Protein AF-A0A077KKY5-F1 (afdb_monomer_lite)

Radius of gyration: 36.56 Å; chains: 1; bounding box: 89×47×95 Å

Structure (mmCIF, N/CA/C/O backbone):
data_AF-A0A077KKY5-F1
#
_entry.id   AF-A0A077KKY5-F1
#
loop_
_atom_site.group_PDB
_atom_site.id
_atom_site.type_symbol
_atom_site.label_atom_id
_atom_site.label_alt_id
_atom_site.label_comp_id
_atom_site.label_asym_id
_atom_site.label_entity_id
_atom_site.label_seq_id
_atom_site.pdbx_PDB_ins_code
_atom_site.Cartn_x
_atom_site.Cartn_y
_atom_site.Cartn_z
_atom_site.occupancy
_atom_site.B_iso_or_equiv
_atom_site.auth_seq_id
_atom_site.auth_comp_id
_atom_site.auth_asym_id
_atom_site.auth_atom_id
_atom_site.pdbx_PDB_model_num
ATOM 1 N N . MET A 1 1 ? -52.067 3.864 19.742 1.00 44.62 1 MET A N 1
ATOM 2 C CA . MET A 1 1 ? -52.057 2.609 20.525 1.00 44.62 1 MET A CA 1
ATOM 3 C C . MET A 1 1 ? -50.643 2.427 21.039 1.00 44.62 1 MET A C 1
ATOM 5 O O . MET A 1 1 ? -49.738 2.652 20.249 1.00 44.62 1 MET A O 1
ATOM 9 N N . SER A 1 2 ? -50.438 2.138 22.327 1.00 54.25 2 SER A N 1
ATOM 10 C CA . SER A 1 2 ? -49.085 1.858 22.825 1.00 54.25 2 SER A CA 1
ATOM 11 C C . SER A 1 2 ? -48.549 0.605 22.134 1.00 54.25 2 SER A C 1
ATOM 13 O O . SER A 1 2 ? -49.293 -0.366 21.979 1.00 54.25 2 SER A O 1
ATOM 15 N N . GLU A 1 3 ? -47.291 0.630 21.704 1.00 70.12 3 GLU A N 1
ATOM 16 C CA . GLU A 1 3 ? -46.604 -0.567 21.219 1.00 70.12 3 GLU A CA 1
ATOM 17 C C . GLU A 1 3 ? -46.612 -1.620 22.336 1.00 70.12 3 GLU A C 1
ATOM 19 O O . GLU A 1 3 ? -46.323 -1.292 23.486 1.00 70.12 3 GLU A O 1
ATOM 24 N N . LYS A 1 4 ? -47.026 -2.853 22.016 1.00 84.69 4 LYS A N 1
ATOM 25 C CA . LYS A 1 4 ? -47.058 -3.978 22.959 1.00 84.69 4 LYS A CA 1
ATOM 26 C C . LYS A 1 4 ? -46.114 -5.075 22.500 1.00 84.69 4 LYS A C 1
ATOM 28 O O . LYS A 1 4 ? -46.149 -5.470 21.334 1.00 84.69 4 LYS A O 1
ATOM 33 N N . HIS A 1 5 ? -45.317 -5.602 23.421 1.00 91.81 5 HIS A N 1
ATOM 34 C CA . HIS A 1 5 ? -44.326 -6.632 23.114 1.00 91.81 5 HIS A CA 1
ATOM 35 C C . HIS A 1 5 ? -44.888 -8.051 23.238 1.00 91.81 5 HIS A C 1
ATOM 37 O O . HIS A 1 5 ? -45.633 -8.376 24.164 1.00 91.81 5 HIS A O 1
ATOM 43 N N . LEU A 1 6 ? -44.464 -8.917 22.313 1.00 94.81 6 LEU A N 1
ATOM 44 C CA . LEU A 1 6 ? -44.666 -10.364 22.394 1.00 94.81 6 LEU A CA 1
ATOM 45 C C . LEU A 1 6 ? -43.815 -10.967 23.517 1.00 94.81 6 LEU A C 1
ATOM 47 O O . LEU A 1 6 ? -42.737 -10.468 23.841 1.00 94.81 6 LEU A O 1
ATOM 51 N N . VAL A 1 7 ? -44.274 -12.073 24.084 1.00 96.81 7 VAL A N 1
ATOM 52 C CA . VAL A 1 7 ? -43.607 -12.732 25.212 1.00 96.81 7 VAL A CA 1
ATOM 53 C C . VAL A 1 7 ? -42.854 -13.967 24.725 1.00 96.81 7 VAL A C 1
ATOM 55 O O . VAL A 1 7 ? -43.362 -14.720 23.892 1.00 96.81 7 VAL A O 1
ATOM 58 N N . CYS A 1 8 ? -41.653 -14.209 25.251 1.00 96.00 8 CYS A N 1
ATOM 59 C CA . CYS A 1 8 ? -40.897 -15.434 24.984 1.00 96.00 8 CYS A CA 1
ATOM 60 C C . CYS A 1 8 ? -40.454 -16.170 26.246 1.00 96.00 8 CYS A C 1
ATOM 62 O O . CYS A 1 8 ? -40.550 -15.671 27.365 1.00 96.00 8 CYS A O 1
ATOM 64 N N . GLN A 1 9 ? -39.925 -17.373 26.036 1.00 96.44 9 GLN A N 1
ATOM 65 C CA . GLN A 1 9 ? -39.198 -18.153 27.023 1.00 96.44 9 GLN A CA 1
ATOM 66 C C . GLN A 1 9 ? -38.196 -17.281 27.783 1.00 96.44 9 GLN A C 1
ATOM 68 O O . GLN A 1 9 ? -37.444 -16.506 27.190 1.00 96.44 9 GLN A O 1
ATOM 73 N N . GLY A 1 10 ? -38.200 -17.428 29.106 1.00 95.81 10 GLY A N 1
ATOM 74 C CA . GLY A 1 10 ? -37.401 -16.620 30.016 1.00 95.81 10 GLY A CA 1
ATOM 75 C C . GLY A 1 10 ? -38.087 -15.330 30.468 1.00 95.81 10 GLY A C 1
ATOM 76 O O . GLY A 1 10 ? -37.484 -14.589 31.243 1.00 95.81 10 GLY A O 1
ATOM 77 N N . ALA A 1 11 ? -39.323 -15.053 30.031 1.00 97.38 11 ALA A N 1
ATOM 78 C CA . ALA A 1 11 ? -40.103 -13.922 30.526 1.00 97.38 11 ALA A CA 1
ATOM 79 C C . ALA A 1 11 ? -40.247 -13.975 32.049 1.00 97.38 11 ALA A C 1
ATOM 81 O O . ALA A 1 11 ? -40.611 -15.006 32.617 1.00 97.38 11 ALA A O 1
ATOM 82 N N . VAL A 1 12 ? -39.975 -12.855 32.716 1.00 98.00 12 VAL A N 1
ATOM 83 C CA . VAL A 1 12 ? -40.026 -12.777 34.176 1.00 98.00 12 VAL A CA 1
ATOM 84 C C . VAL A 1 12 ? -41.455 -12.480 34.594 1.00 98.00 12 VAL A C 1
ATOM 86 O O . VAL A 1 12 ? -42.049 -11.478 34.186 1.00 98.00 12 VAL A O 1
ATOM 89 N N . CYS A 1 13 ? -41.995 -13.358 35.428 1.00 97.88 13 CYS A N 1
ATOM 90 C CA . CYS A 1 13 ? -43.342 -13.277 35.957 1.00 97.88 13 CYS A CA 1
ATOM 91 C C . CYS A 1 13 ? -43.319 -13.000 37.462 1.00 97.88 13 CYS A C 1
ATOM 93 O O . CYS A 1 13 ? -42.398 -13.392 38.184 1.00 97.88 13 CYS A O 1
ATOM 95 N N . ARG A 1 14 ? -44.372 -12.346 37.950 1.00 97.38 14 ARG A N 1
ATOM 96 C CA . ARG A 1 14 ? -44.605 -12.072 39.368 1.00 97.38 14 ARG A CA 1
ATOM 97 C C . ARG A 1 14 ? -46.036 -12.427 39.739 1.00 97.38 14 ARG A C 1
ATOM 99 O O . ARG A 1 14 ? -46.971 -11.990 39.076 1.00 97.38 14 ARG A O 1
ATOM 106 N N . CYS A 1 15 ? -46.209 -13.160 40.834 1.00 97.12 15 CYS A N 1
ATOM 107 C CA . CYS A 1 15 ? -47.520 -13.376 41.437 1.00 97.12 15 CYS A CA 1
ATOM 108 C C . CYS A 1 15 ? -47.831 -12.272 42.460 1.00 97.12 15 CYS A C 1
ATOM 110 O O . CYS A 1 15 ? -46.999 -11.974 43.314 1.00 97.12 15 CYS A O 1
ATOM 112 N N . ASP A 1 16 ? -49.044 -11.717 42.434 1.00 96.94 16 ASP A N 1
ATOM 113 C CA . ASP A 1 16 ? -49.521 -10.718 43.406 1.00 96.94 16 ASP A CA 1
ATOM 114 C C . ASP A 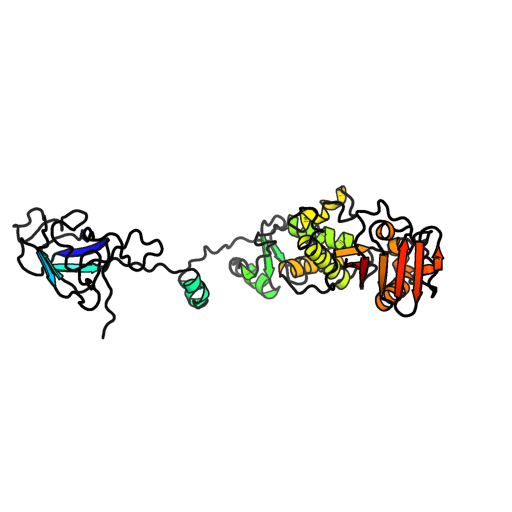1 16 ? -49.531 -11.248 44.856 1.00 96.94 16 ASP A C 1
ATOM 116 O O . ASP A 1 16 ? -49.446 -10.480 45.816 1.00 96.94 16 ASP A O 1
ATOM 120 N N . PHE A 1 17 ? -49.611 -12.572 45.021 1.00 96.19 17 PHE A N 1
ATOM 121 C CA . PHE A 1 17 ? -49.570 -13.254 46.318 1.00 96.19 17 PHE A CA 1
ATOM 122 C C . PHE A 1 17 ? -48.200 -13.855 46.656 1.00 96.19 17 PHE A C 1
ATOM 124 O O . PHE A 1 17 ? -48.055 -14.390 47.754 1.00 96.19 17 PHE A O 1
ATOM 131 N N . GLY A 1 18 ? -47.241 -13.803 45.727 1.00 95.31 18 GLY A N 1
ATOM 132 C CA . GLY A 1 18 ? -45.882 -14.319 45.895 1.00 95.31 18 GLY A CA 1
ATOM 133 C C . GLY A 1 18 ? -44.923 -13.285 46.488 1.00 95.31 18 GLY A C 1
ATOM 134 O O . GLY A 1 18 ? -45.230 -12.091 46.545 1.00 95.31 18 GLY A O 1
ATOM 135 N N . THR A 1 19 ? -43.742 -13.738 46.900 1.00 95.50 19 THR A N 1
ATOM 136 C CA . THR A 1 19 ? -42.660 -12.884 47.421 1.00 95.50 19 THR A CA 1
ATOM 137 C C . THR A 1 19 ? -41.468 -12.758 46.481 1.00 95.50 19 THR A C 1
ATOM 139 O O . THR A 1 19 ? -40.722 -11.788 46.590 1.00 95.50 19 THR A O 1
ATOM 142 N N . THR A 1 20 ? -41.318 -13.669 45.520 1.00 96.88 20 THR A N 1
ATOM 143 C CA . THR A 1 20 ? -40.266 -13.623 44.498 1.00 96.88 20 THR A CA 1
ATOM 144 C C . THR A 1 20 ? -40.858 -13.665 43.088 1.00 96.88 20 THR A C 1
ATOM 146 O O . THR A 1 20 ? -42.073 -13.741 42.882 1.00 96.88 20 THR A O 1
ATOM 149 N N . THR A 1 21 ? -39.981 -13.568 42.097 1.00 97.88 21 THR A N 1
ATOM 150 C CA . THR A 1 21 ? -40.298 -13.697 40.674 1.00 97.88 21 THR A CA 1
ATOM 151 C C . THR A 1 21 ? -39.758 -15.018 40.146 1.00 97.88 21 THR A C 1
ATOM 153 O O . THR A 1 21 ? -38.771 -15.522 40.677 1.00 97.88 21 THR A O 1
ATOM 156 N N . ASP A 1 22 ? -40.341 -15.524 39.068 1.00 97.94 22 ASP A N 1
ATOM 157 C CA . ASP A 1 22 ? -39.868 -16.732 38.387 1.00 97.94 22 ASP A CA 1
ATOM 158 C C . ASP A 1 22 ? -39.975 -16.550 36.871 1.00 97.94 22 ASP A C 1
ATOM 160 O O . ASP A 1 22 ? -40.655 -15.632 36.397 1.00 97.94 22 ASP A O 1
ATOM 164 N N . LYS A 1 23 ? -39.292 -17.394 36.101 1.00 98.06 23 LYS A N 1
ATOM 165 C CA . LYS A 1 23 ? -39.262 -17.285 34.640 1.00 98.06 23 LYS A CA 1
ATOM 166 C C . LYS A 1 23 ? -40.215 -18.263 33.982 1.00 98.06 23 LYS A C 1
ATOM 168 O O . LYS A 1 23 ? -40.230 -19.439 34.327 1.00 98.06 23 LYS A O 1
ATOM 173 N N . LEU A 1 24 ? -40.975 -17.780 33.005 1.00 97.75 24 LEU A N 1
ATOM 174 C CA . LEU A 1 24 ? -41.836 -18.602 32.167 1.00 97.75 24 LEU A CA 1
ATOM 175 C C . LEU A 1 24 ? -40.996 -19.474 31.225 1.00 97.75 24 LEU A C 1
ATOM 177 O O . LEU A 1 24 ? -40.133 -18.980 30.497 1.00 97.75 24 LEU A O 1
ATOM 181 N N . MET A 1 25 ? -41.309 -20.762 31.203 1.00 97.19 25 MET A N 1
ATOM 182 C CA . MET A 1 25 ? -40.736 -21.774 30.326 1.00 97.19 25 MET A CA 1
ATOM 183 C C . MET A 1 25 ? -41.791 -22.207 29.309 1.00 97.19 25 MET A C 1
ATOM 185 O O . MET A 1 25 ? -42.841 -22.741 29.669 1.00 97.19 25 MET A O 1
ATOM 189 N N . VAL A 1 26 ? -41.491 -21.999 28.033 1.00 96.56 26 VAL A N 1
ATOM 190 C CA . VAL A 1 26 ? -42.312 -22.416 26.897 1.00 96.56 26 VAL A CA 1
ATOM 191 C C . VAL A 1 26 ? -41.977 -23.867 26.581 1.00 96.56 26 VAL A C 1
ATOM 193 O O . VAL A 1 26 ? -40.924 -24.181 26.030 1.00 96.56 26 VAL A O 1
ATOM 196 N N . LYS A 1 27 ? -42.880 -24.769 26.965 1.00 94.50 27 LYS A N 1
ATOM 197 C CA . LYS A 1 27 ? -42.707 -26.224 26.799 1.00 94.50 27 LYS A CA 1
ATOM 198 C C . LYS A 1 27 ? -43.587 -26.800 25.689 1.00 94.50 27 LYS A C 1
ATOM 200 O O . LYS A 1 27 ? -43.442 -27.965 25.338 1.00 94.50 27 LYS A O 1
ATOM 205 N N . THR A 1 28 ? -44.513 -26.002 25.159 1.00 95.56 28 THR A N 1
ATOM 206 C CA . THR A 1 28 ? -45.577 -26.470 24.259 1.00 95.56 28 THR A CA 1
ATOM 207 C C . THR A 1 28 ? -45.203 -26.437 22.777 1.00 95.56 28 THR A C 1
ATOM 209 O O . THR A 1 28 ? -45.927 -26.993 21.960 1.00 95.56 28 THR A O 1
ATOM 212 N N . GLN A 1 29 ? -44.083 -25.812 22.411 1.00 93.56 29 GLN A N 1
ATOM 213 C CA . GLN A 1 29 ? -43.601 -25.714 21.031 1.00 93.56 29 GLN A CA 1
ATOM 214 C C . GLN A 1 29 ? -42.069 -25.616 20.994 1.00 93.56 29 GLN A C 1
ATOM 216 O O . GLN A 1 29 ? -41.448 -25.276 21.998 1.00 93.56 29 GLN A O 1
ATOM 221 N N . SER A 1 30 ? -41.458 -25.906 19.842 1.00 92.75 30 SER A N 1
ATOM 222 C CA . SER A 1 30 ? -39.995 -25.980 19.685 1.00 92.75 30 SER A CA 1
ATOM 223 C C . SER A 1 30 ? -39.439 -25.288 18.433 1.00 92.75 30 SER A C 1
ATOM 225 O O . SER A 1 30 ? -38.290 -25.521 18.071 1.00 92.75 30 SER A O 1
ATOM 227 N N . LYS A 1 31 ? -40.234 -24.467 17.733 1.00 91.62 31 LYS A N 1
ATOM 228 C CA . LYS A 1 31 ? -39.867 -23.937 16.404 1.00 91.62 31 LYS A CA 1
ATOM 229 C C . LYS A 1 31 ? -39.994 -22.432 16.239 1.00 91.62 31 LYS A C 1
ATOM 231 O O . LYS A 1 31 ? -39.365 -21.867 15.346 1.00 91.62 31 LYS A O 1
ATOM 236 N N . ARG A 1 32 ? -40.849 -21.768 17.014 1.00 92.44 32 ARG A N 1
ATOM 237 C CA . ARG A 1 32 ? -41.152 -20.347 16.813 1.00 92.44 32 ARG A CA 1
ATOM 238 C C . ARG A 1 32 ? -40.373 -19.525 17.816 1.00 92.44 32 ARG A C 1
ATOM 240 O O . ARG A 1 32 ? -40.688 -19.552 19.002 1.00 92.44 32 ARG A O 1
ATOM 247 N N . TYR A 1 33 ? -39.367 -18.812 17.326 1.00 92.25 33 TYR A N 1
ATOM 248 C CA . TYR A 1 33 ? -38.486 -17.957 18.114 1.00 92.25 33 TYR A CA 1
ATOM 249 C C . TYR A 1 33 ? -38.735 -16.486 17.784 1.00 92.25 33 TYR A C 1
ATOM 251 O O . TYR A 1 33 ? -39.080 -16.159 16.648 1.00 92.25 33 TYR A O 1
ATOM 259 N N . ILE A 1 34 ? -38.545 -15.602 18.762 1.00 89.81 34 ILE A N 1
ATOM 260 C CA . ILE A 1 34 ? -38.628 -14.150 18.568 1.00 89.81 34 ILE A CA 1
ATOM 261 C C . ILE A 1 34 ? -37.341 -13.460 19.005 1.00 89.81 34 ILE A C 1
ATOM 263 O O . ILE A 1 34 ? -36.815 -13.739 20.080 1.00 89.81 34 ILE A O 1
ATOM 267 N N . ASN A 1 35 ? -36.857 -12.539 18.166 1.00 83.56 35 ASN A N 1
ATOM 268 C CA . ASN A 1 35 ? -35.672 -11.714 18.427 1.00 83.56 35 ASN A CA 1
ATOM 269 C C . ASN A 1 35 ? -34.445 -12.534 18.886 1.00 83.56 35 ASN A C 1
ATOM 271 O O . ASN A 1 35 ? -33.763 -12.180 19.846 1.00 83.56 35 ASN A O 1
ATOM 275 N N . ASP A 1 36 ? -34.228 -13.679 18.237 1.00 84.06 36 ASP A N 1
ATOM 276 C CA . ASP A 1 36 ? -33.155 -14.639 18.506 1.00 84.06 36 ASP A CA 1
ATOM 277 C C . ASP A 1 36 ? -32.579 -15.077 17.165 1.00 84.06 36 ASP A C 1
ATOM 279 O O . ASP A 1 36 ? -33.221 -15.821 16.418 1.00 84.06 36 ASP A O 1
ATOM 283 N N . LYS A 1 37 ? -31.392 -14.560 16.842 1.00 79.62 37 LYS A N 1
ATOM 284 C CA . LYS A 1 37 ? -30.764 -14.762 15.532 1.00 79.62 37 LYS A CA 1
ATOM 285 C C . LYS A 1 37 ? -30.486 -16.236 15.235 1.00 79.62 37 LYS A C 1
ATOM 287 O O . LYS A 1 37 ? -30.584 -16.655 14.083 1.00 79.62 37 LYS A O 1
ATOM 292 N N . ASP A 1 38 ? -30.138 -17.002 16.264 1.00 84.31 38 ASP A N 1
ATOM 293 C CA . ASP A 1 38 ? -29.799 -18.416 16.125 1.00 84.31 38 ASP A CA 1
ATOM 294 C C . ASP A 1 38 ? -31.035 -19.320 16.211 1.00 84.31 38 ASP A C 1
ATOM 296 O O . ASP A 1 38 ? -30.936 -20.504 15.888 1.00 84.31 38 ASP A O 1
ATOM 300 N N . GLY A 1 39 ? -32.175 -18.779 16.661 1.00 84.94 39 GLY A N 1
ATOM 301 C CA . GLY A 1 39 ? -33.432 -19.503 16.825 1.00 84.94 39 GLY A CA 1
ATOM 302 C C . GLY A 1 39 ? -33.299 -20.677 17.792 1.00 84.94 39 GLY A C 1
ATOM 303 O O . GLY A 1 39 ? -33.589 -21.810 17.420 1.00 84.94 39 GLY A O 1
ATOM 304 N N . LYS A 1 40 ? -32.796 -20.440 19.013 1.00 86.56 40 LYS A N 1
ATOM 305 C CA . LYS A 1 40 ? -32.474 -21.523 19.970 1.00 86.56 40 LYS A CA 1
ATOM 306 C C . LYS A 1 40 ? -33.056 -21.351 21.364 1.00 86.56 40 LYS A C 1
ATOM 308 O O . LYS A 1 40 ? -33.329 -22.346 22.029 1.00 86.56 40 LYS A O 1
ATOM 313 N N . LYS A 1 41 ? -33.221 -20.120 21.837 1.00 88.06 41 LYS A N 1
ATOM 314 C CA . LYS A 1 41 ? -33.486 -19.799 23.246 1.00 88.06 41 LYS A CA 1
ATOM 315 C C . LYS A 1 41 ? -34.835 -19.117 23.456 1.00 88.06 41 LYS A C 1
ATOM 317 O O . LYS A 1 41 ? -35.534 -19.468 24.403 1.00 88.06 41 LYS A O 1
ATOM 322 N N . LYS A 1 42 ? -35.219 -18.166 22.596 1.00 92.69 42 LYS A N 1
ATOM 323 C CA . LYS A 1 42 ? -36.385 -17.285 22.825 1.00 92.69 42 LYS A CA 1
ATOM 324 C C . LYS A 1 42 ? -37.654 -17.792 22.136 1.00 92.69 42 LYS A C 1
ATOM 326 O O . LYS A 1 42 ? -38.217 -17.122 21.272 1.00 92.69 42 LYS A O 1
ATOM 331 N N . LEU A 1 43 ? -38.097 -18.992 22.509 1.00 95.69 43 LEU A N 1
ATOM 332 C CA . LEU A 1 43 ? -39.359 -19.565 22.027 1.00 95.69 43 LEU A CA 1
ATOM 333 C C . LEU A 1 43 ? -40.540 -18.640 22.368 1.00 95.69 43 LEU A C 1
ATOM 335 O O . LEU A 1 43 ? -40.652 -18.198 23.506 1.00 95.69 43 LEU A O 1
ATOM 339 N N . MET A 1 44 ? -41.415 -18.338 21.410 1.00 95.69 44 MET A N 1
ATOM 340 C CA . MET A 1 44 ? -42.620 -17.527 21.625 1.00 95.69 44 MET A CA 1
ATOM 341 C C . MET A 1 44 ? -43.576 -18.230 22.593 1.00 95.69 44 MET A C 1
ATOM 343 O O . MET A 1 44 ? -43.888 -19.405 22.394 1.00 95.69 44 MET A O 1
ATOM 347 N N . ALA A 1 45 ? -44.045 -17.496 23.603 1.00 97.19 45 ALA A N 1
ATOM 348 C CA . ALA A 1 45 ? -45.013 -17.967 24.582 1.00 97.19 45 ALA A CA 1
ATOM 349 C C . ALA A 1 45 ? -46.452 -17.737 24.105 1.00 97.19 45 ALA A C 1
ATOM 351 O O . ALA A 1 45 ? -46.774 -16.758 23.424 1.00 97.19 45 ALA A O 1
ATOM 352 N N . THR A 1 46 ? -47.337 -18.642 24.499 1.00 97.81 46 THR A N 1
ATOM 353 C CA . THR A 1 46 ? -48.728 -18.697 24.059 1.00 97.81 46 THR A CA 1
ATOM 354 C C . THR A 1 46 ? -49.669 -18.969 25.225 1.00 97.81 46 THR A C 1
ATOM 356 O O . THR A 1 46 ? -49.268 -19.448 26.283 1.00 97.81 46 THR A O 1
ATOM 359 N N . HIS A 1 47 ? -50.960 -18.708 25.027 1.00 97.31 47 HIS A N 1
ATOM 360 C CA . HIS A 1 47 ? -51.974 -18.953 26.057 1.00 97.31 47 HIS A CA 1
ATOM 361 C C . HIS A 1 47 ? -52.128 -20.428 26.479 1.00 97.31 47 HIS A C 1
ATOM 363 O O . HIS A 1 47 ? -52.778 -20.694 27.489 1.00 97.31 47 HIS A O 1
ATOM 369 N N . VAL A 1 48 ? -51.537 -21.375 25.738 1.00 96.69 48 VAL A N 1
ATOM 370 C CA . VAL A 1 48 ? -51.537 -22.807 26.075 1.00 96.69 48 VAL A CA 1
ATOM 371 C C . VAL A 1 48 ? -50.330 -23.227 26.922 1.00 96.69 48 VAL A C 1
ATOM 373 O O . VAL A 1 48 ? -50.268 -24.377 27.346 1.00 96.69 48 VAL A O 1
ATOM 376 N N . ASP A 1 49 ? -49.397 -22.317 27.233 1.00 96.56 49 ASP A N 1
ATOM 377 C CA . ASP A 1 49 ? -48.302 -22.556 28.184 1.00 96.56 49 ASP A CA 1
ATOM 378 C C . ASP A 1 49 ? -48.825 -22.524 29.638 1.00 96.56 49 ASP A C 1
ATOM 380 O O . ASP A 1 49 ? -48.565 -21.603 30.421 1.00 96.56 49 ASP A O 1
ATOM 384 N N . ILE A 1 50 ? -49.608 -23.551 29.978 1.00 96.69 50 ILE A N 1
ATOM 385 C CA . ILE A 1 50 ? -50.287 -23.768 31.262 1.00 96.69 50 ILE A CA 1
ATOM 386 C C . ILE A 1 50 ? -49.674 -24.947 32.043 1.00 96.69 50 ILE A C 1
ATOM 388 O O . ILE A 1 50 ? -48.892 -25.729 31.507 1.00 96.69 50 ILE A O 1
ATOM 392 N N . GLY A 1 51 ? -50.040 -25.105 33.316 1.00 95.50 51 GLY A N 1
ATOM 393 C CA . GLY A 1 51 ? -49.490 -26.123 34.213 1.00 95.50 51 GLY A CA 1
ATOM 394 C C . GLY A 1 51 ? -48.274 -25.634 35.009 1.00 95.50 51 GLY A C 1
ATOM 395 O O . GLY A 1 51 ? -48.212 -24.470 35.407 1.00 95.50 51 GLY A O 1
ATOM 396 N N . ALA A 1 52 ? -47.324 -26.537 35.272 1.00 94.81 52 ALA A N 1
ATOM 397 C CA . ALA A 1 52 ? -46.053 -26.240 35.941 1.00 94.81 52 ALA A CA 1
ATOM 398 C C . ALA A 1 52 ? -45.015 -25.729 34.922 1.00 94.81 52 ALA A C 1
ATOM 400 O O . ALA A 1 52 ? -44.152 -26.469 34.422 1.00 94.81 52 ALA A O 1
ATOM 401 N N . THR A 1 53 ? -45.159 -24.460 34.544 1.00 94.31 53 THR A N 1
ATOM 402 C CA . THR A 1 53 ? -44.424 -23.831 33.434 1.00 94.31 53 THR A CA 1
ATOM 403 C C . THR A 1 53 ? -43.400 -22.798 33.876 1.00 94.31 53 THR A C 1
ATOM 405 O O . THR A 1 53 ? -42.835 -22.133 33.018 1.00 94.31 53 THR A O 1
ATOM 408 N N . PHE A 1 54 ? -43.095 -22.675 35.168 1.00 97.19 54 PHE A N 1
ATOM 409 C CA . PHE A 1 54 ? -42.021 -21.786 35.620 1.00 97.19 54 PHE A CA 1
ATOM 410 C C . PHE A 1 54 ? -40.720 -22.544 35.906 1.00 97.19 54 PHE A C 1
ATOM 412 O O . PHE A 1 54 ? -40.751 -23.737 36.209 1.00 97.19 54 PHE A O 1
ATOM 419 N N . GLU A 1 55 ? -39.583 -21.858 35.766 1.00 96.50 55 GLU A N 1
ATOM 420 C CA . GLU A 1 55 ? -38.227 -22.418 35.887 1.00 96.50 55 GLU A CA 1
ATOM 421 C C . GLU A 1 55 ? -37.999 -23.085 37.250 1.00 96.50 55 GLU A C 1
ATOM 423 O O . GLU A 1 55 ? -37.650 -24.262 37.302 1.00 96.50 55 GLU A O 1
ATOM 428 N N . ASN A 1 56 ? -38.274 -22.372 38.344 1.00 95.88 56 ASN A N 1
ATOM 429 C CA . ASN A 1 56 ? -38.188 -22.921 39.703 1.00 95.88 56 ASN A CA 1
ATOM 430 C C . ASN A 1 56 ? -39.529 -23.477 40.195 1.00 95.88 56 ASN A C 1
ATOM 432 O O . ASN A 1 56 ? -39.617 -24.050 41.281 1.00 95.88 56 ASN A O 1
ATOM 436 N N . ASN A 1 57 ? -40.582 -23.264 39.405 1.00 95.81 57 ASN A N 1
ATOM 437 C CA . ASN A 1 57 ? -41.967 -23.531 39.748 1.00 95.81 57 ASN A CA 1
ATOM 438 C C . ASN A 1 57 ? -42.341 -22.988 41.136 1.00 95.81 57 ASN A C 1
ATOM 440 O O . ASN A 1 57 ? -42.995 -23.673 41.924 1.00 95.81 57 ASN A O 1
ATOM 444 N N . SER A 1 58 ? -41.910 -21.760 41.445 1.00 95.56 58 SER A N 1
ATOM 445 C CA . SER A 1 58 ? -42.193 -21.117 42.728 1.00 95.56 58 SER A CA 1
ATOM 446 C C . SER A 1 58 ? -42.063 -19.597 42.664 1.00 95.56 58 SER A C 1
ATOM 448 O O . SER A 1 58 ? -41.075 -19.063 42.175 1.00 95.56 58 SER A O 1
ATOM 450 N N . PHE A 1 59 ? -43.025 -18.888 43.259 1.00 97.00 59 PHE A N 1
ATOM 451 C CA . PHE A 1 59 ? -42.930 -17.446 43.532 1.00 97.00 59 PHE A CA 1
ATOM 452 C C . PHE A 1 59 ? -42.553 -17.158 44.997 1.00 97.00 59 PHE A C 1
ATOM 454 O O . PHE A 1 59 ? -42.985 -16.153 45.569 1.00 97.00 59 PHE A O 1
ATOM 461 N N . GLY A 1 60 ? -41.801 -18.064 45.632 1.00 95.81 60 GLY A N 1
ATOM 462 C CA . GLY A 1 60 ? -41.400 -17.959 47.033 1.00 95.81 60 GLY A CA 1
ATOM 463 C C . GLY A 1 60 ? -42.524 -18.394 47.973 1.00 95.81 60 GLY A C 1
ATOM 464 O O . GLY A 1 60 ? -43.095 -19.474 47.817 1.00 95.81 60 GLY A O 1
ATOM 465 N N . SER A 1 61 ? -42.859 -17.558 48.952 1.00 95.62 61 SER A N 1
ATOM 466 C CA . SER A 1 61 ? -43.998 -17.775 49.854 1.00 95.62 61 SER A CA 1
ATOM 467 C C . SER A 1 61 ? -45.301 -17.225 49.269 1.00 95.62 61 SER A C 1
ATOM 469 O O . SER A 1 61 ? -45.322 -16.165 48.646 1.00 95.62 61 SER A O 1
ATOM 471 N N . CYS A 1 62 ? -46.408 -17.944 49.471 1.00 96.06 62 CYS A N 1
ATOM 472 C CA . CYS A 1 62 ? -47.719 -17.596 48.928 1.00 96.06 62 CYS A CA 1
ATOM 473 C C . CYS A 1 62 ? -48.684 -17.139 50.028 1.00 96.06 62 CYS A C 1
ATOM 475 O O . CYS A 1 62 ? -49.085 -17.925 50.888 1.00 96.06 62 CYS A O 1
ATOM 477 N N . LYS A 1 63 ? -49.161 -15.892 49.953 1.00 95.12 63 LYS A N 1
ATOM 478 C CA . LYS A 1 63 ? -50.141 -15.340 50.910 1.00 95.12 63 LYS A CA 1
ATOM 479 C C . LYS A 1 63 ? -51.466 -16.112 50.942 1.00 95.12 63 LYS A C 1
ATOM 481 O O . LYS A 1 63 ? -52.104 -16.176 51.985 1.00 95.12 63 LYS A O 1
ATOM 486 N N . LYS A 1 64 ? -51.876 -16.723 49.822 1.00 93.62 64 LYS A N 1
ATOM 487 C CA . LYS A 1 64 ? -53.091 -17.562 49.739 1.00 93.62 64 LYS A CA 1
ATOM 488 C C . LYS A 1 64 ? -52.926 -18.944 50.382 1.00 93.62 64 LYS A C 1
ATOM 490 O O . LYS A 1 64 ? -53.921 -19.621 50.595 1.00 93.62 64 LYS A O 1
ATOM 495 N N . LEU A 1 65 ? -51.694 -19.331 50.715 1.00 93.00 65 LEU A N 1
ATOM 496 C CA . LEU A 1 65 ? -51.356 -20.557 51.442 1.00 93.00 65 LEU A CA 1
ATOM 497 C C . LEU A 1 65 ? -50.812 -20.234 52.842 1.00 93.00 65 LEU A C 1
ATOM 499 O O . LEU A 1 65 ? -49.903 -20.909 53.313 1.00 93.00 65 LEU A O 1
ATOM 503 N N . ASN A 1 66 ? -51.303 -19.166 53.484 1.00 93.12 66 ASN A N 1
ATOM 504 C CA . ASN A 1 66 ? -50.829 -18.711 54.799 1.00 93.12 66 ASN A CA 1
ATOM 505 C C . ASN A 1 66 ? -49.294 -18.547 54.867 1.00 93.12 66 ASN A C 1
ATOM 507 O O . ASN A 1 66 ? -48.656 -18.947 55.835 1.00 93.12 66 ASN A O 1
ATOM 511 N N . ASN A 1 67 ? -48.701 -17.967 53.814 1.00 93.06 67 ASN A N 1
ATOM 512 C CA . ASN A 1 67 ? -47.253 -17.798 53.616 1.00 93.06 67 ASN A CA 1
ATOM 513 C C . ASN A 1 67 ? -46.445 -19.105 53.491 1.00 93.06 67 ASN A C 1
ATOM 515 O O . ASN A 1 67 ? -45.217 -19.071 53.562 1.00 93.06 67 ASN A O 1
ATOM 519 N N . GLY A 1 68 ? -47.105 -20.238 53.241 1.00 93.44 68 GLY A N 1
ATOM 520 C CA . GLY A 1 68 ? -46.456 -21.492 52.868 1.00 93.44 68 GLY A CA 1
ATOM 521 C C . GLY A 1 68 ? -45.769 -21.440 51.492 1.00 93.44 68 GLY A C 1
ATOM 522 O O . GLY A 1 68 ? -45.930 -20.463 50.746 1.00 93.44 68 GLY A O 1
ATOM 523 N N . PRO A 1 69 ? -45.000 -22.484 51.134 1.00 94.56 69 PRO A N 1
ATOM 524 C CA . PRO A 1 69 ? -44.269 -22.544 49.871 1.00 94.56 69 PRO A CA 1
ATOM 525 C C . PRO A 1 69 ? -45.214 -22.513 48.662 1.00 94.56 69 PRO A C 1
ATOM 527 O O . PRO A 1 69 ? -46.245 -23.185 48.628 1.00 94.56 69 PRO A O 1
ATOM 530 N N . CYS A 1 70 ? -44.864 -21.717 47.652 1.00 94.38 70 CYS A N 1
ATOM 531 C CA . CYS A 1 70 ? -45.622 -21.602 46.413 1.00 94.38 70 CYS A CA 1
ATOM 532 C C . CYS A 1 70 ? -45.265 -22.735 45.441 1.00 94.38 70 CYS A C 1
ATOM 534 O O . CYS A 1 70 ? -44.093 -22.902 45.111 1.00 94.38 70 CYS A O 1
ATOM 536 N N . ALA A 1 71 ? -46.286 -23.433 44.933 1.00 93.69 71 ALA A N 1
ATOM 537 C CA . ALA A 1 71 ? -46.207 -24.364 43.807 1.00 93.69 71 ALA A CA 1
ATOM 538 C C . ALA A 1 71 ? -47.321 -24.007 42.798 1.00 93.69 71 ALA A C 1
ATOM 540 O O . ALA A 1 71 ? -48.424 -24.556 42.866 1.00 93.69 71 ALA A O 1
ATOM 541 N N . PRO A 1 72 ? -47.107 -22.998 41.935 1.00 93.19 72 PRO A N 1
ATOM 542 C CA . PRO A 1 72 ? -48.136 -22.509 41.038 1.00 93.19 72 PRO A CA 1
ATOM 543 C C . PRO A 1 72 ? -48.439 -23.541 39.947 1.00 93.19 72 PRO A C 1
ATOM 545 O O . PRO A 1 72 ? -47.540 -24.141 39.363 1.00 93.19 72 PRO A O 1
ATOM 548 N N . VAL A 1 73 ? -49.726 -23.698 39.645 1.00 95.69 73 VAL A N 1
ATOM 549 C CA . VAL A 1 73 ? -50.215 -24.428 38.473 1.00 95.69 73 VAL A CA 1
ATOM 550 C C . VAL A 1 73 ? -51.066 -23.450 37.683 1.00 95.69 73 VAL A C 1
ATOM 552 O O . VAL A 1 73 ? -52.124 -23.027 38.157 1.00 95.69 73 VAL A O 1
ATOM 555 N N . VAL A 1 74 ? -50.578 -23.035 36.515 1.00 97.12 74 VAL A N 1
ATOM 556 C CA . VAL A 1 74 ? -51.306 -22.099 35.653 1.00 97.12 74 VAL A CA 1
ATOM 557 C C . VAL A 1 74 ? -52.497 -22.824 35.036 1.00 97.12 74 VAL A C 1
ATOM 559 O O . VAL A 1 74 ? -52.327 -23.901 34.474 1.00 97.12 74 VAL A O 1
ATOM 562 N N . THR A 1 75 ? -53.695 -22.252 35.130 1.00 96.94 75 THR A N 1
ATOM 563 C CA . THR A 1 75 ? -54.923 -22.851 34.577 1.00 96.94 75 THR A CA 1
ATOM 564 C C . THR A 1 75 ? -55.383 -22.174 33.293 1.00 96.94 75 THR A C 1
ATOM 566 O O . THR A 1 75 ? -55.947 -22.833 32.425 1.00 96.94 75 THR A O 1
ATOM 569 N N . LYS A 1 76 ? -55.136 -20.868 33.152 1.00 96.62 76 LYS A N 1
ATOM 570 C CA . LYS A 1 76 ? -55.428 -20.100 31.936 1.00 96.62 76 LYS A CA 1
ATOM 571 C C . LYS A 1 76 ? -54.599 -18.824 31.857 1.00 96.62 76 LYS A C 1
ATOM 573 O O . LYS A 1 76 ? -54.182 -18.285 32.886 1.00 96.62 76 LYS A O 1
ATOM 578 N N . TRP A 1 77 ? -54.459 -18.321 30.637 1.00 97.81 77 TRP A N 1
ATOM 579 C CA . TRP A 1 77 ? -53.970 -16.982 30.327 1.00 97.81 77 TRP A CA 1
ATOM 580 C C . TRP A 1 77 ? -55.096 -16.124 29.751 1.00 97.81 77 TRP A C 1
ATOM 582 O O . TRP A 1 77 ? -55.916 -16.607 28.974 1.00 97.81 77 TRP A O 1
ATOM 592 N N . GLU A 1 78 ? -55.115 -14.846 30.108 1.00 96.75 78 GLU A N 1
ATOM 593 C CA . GLU A 1 78 ? -56.040 -13.834 29.592 1.00 96.75 78 GLU A CA 1
ATOM 594 C C . GLU A 1 78 ? -55.254 -12.652 29.014 1.00 96.75 78 GLU A C 1
ATOM 596 O O . GLU A 1 78 ? -54.112 -12.409 29.408 1.00 96.75 78 GLU A O 1
ATOM 601 N N . GLY A 1 79 ? -55.863 -11.905 28.087 1.00 94.31 79 GLY A N 1
ATOM 602 C CA . GLY A 1 79 ? -55.213 -10.760 27.435 1.00 94.31 79 GLY A CA 1
ATOM 603 C C . GLY A 1 79 ? -54.170 -11.147 26.379 1.00 94.31 79 GLY A C 1
ATOM 604 O O . GLY A 1 79 ? -53.239 -10.384 26.138 1.00 94.31 79 GLY A O 1
ATOM 605 N N . PHE A 1 80 ? -54.290 -12.338 25.789 1.00 94.75 80 PHE A N 1
ATOM 606 C CA . PHE A 1 80 ? -53.480 -12.781 24.649 1.00 94.75 80 PHE A CA 1
ATOM 607 C C . PHE A 1 80 ? -53.957 -12.140 23.336 1.00 94.75 80 PHE A C 1
ATOM 609 O O . PHE A 1 80 ? -55.102 -11.701 23.225 1.00 94.75 80 PHE A O 1
ATOM 616 N N . TYR A 1 81 ? -53.093 -12.127 22.323 1.00 94.69 81 TYR A N 1
ATOM 617 C CA . TYR A 1 81 ? -53.384 -11.592 20.995 1.00 94.69 81 TYR A CA 1
ATOM 618 C C . TYR A 1 81 ? -53.778 -12.711 20.031 1.00 94.69 81 TYR A C 1
ATOM 620 O O . TYR A 1 81 ? -53.018 -13.651 19.800 1.00 94.69 81 TYR A O 1
ATOM 628 N N . ASP A 1 82 ? -54.981 -12.631 19.473 1.00 92.06 82 ASP A N 1
ATOM 629 C CA . ASP A 1 82 ? -55.586 -13.706 18.685 1.00 92.06 82 ASP A CA 1
ATOM 630 C C . ASP A 1 82 ? -55.247 -13.677 17.190 1.00 92.06 82 ASP A C 1
ATOM 632 O O . ASP A 1 82 ? -55.479 -14.674 16.507 1.00 92.06 82 ASP A O 1
ATOM 636 N N . GLN A 1 83 ? -54.645 -12.592 16.696 1.00 93.12 83 GLN A N 1
ATOM 637 C CA . GLN A 1 83 ? -54.210 -12.477 15.299 1.00 93.12 83 GLN A CA 1
ATOM 638 C C . GLN A 1 83 ? -52.874 -13.188 15.018 1.00 93.12 83 GLN A C 1
ATOM 640 O O . GLN A 1 83 ? -52.537 -13.411 13.857 1.00 93.12 83 GLN A O 1
ATOM 645 N N . ILE A 1 84 ? -52.121 -13.577 16.056 1.00 92.44 84 ILE A N 1
ATOM 646 C CA . ILE A 1 84 ? -50.892 -14.373 15.926 1.00 92.44 84 ILE A CA 1
ATOM 647 C C . ILE A 1 84 ? -51.133 -15.756 16.524 1.00 92.44 84 ILE A C 1
ATOM 649 O O . ILE A 1 84 ? -51.241 -15.909 17.742 1.00 92.44 84 ILE A O 1
ATOM 653 N N . ILE A 1 85 ? -51.186 -16.764 15.652 1.00 94.75 85 ILE A N 1
ATOM 654 C CA . ILE A 1 85 ? -51.385 -18.169 16.017 1.00 94.75 85 ILE A CA 1
ATOM 655 C C . ILE A 1 85 ? -50.098 -18.947 15.732 1.00 94.75 85 ILE A C 1
ATOM 657 O O . ILE A 1 85 ? -49.640 -19.037 14.591 1.00 94.75 85 ILE A O 1
ATOM 661 N N . VAL A 1 86 ? -49.525 -19.543 16.775 1.00 92.75 86 VAL A N 1
ATOM 662 C CA . VAL A 1 86 ? -48.400 -20.472 16.676 1.00 92.75 86 VAL A CA 1
ATOM 663 C C . VAL A 1 86 ? -48.939 -21.827 16.227 1.00 92.75 86 VAL A C 1
ATOM 665 O O . VAL A 1 86 ? -49.559 -22.557 16.993 1.00 92.75 86 VAL A O 1
ATOM 668 N N . GLN A 1 87 ? -48.704 -22.164 14.959 1.00 90.94 87 GLN A N 1
ATOM 669 C CA . GLN A 1 87 ? -49.226 -23.387 14.336 1.00 90.94 87 GLN A CA 1
ATOM 670 C C . GLN A 1 87 ? -48.808 -24.673 15.065 1.00 90.94 87 GLN A C 1
ATOM 672 O O . GLN A 1 87 ? -49.558 -25.640 15.071 1.00 90.94 87 GLN A O 1
ATOM 677 N N . ASP A 1 88 ? -47.629 -24.684 15.693 1.00 90.19 88 ASP A N 1
ATOM 678 C CA . ASP A 1 88 ? -47.060 -25.877 16.328 1.00 90.19 88 ASP A CA 1
ATOM 679 C C . ASP A 1 88 ? -47.821 -26.329 17.590 1.00 90.19 88 ASP A C 1
ATOM 681 O O . ASP A 1 88 ? -47.781 -27.508 17.928 1.00 90.19 88 ASP A O 1
ATOM 685 N N . ASN A 1 89 ? -48.535 -25.422 18.267 1.00 93.88 89 ASN A N 1
ATOM 686 C CA . ASN A 1 89 ? -49.344 -25.729 19.456 1.00 93.88 89 ASN A CA 1
ATOM 687 C C . ASN A 1 89 ? -50.778 -25.170 19.378 1.00 93.88 89 ASN A C 1
ATOM 689 O O . ASN A 1 89 ? -51.510 -25.192 20.367 1.00 93.88 89 ASN A O 1
ATOM 693 N N . ASN A 1 90 ? -51.164 -24.639 18.212 1.00 94.31 90 ASN A N 1
ATOM 694 C CA . ASN A 1 90 ? -52.407 -23.902 17.965 1.00 94.31 90 ASN A CA 1
ATOM 695 C C . ASN A 1 90 ? -52.663 -22.749 18.966 1.00 94.31 90 ASN A C 1
ATOM 697 O O . ASN A 1 90 ? -53.801 -22.346 19.222 1.00 94.31 90 ASN A O 1
ATOM 701 N N . GLY A 1 91 ? -51.591 -22.228 19.564 1.00 95.75 91 GLY A N 1
ATOM 702 C CA . GLY A 1 91 ? -51.610 -21.250 20.636 1.00 95.75 91 GLY A CA 1
ATOM 703 C C . GLY A 1 91 ? -51.605 -19.814 20.117 1.00 95.75 91 GLY A C 1
ATOM 704 O O . GLY A 1 91 ? -50.787 -19.437 19.286 1.00 95.75 91 GLY A O 1
ATOM 705 N N . LYS A 1 92 ? -52.490 -18.977 20.656 1.00 97.31 92 LYS A N 1
ATOM 706 C CA . LYS A 1 92 ? -52.488 -17.515 20.504 1.00 97.31 92 LYS A CA 1
ATOM 707 C C . LYS A 1 92 ? -51.371 -16.874 21.331 1.00 97.31 92 LYS A C 1
ATOM 709 O O . LYS A 1 92 ? -51.140 -17.313 22.463 1.00 97.31 92 LYS A O 1
ATOM 714 N N . ALA A 1 93 ? -50.701 -15.868 20.773 1.00 96.69 93 ALA A N 1
ATOM 715 C CA . ALA A 1 93 ? -49.512 -15.250 21.360 1.00 96.69 93 ALA A CA 1
ATOM 716 C C . ALA A 1 93 ? -49.812 -14.468 22.650 1.00 96.69 93 ALA A C 1
ATOM 718 O O . ALA A 1 93 ? -50.794 -13.729 22.728 1.00 96.69 93 ALA A O 1
ATOM 719 N N . LEU A 1 94 ? -48.940 -14.594 23.652 1.00 97.62 94 LEU A N 1
ATOM 720 C CA . LEU A 1 94 ? -48.996 -13.747 24.846 1.00 97.62 94 LEU A CA 1
ATOM 721 C C . LEU A 1 94 ? -48.394 -12.363 24.565 1.00 97.62 94 LEU A C 1
ATOM 723 O O . LEU A 1 94 ? -47.394 -12.235 23.852 1.00 97.62 94 LEU A O 1
ATOM 727 N N . LEU A 1 95 ? -48.994 -11.346 25.177 1.00 96.31 95 LEU A N 1
ATOM 728 C CA . LEU A 1 95 ? -48.493 -9.975 25.232 1.00 96.31 95 LEU A CA 1
ATOM 729 C C . LEU A 1 95 ? -47.959 -9.674 26.633 1.00 96.31 95 LEU A C 1
ATOM 731 O O . LEU A 1 95 ? -48.302 -10.352 27.600 1.00 96.31 95 LEU A O 1
ATOM 735 N N . GLU A 1 96 ? -47.132 -8.643 26.760 1.00 94.62 96 GLU A N 1
ATOM 736 C CA . GLU A 1 96 ? -46.548 -8.243 28.048 1.00 94.62 96 GLU A CA 1
ATOM 737 C C . GLU A 1 96 ? -47.578 -7.881 29.133 1.00 94.62 96 GLU A C 1
ATOM 739 O O . GLU A 1 96 ? -47.263 -7.937 30.318 1.00 94.62 96 GLU A O 1
ATOM 744 N N . ASP A 1 97 ? -48.819 -7.563 28.756 1.00 95.06 97 ASP A N 1
ATOM 745 C CA . ASP A 1 97 ? -49.922 -7.311 29.684 1.00 95.06 97 ASP A CA 1
ATOM 746 C C . ASP A 1 97 ? -50.871 -8.507 29.877 1.00 95.06 97 ASP A C 1
ATOM 748 O O . ASP A 1 97 ? -51.853 -8.402 30.621 1.00 95.06 97 ASP A O 1
ATOM 752 N N . SER A 1 98 ? -50.566 -9.657 29.265 1.00 97.19 98 SER A N 1
ATOM 753 C CA . SER A 1 98 ? -51.269 -10.909 29.533 1.00 97.19 98 SER A CA 1
ATOM 754 C C . SER A 1 98 ? -51.095 -11.338 30.995 1.00 97.19 98 SER A C 1
ATOM 756 O O . SER A 1 98 ? -50.037 -11.164 31.608 1.00 97.19 98 SER A O 1
ATOM 758 N N . LYS A 1 99 ? -52.145 -11.935 31.567 1.00 97.56 99 LYS A N 1
ATOM 759 C CA . LYS A 1 99 ? -52.170 -12.382 32.970 1.00 97.56 99 LYS A CA 1
ATOM 760 C C . LYS A 1 99 ? -52.544 -13.849 33.073 1.00 97.56 99 LYS A C 1
ATOM 762 O O . LYS A 1 99 ? -53.447 -14.310 32.378 1.00 97.56 99 LYS A O 1
ATOM 767 N N . ALA A 1 100 ? -51.882 -14.560 33.977 1.00 97.44 100 ALA A N 1
ATOM 768 C CA . ALA A 1 100 ? -52.145 -15.964 34.259 1.00 97.44 100 ALA A CA 1
ATOM 769 C C . ALA A 1 100 ? -52.965 -16.141 35.540 1.00 97.44 100 ALA A C 1
ATOM 771 O O . ALA A 1 100 ? -52.737 -15.474 36.556 1.00 97.44 100 ALA A O 1
ATOM 772 N N . THR A 1 101 ? -53.890 -17.098 35.499 1.00 96.94 101 THR A N 1
ATOM 773 C CA . THR A 1 101 ? -54.602 -17.608 36.674 1.00 96.94 101 THR A CA 1
ATOM 774 C C . THR A 1 101 ? -53.858 -18.808 37.253 1.00 96.94 101 THR A C 1
ATOM 776 O O . THR A 1 101 ? -53.494 -19.723 36.518 1.00 96.94 101 THR A O 1
ATOM 779 N N . CYS A 1 102 ? -53.653 -18.819 38.571 1.00 94.06 102 CYS A N 1
ATOM 780 C CA . CYS A 1 102 ? -53.121 -19.970 39.302 1.00 94.06 102 CYS A CA 1
ATOM 781 C C . CYS A 1 102 ? -54.268 -20.752 39.954 1.00 94.06 102 CYS A C 1
ATOM 783 O O . CYS A 1 102 ? -55.182 -20.141 40.507 1.00 94.06 102 CYS A O 1
ATOM 785 N N . ALA A 1 103 ? -54.187 -22.085 39.971 1.00 93.88 103 ALA A N 1
ATOM 786 C CA . ALA A 1 103 ? -55.180 -22.958 40.607 1.00 93.88 103 ALA A CA 1
ATOM 787 C C . ALA A 1 103 ? -55.452 -22.613 42.087 1.00 93.88 103 ALA A C 1
ATOM 789 O O . ALA A 1 103 ? -56.567 -22.790 42.566 1.00 93.88 103 ALA A O 1
ATOM 790 N N . VAL A 1 104 ? -54.454 -22.075 42.801 1.00 92.38 104 VAL A N 1
ATOM 791 C CA . VAL A 1 104 ? -54.573 -21.676 44.217 1.00 92.38 104 VAL A CA 1
ATOM 792 C C . VAL A 1 104 ? -55.322 -20.353 44.392 1.00 92.38 104 VAL A C 1
ATOM 794 O O . VAL A 1 104 ? -56.104 -20.200 45.325 1.00 92.38 104 VAL A O 1
ATOM 797 N N . SER A 1 105 ? -55.056 -19.360 43.538 1.00 88.50 105 SER A N 1
ATOM 798 C CA . SER A 1 105 ? -55.685 -18.038 43.662 1.00 88.50 105 SER A CA 1
ATOM 799 C C . SER A 1 105 ? -57.061 -17.979 43.006 1.00 88.50 105 SER A C 1
ATOM 801 O O . SER A 1 105 ? -57.863 -17.131 43.394 1.00 88.50 105 SER A O 1
ATOM 803 N N . ASN A 1 106 ? -57.298 -18.834 42.004 1.00 88.38 106 ASN A N 1
ATOM 804 C CA . ASN A 1 106 ? -58.459 -18.832 41.114 1.00 88.38 106 ASN A CA 1
ATOM 805 C C . ASN A 1 106 ? -58.781 -17.443 40.518 1.00 88.38 106 ASN A C 1
ATOM 807 O O . ASN A 1 106 ? -59.921 -17.132 40.185 1.00 88.38 106 ASN A O 1
ATOM 811 N N . ALA A 1 107 ? -57.759 -16.592 40.409 1.00 90.25 107 ALA A N 1
ATOM 812 C CA . ALA A 1 107 ? -57.822 -15.247 39.859 1.00 90.25 107 ALA A CA 1
ATOM 813 C C . ALA A 1 107 ? -56.556 -14.959 39.041 1.00 90.25 107 ALA A C 1
ATOM 815 O O . ALA A 1 107 ? -55.505 -15.559 39.289 1.00 90.25 107 ALA A O 1
ATOM 816 N N . SER A 1 108 ? -56.641 -14.012 38.105 1.00 93.81 108 SER A N 1
ATOM 817 C CA . SER A 1 108 ? -55.545 -13.580 37.223 1.00 93.81 108 SER A CA 1
ATOM 818 C C . SER A 1 108 ? -54.472 -12.793 37.985 1.00 93.81 108 SER A C 1
ATOM 820 O O . SER A 1 108 ? -54.366 -11.570 37.884 1.00 93.81 108 SER A O 1
ATOM 822 N N . SER A 1 109 ? -53.710 -13.519 38.805 1.00 94.62 109 SER A N 1
ATOM 823 C CA . SER A 1 109 ? -52.782 -12.997 39.809 1.00 94.62 109 SER A CA 1
ATOM 824 C C . SER A 1 109 ? -51.312 -13.068 39.404 1.00 94.62 109 SER A C 1
ATOM 826 O O . SER A 1 109 ? -50.478 -12.535 40.129 1.00 94.62 109 SER A O 1
ATOM 828 N N . ILE A 1 110 ? -50.967 -13.747 38.307 1.00 97.75 110 ILE A N 1
ATOM 829 C CA . ILE A 1 110 ? -49.593 -13.806 37.789 1.00 97.75 110 ILE A CA 1
ATOM 830 C C . ILE A 1 110 ? -49.470 -12.820 36.626 1.00 97.75 110 ILE A C 1
ATOM 832 O O . ILE A 1 110 ? -50.218 -12.905 35.653 1.00 97.75 110 ILE A O 1
ATOM 836 N N . LYS A 1 111 ? -48.528 -11.884 36.735 1.00 97.81 111 LYS A N 1
ATOM 837 C CA . LYS A 1 111 ? -48.267 -10.812 35.770 1.00 97.81 111 LYS A CA 1
ATOM 838 C C . LYS A 1 111 ? -46.891 -10.984 35.151 1.00 97.81 111 LYS A C 1
ATOM 840 O O . LYS A 1 111 ? -45.953 -11.383 35.841 1.00 97.81 111 LYS A O 1
ATOM 845 N N . ILE A 1 112 ? -46.766 -10.620 33.886 1.00 97.88 112 ILE A N 1
ATOM 846 C CA . ILE A 1 112 ? -45.482 -10.531 33.199 1.00 97.88 112 ILE A CA 1
ATOM 847 C C . ILE A 1 112 ? -44.902 -9.152 33.513 1.00 97.88 112 ILE A C 1
ATOM 849 O O . ILE A 1 112 ? -45.565 -8.137 33.332 1.00 97.88 112 ILE A O 1
ATOM 853 N N . ILE A 1 113 ? -43.689 -9.117 34.061 1.00 96.75 113 ILE A N 1
ATOM 854 C CA . ILE A 1 113 ? -42.989 -7.865 34.398 1.00 96.75 113 ILE A CA 1
ATOM 855 C C . ILE A 1 113 ? -41.798 -7.603 33.474 1.00 96.75 113 ILE A C 1
ATOM 857 O O . ILE A 1 113 ? -41.289 -6.490 33.422 1.00 96.75 113 ILE A O 1
ATOM 861 N N . PHE A 1 114 ? -41.367 -8.626 32.735 1.00 95.44 114 PHE A N 1
ATOM 862 C CA . PHE A 1 114 ? -40.435 -8.507 31.625 1.00 95.44 114 PHE A CA 1
ATOM 863 C C . PHE A 1 114 ? -40.783 -9.567 30.580 1.00 95.44 114 PHE A C 1
ATOM 865 O O . PHE A 1 114 ? -40.808 -10.756 30.892 1.00 95.44 114 PHE A O 1
ATOM 872 N N . HIS A 1 115 ? -41.029 -9.146 29.339 1.00 94.56 115 HIS A N 1
ATOM 873 C CA . HIS A 1 115 ? -41.495 -10.013 28.248 1.00 94.56 115 HIS A CA 1
ATOM 874 C C . HIS A 1 115 ? -40.438 -11.018 27.744 1.00 94.56 115 HIS A C 1
ATOM 876 O O . HIS A 1 115 ? -40.743 -11.865 26.907 1.00 94.56 115 HIS A O 1
ATOM 882 N N . GLY A 1 116 ? -39.199 -10.947 28.241 1.00 91.81 116 GLY A N 1
ATOM 883 C CA . GLY A 1 116 ? -38.140 -11.921 27.951 1.00 91.81 116 GLY A CA 1
ATOM 884 C C . GLY A 1 116 ? -37.306 -11.615 26.705 1.00 91.81 116 GLY A C 1
ATOM 885 O O . GLY A 1 116 ? -36.297 -12.280 26.476 1.00 91.81 116 GLY A O 1
ATOM 886 N N . GLN A 1 117 ? -37.676 -10.607 25.908 1.00 89.75 117 GLN A N 1
ATOM 887 C CA . GLN A 1 117 ? -36.898 -10.246 24.721 1.00 89.75 117 GLN A CA 1
ATOM 888 C C . GLN A 1 117 ? -35.776 -9.275 25.097 1.00 89.75 117 GLN A C 1
ATOM 890 O O . GLN A 1 117 ? -36.000 -8.262 25.753 1.00 89.75 117 GLN A O 1
ATOM 895 N N . THR A 1 118 ? -34.573 -9.556 24.611 1.00 81.94 118 THR A N 1
ATOM 896 C CA . THR A 1 118 ? -33.425 -8.641 24.637 1.00 81.94 118 THR A CA 1
ATOM 897 C C . THR A 1 118 ? -33.024 -8.377 23.197 1.00 81.94 118 THR A C 1
ATOM 899 O O . THR A 1 118 ? -32.915 -9.339 22.431 1.00 81.94 118 THR A O 1
ATOM 902 N N . ALA A 1 119 ? -32.833 -7.107 22.834 1.00 72.69 119 ALA A N 1
ATOM 903 C CA . ALA A 1 119 ? -32.414 -6.725 21.491 1.00 72.69 119 ALA A CA 1
ATOM 904 C C . ALA A 1 119 ? -31.052 -7.343 21.141 1.00 72.69 119 ALA A C 1
ATOM 906 O O . ALA A 1 119 ? -30.101 -7.233 21.912 1.00 72.69 119 ALA A O 1
ATOM 907 N N . GLU A 1 120 ? -30.962 -7.967 19.967 1.00 72.19 120 GLU A N 1
ATOM 908 C CA . GLU A 1 120 ? -29.712 -8.473 19.395 1.00 72.19 120 GLU A CA 1
ATOM 909 C C . GLU A 1 120 ? -29.350 -7.623 18.170 1.00 72.19 120 GLU A C 1
ATOM 911 O O . GLU A 1 120 ? -29.797 -7.918 17.058 1.00 72.19 120 GLU A O 1
ATOM 916 N N . PRO A 1 121 ? -28.589 -6.525 18.349 1.00 70.56 121 PRO A N 1
ATOM 917 C CA . PRO A 1 121 ? -28.206 -5.673 17.234 1.00 70.56 121 PRO A CA 1
ATOM 918 C C . PRO A 1 121 ? -27.360 -6.460 16.226 1.00 70.56 121 PRO A C 1
ATOM 920 O O . PRO A 1 121 ? -26.403 -7.151 16.576 1.00 70.56 121 PRO A O 1
ATOM 923 N N . THR A 1 122 ? -27.711 -6.348 14.949 1.00 66.06 122 THR A N 1
ATOM 924 C CA . THR A 1 122 ? -26.963 -6.955 13.843 1.00 66.06 122 THR A CA 1
ATOM 925 C C . THR A 1 122 ? -25.887 -6.004 13.317 1.00 66.06 122 THR A C 1
ATOM 927 O O . THR A 1 122 ? -25.947 -4.793 13.533 1.00 66.06 122 THR A O 1
ATOM 930 N N . GLN A 1 123 ? -24.936 -6.524 12.533 1.00 65.31 123 GLN A N 1
ATOM 931 C CA . GLN A 1 123 ? -23.949 -5.686 11.840 1.00 65.31 123 GLN A CA 1
ATOM 932 C C . GLN A 1 123 ? -24.614 -4.634 10.937 1.00 65.31 123 GLN A C 1
ATOM 934 O O . GLN A 1 123 ? -24.112 -3.524 10.803 1.00 65.31 123 GLN A O 1
ATOM 939 N N . GLN A 1 124 ? -25.771 -4.950 10.353 1.00 69.31 124 GLN A N 1
ATOM 940 C CA . GLN A 1 124 ? -26.531 -3.993 9.555 1.00 69.31 124 GLN A CA 1
ATOM 941 C C . GLN A 1 124 ? -27.108 -2.861 10.418 1.00 69.31 124 GLN A C 1
ATOM 943 O O . GLN A 1 124 ? -27.102 -1.712 9.987 1.00 69.31 124 GLN A O 1
ATOM 948 N N . ASN A 1 125 ? -27.545 -3.147 11.652 1.00 72.94 125 ASN A N 1
ATOM 949 C CA . ASN A 1 125 ? -27.966 -2.103 12.591 1.00 72.94 125 ASN A CA 1
ATOM 950 C C . ASN A 1 125 ? -26.799 -1.185 12.970 1.00 72.94 125 ASN A C 1
ATOM 952 O O . ASN A 1 125 ? -27.000 0.020 13.056 1.00 72.94 125 ASN A O 1
ATOM 956 N N . VAL A 1 126 ? -25.593 -1.739 13.135 1.00 70.75 126 VAL A N 1
ATOM 957 C CA . VAL A 1 126 ? -24.371 -0.956 13.380 1.00 70.75 126 VAL A CA 1
ATOM 958 C C . VAL A 1 126 ? -24.044 -0.072 12.177 1.00 70.75 126 VAL A C 1
ATOM 960 O O . VAL A 1 126 ? -23.852 1.124 12.341 1.00 70.75 126 VAL A O 1
ATOM 963 N N . ASN A 1 127 ? -24.057 -0.619 10.961 1.00 69.62 127 ASN A N 1
ATOM 964 C CA . ASN A 1 127 ? -23.737 0.143 9.749 1.00 69.62 127 ASN A CA 1
ATOM 965 C C . ASN A 1 127 ? -24.733 1.285 9.478 1.00 69.62 127 ASN A C 1
ATOM 967 O O . ASN A 1 127 ? -24.357 2.307 8.914 1.00 69.62 127 ASN A O 1
ATOM 971 N N . ASN A 1 128 ? -25.995 1.106 9.876 1.00 72.50 128 ASN A N 1
ATOM 972 C CA . ASN A 1 128 ? -27.053 2.099 9.689 1.00 72.50 128 ASN A CA 1
ATOM 973 C C . ASN A 1 128 ? -27.179 3.080 10.866 1.00 72.50 128 ASN A C 1
ATOM 975 O O . ASN A 1 128 ? -27.948 4.040 10.781 1.00 72.50 128 ASN A O 1
ATOM 979 N N . ALA A 1 129 ? -26.486 2.836 11.980 1.00 74.06 129 ALA A N 1
ATOM 980 C CA . ALA A 1 129 ? -26.558 3.698 13.148 1.00 74.06 129 ALA A CA 1
ATOM 981 C C . ALA A 1 129 ? -25.784 4.999 12.913 1.00 74.06 129 ALA A C 1
ATOM 983 O O . ALA A 1 129 ? -24.742 5.033 12.259 1.00 74.06 129 ALA A O 1
ATOM 984 N N . ARG A 1 130 ? -26.294 6.095 13.485 1.00 65.69 130 ARG A N 1
ATOM 985 C CA . ARG A 1 130 ? -25.589 7.379 13.450 1.00 65.69 130 ARG A CA 1
ATOM 986 C C . ARG A 1 130 ? -24.266 7.247 14.218 1.00 65.69 130 ARG A C 1
ATOM 988 O O . ARG A 1 130 ? -24.295 6.723 15.335 1.00 65.69 130 ARG A O 1
ATOM 995 N N . PRO A 1 131 ? -23.142 7.763 13.690 1.00 60.91 131 PRO A N 1
ATOM 996 C CA . PRO A 1 131 ? -21.841 7.678 14.357 1.00 60.91 131 PRO A CA 1
ATOM 997 C C . PRO A 1 131 ? -21.855 8.180 15.809 1.00 60.91 131 PRO A C 1
ATOM 999 O O . PRO A 1 131 ? -21.267 7.556 16.685 1.00 60.91 131 PRO A O 1
ATOM 1002 N N . GLU A 1 132 ? -22.603 9.251 16.083 1.00 63.62 132 GLU A N 1
ATOM 1003 C CA . GLU A 1 132 ? -22.762 9.838 17.423 1.00 63.62 132 GLU A CA 1
ATOM 1004 C C . GLU A 1 132 ? -23.427 8.880 18.425 1.00 63.62 132 GLU A C 1
ATOM 1006 O O . GLU A 1 132 ? -23.053 8.833 19.593 1.00 63.62 132 GLU A O 1
ATOM 1011 N N . VAL A 1 133 ? -24.391 8.079 17.962 1.00 68.75 133 VAL A N 1
ATOM 1012 C CA . VAL A 1 133 ? -25.109 7.095 18.786 1.00 68.75 133 VAL A CA 1
ATOM 1013 C C . VAL A 1 133 ? -24.222 5.876 19.047 1.00 68.75 133 VAL A C 1
ATOM 1015 O O . VAL A 1 133 ? -24.179 5.369 20.166 1.00 68.75 133 VAL A O 1
ATOM 1018 N N . LEU A 1 134 ? -23.458 5.434 18.042 1.00 64.38 134 LEU A N 1
ATOM 1019 C CA . LEU A 1 134 ? -22.478 4.355 18.205 1.00 64.38 134 LEU A CA 1
ATOM 1020 C C . LEU A 1 134 ? -21.386 4.722 19.211 1.00 64.38 134 LEU A C 1
ATOM 1022 O O . LEU A 1 134 ? -21.040 3.889 20.044 1.00 64.38 134 LEU A O 1
ATOM 1026 N N . ALA A 1 135 ? -20.894 5.961 19.173 1.00 61.03 135 ALA A N 1
ATOM 1027 C CA . ALA A 1 135 ? -19.873 6.451 20.097 1.00 61.03 135 ALA A CA 1
ATOM 1028 C C . ALA A 1 135 ? -20.340 6.479 21.566 1.00 61.03 135 ALA A C 1
ATOM 1030 O O . ALA A 1 135 ? -19.518 6.362 22.469 1.00 61.03 135 ALA A O 1
ATOM 1031 N N . GLN A 1 136 ? -21.648 6.618 21.814 1.00 62.69 136 GLN A N 1
ATOM 1032 C CA . GLN A 1 136 ? -22.225 6.593 23.164 1.00 62.69 136 GLN A CA 1
ATOM 1033 C C . GLN A 1 136 ? -22.552 5.175 23.652 1.00 62.69 136 GLN A C 1
ATOM 1035 O O . GLN A 1 136 ? -22.449 4.895 24.844 1.00 62.69 136 GLN A O 1
ATOM 1040 N N . LEU A 1 137 ? -22.972 4.285 22.746 1.00 64.19 137 LEU A N 1
ATOM 1041 C CA . LEU A 1 137 ? -23.443 2.936 23.087 1.00 64.19 137 LEU A CA 1
ATOM 1042 C C . LEU A 1 137 ? -22.335 1.882 23.086 1.00 64.19 137 LEU A C 1
ATOM 1044 O O . LEU A 1 137 ? -22.437 0.886 23.802 1.00 64.19 137 LEU A O 1
ATOM 1048 N N . VAL A 1 138 ? -21.294 2.078 22.278 1.00 57.06 138 VAL A N 1
ATOM 1049 C CA . VAL A 1 138 ? -20.109 1.226 22.265 1.00 57.06 138 VAL A CA 1
ATOM 1050 C C . VAL A 1 138 ? -19.039 1.955 23.067 1.00 57.06 138 VAL A C 1
ATOM 1052 O O . VAL A 1 138 ? -18.400 2.853 22.519 1.00 57.06 138 VAL A O 1
ATOM 1055 N N . PRO A 1 139 ? -18.803 1.600 24.345 1.00 46.53 139 PRO A N 1
ATOM 1056 C CA . PRO A 1 139 ? -17.602 2.044 25.024 1.00 46.53 139 PRO A CA 1
ATOM 1057 C C . PRO A 1 139 ? -16.423 1.401 24.291 1.00 46.53 139 PRO A C 1
ATOM 1059 O O . PRO A 1 139 ? -16.026 0.268 24.570 1.00 46.53 139 PRO A O 1
ATOM 1062 N N . LEU A 1 140 ? -15.891 2.102 23.288 1.00 52.81 140 LEU A N 1
ATOM 1063 C CA . LEU A 1 140 ? -14.587 1.787 22.743 1.00 52.81 140 LEU A CA 1
ATOM 1064 C C . LEU A 1 140 ? -13.649 1.860 23.939 1.00 52.81 140 LEU A C 1
ATOM 1066 O O . LEU A 1 140 ? -13.578 2.882 24.620 1.00 52.81 140 LEU A O 1
ATOM 1070 N N . LYS A 1 141 ? -12.978 0.751 24.240 1.00 55.22 141 LYS A N 1
ATOM 1071 C CA . LYS A 1 141 ? -11.829 0.762 25.135 1.00 55.22 141 LYS A CA 1
ATOM 1072 C C . LYS A 1 141 ? -10.866 1.784 24.532 1.00 55.22 141 LYS A C 1
ATOM 1074 O O . LYS A 1 141 ? -10.225 1.460 23.537 1.00 55.22 141 LYS A O 1
ATOM 1079 N N . GLU A 1 142 ? -10.871 3.020 25.040 1.00 69.25 142 GLU A N 1
ATOM 1080 C CA . GLU A 1 142 ? -10.054 4.104 24.494 1.00 69.25 142 GLU A CA 1
ATOM 1081 C C . GLU A 1 142 ? -8.600 3.628 24.551 1.00 69.25 142 GLU A C 1
ATOM 1083 O O . GLU A 1 142 ? -8.014 3.461 25.624 1.00 69.25 142 GLU A O 1
ATOM 1088 N N . ASP A 1 143 ? -8.033 3.332 23.385 1.00 85.62 143 ASP A N 1
ATOM 1089 C CA . ASP A 1 143 ? -6.625 3.007 23.263 1.00 85.62 143 ASP A CA 1
ATOM 1090 C C . ASP A 1 143 ? -5.857 4.322 23.365 1.00 85.62 143 ASP A C 1
ATOM 1092 O O . ASP A 1 143 ? -5.670 5.025 22.378 1.00 85.62 143 ASP A O 1
ATOM 1096 N N . ASN A 1 144 ? -5.478 4.704 24.585 1.00 90.62 144 ASN A N 1
ATOM 1097 C CA . ASN A 1 144 ? -4.745 5.943 24.842 1.00 90.62 144 ASN A CA 1
ATOM 1098 C C . ASN A 1 144 ? -3.221 5.735 24.871 1.00 90.62 144 ASN A C 1
ATOM 1100 O O . ASN A 1 144 ? -2.500 6.519 25.485 1.00 90.62 144 ASN A O 1
ATOM 1104 N N . LYS A 1 145 ? -2.708 4.664 24.252 1.00 93.88 145 LYS A N 1
ATOM 1105 C CA . LYS A 1 145 ? -1.267 4.425 24.139 1.00 93.88 145 LYS A CA 1
ATOM 1106 C C . LYS A 1 145 ? -0.658 5.308 23.047 1.00 93.88 145 LYS A C 1
ATOM 1108 O O . LYS A 1 145 ? -1.215 5.437 21.965 1.00 93.88 145 LYS A O 1
ATOM 1113 N N . GLU A 1 146 ? 0.520 5.871 23.295 1.00 95.88 146 GLU A N 1
ATOM 1114 C CA . GLU A 1 146 ? 1.285 6.535 22.238 1.00 95.88 146 GLU A CA 1
ATOM 1115 C C . GLU A 1 146 ? 1.838 5.494 21.248 1.00 95.88 146 GLU A C 1
ATOM 1117 O O . GLU A 1 146 ? 2.550 4.564 21.640 1.00 95.88 146 GLU A O 1
ATOM 1122 N N . TYR A 1 147 ? 1.504 5.641 19.968 1.00 97.19 147 TYR A N 1
ATOM 1123 C CA . TYR A 1 147 ? 2.074 4.868 18.862 1.00 97.19 147 TYR A CA 1
ATOM 1124 C C . TYR A 1 147 ? 2.985 5.758 18.015 1.00 97.19 147 TYR A C 1
ATOM 1126 O O . TYR A 1 147 ? 3.512 6.739 18.525 1.00 97.19 147 TYR A O 1
ATOM 1134 N N . VAL A 1 148 ? 3.228 5.403 16.753 1.00 97.62 148 VAL A N 1
ATOM 1135 C CA . VAL A 1 148 ? 3.936 6.262 15.802 1.00 97.62 148 VAL A CA 1
ATOM 1136 C C . VAL A 1 148 ? 2.937 6.938 14.869 1.00 97.62 148 VAL A C 1
ATOM 1138 O O . VAL A 1 148 ? 1.970 6.302 14.432 1.00 97.62 148 VAL A O 1
ATOM 1141 N N . TYR A 1 149 ? 3.196 8.203 14.547 1.00 98.00 149 TYR A N 1
ATOM 1142 C CA . TYR A 1 149 ? 2.298 9.022 13.741 1.00 98.00 149 TYR A CA 1
ATOM 1143 C C . TYR A 1 149 ? 3.035 9.646 12.560 1.00 98.00 149 TYR A C 1
ATOM 1145 O O . TYR A 1 149 ? 4.115 10.227 12.710 1.00 98.00 149 TYR A O 1
ATOM 1153 N N . TYR A 1 150 ? 2.420 9.542 11.386 1.00 98.12 150 TYR A N 1
ATOM 1154 C CA . TYR A 1 150 ? 2.905 10.143 10.150 1.00 98.12 150 TYR A CA 1
ATOM 1155 C C . TYR A 1 150 ? 1.805 10.973 9.496 1.00 98.12 150 TYR A C 1
ATOM 1157 O O . TYR A 1 150 ? 0.617 10.707 9.654 1.00 98.12 150 TYR A O 1
ATOM 1165 N N . THR A 1 151 ? 2.186 11.962 8.711 1.00 98.06 151 THR A N 1
ATOM 1166 C CA . THR A 1 151 ? 1.285 12.598 7.748 1.00 98.06 151 THR A CA 1
ATOM 1167 C C . THR A 1 151 ? 1.101 11.706 6.519 1.00 98.06 151 THR A C 1
ATOM 1169 O O . THR A 1 151 ? 1.894 10.803 6.240 1.00 98.06 151 THR A O 1
ATOM 1172 N N . LYS A 1 152 ? 0.076 11.999 5.711 1.00 97.25 152 LYS A N 1
ATOM 1173 C CA . LYS A 1 152 ? -0.141 11.313 4.424 1.00 97.25 152 LYS A CA 1
ATOM 1174 C C . LYS A 1 152 ? 1.012 11.488 3.432 1.00 97.25 152 LYS A C 1
ATOM 1176 O O . LYS A 1 152 ? 1.218 10.633 2.580 1.00 97.25 152 LYS A O 1
ATOM 1181 N N . ASP A 1 153 ? 1.764 12.582 3.536 1.00 95.88 153 ASP A N 1
ATOM 1182 C CA . ASP A 1 153 ? 2.934 12.835 2.691 1.00 95.88 153 ASP A CA 1
ATOM 1183 C C . ASP A 1 153 ? 4.214 12.141 3.185 1.00 95.88 153 ASP A C 1
ATOM 1185 O O . ASP A 1 153 ? 5.269 12.343 2.595 1.00 95.88 153 ASP A O 1
ATOM 1189 N N . GLY A 1 154 ? 4.129 11.299 4.223 1.00 96.38 154 GLY A N 1
ATOM 1190 C CA . GLY A 1 154 ? 5.256 10.516 4.729 1.00 96.38 154 GLY A CA 1
ATOM 1191 C C . GLY A 1 154 ? 6.122 11.231 5.769 1.00 96.38 154 GLY A C 1
ATOM 1192 O O . GLY A 1 154 ? 7.120 10.656 6.222 1.00 96.38 154 GLY A O 1
ATOM 1193 N N . THR A 1 155 ? 5.757 12.449 6.174 1.00 96.31 155 THR A N 1
ATOM 1194 C CA . THR A 1 155 ? 6.439 13.186 7.245 1.00 96.31 155 THR A CA 1
ATOM 1195 C C . THR A 1 155 ? 6.174 12.533 8.597 1.00 96.31 155 THR A C 1
ATOM 1197 O O . THR A 1 155 ? 5.045 12.201 8.949 1.00 96.31 155 THR A O 1
ATOM 1200 N N . TYR A 1 156 ? 7.238 12.327 9.368 1.00 97.06 156 TYR A N 1
ATOM 1201 C CA . TYR A 1 156 ? 7.159 11.815 10.732 1.00 97.06 156 TYR A CA 1
ATOM 1202 C C . TYR A 1 156 ? 6.748 12.933 11.693 1.00 97.06 156 TYR A C 1
ATOM 1204 O O . TYR A 1 156 ? 7.429 13.955 11.756 1.00 97.06 156 TYR A O 1
ATOM 1212 N N . LEU A 1 157 ? 5.677 12.719 12.458 1.00 96.94 157 LEU A N 1
ATOM 1213 C CA . LEU A 1 157 ? 5.180 13.686 13.443 1.00 96.94 157 LEU A CA 1
ATOM 1214 C C . LEU A 1 157 ? 5.753 13.416 14.840 1.00 96.94 157 LEU A C 1
ATOM 1216 O O . LEU A 1 157 ? 6.120 14.337 15.572 1.00 96.94 157 LEU A O 1
ATOM 1220 N N . GLY A 1 158 ? 5.871 12.139 15.208 1.00 95.75 158 GLY A N 1
ATOM 1221 C CA . GLY A 1 158 ? 6.401 11.727 16.502 1.00 95.75 158 GLY A CA 1
ATOM 1222 C C . GLY A 1 158 ? 5.927 10.350 16.953 1.00 95.75 158 GLY A C 1
ATOM 1223 O O . GLY A 1 158 ? 5.306 9.607 16.186 1.00 95.75 158 GLY A O 1
ATOM 1224 N N . GLY A 1 159 ? 6.228 10.028 18.212 1.00 94.06 159 GLY A N 1
ATOM 1225 C CA . GLY A 1 159 ? 5.841 8.776 18.848 1.00 94.06 159 GLY A CA 1
ATOM 1226 C C . GLY A 1 159 ? 6.967 7.756 19.033 1.00 94.06 159 GLY A C 1
ATOM 1227 O O . GLY A 1 159 ? 8.154 8.091 19.047 1.00 94.06 159 GLY A O 1
ATOM 1228 N N . LEU A 1 160 ? 6.584 6.489 19.209 1.00 91.19 160 LEU A N 1
ATOM 1229 C CA . LEU A 1 160 ? 7.506 5.394 19.538 1.00 91.19 160 LEU A CA 1
ATOM 1230 C C . LEU A 1 160 ? 8.051 4.699 18.281 1.00 91.19 160 LEU A C 1
ATOM 1232 O O . LEU A 1 160 ? 7.298 4.115 17.507 1.00 91.19 160 LEU A O 1
ATOM 1236 N N . GLU A 1 161 ? 9.374 4.654 18.114 1.00 89.00 161 GLU A N 1
ATOM 1237 C CA . GLU A 1 161 ? 10.015 4.025 16.945 1.00 89.00 161 GLU A CA 1
ATOM 1238 C C . GLU A 1 161 ? 9.696 2.525 16.812 1.00 89.00 161 GLU A C 1
ATOM 1240 O O . GLU A 1 161 ? 9.447 2.035 15.712 1.00 89.00 161 GLU A O 1
ATOM 1245 N N . ASN A 1 162 ? 9.597 1.803 17.930 1.00 91.88 162 ASN A N 1
ATOM 1246 C CA . ASN A 1 162 ? 9.252 0.375 17.955 1.00 91.88 162 ASN A CA 1
ATOM 1247 C C . ASN A 1 162 ? 7.735 0.128 18.016 1.00 91.88 162 ASN A C 1
ATOM 1249 O O . ASN A 1 162 ? 7.275 -0.887 18.545 1.00 91.88 162 ASN A O 1
ATOM 1253 N N . SER A 1 163 ? 6.941 1.077 17.519 1.00 95.12 163 SER A N 1
ATOM 1254 C CA . SER A 1 163 ? 5.488 0.978 17.521 1.00 95.12 163 SER A CA 1
ATOM 1255 C C . SER A 1 163 ? 4.995 -0.214 16.694 1.00 95.12 163 SER A C 1
ATOM 1257 O O . SER A 1 163 ? 5.393 -0.421 15.546 1.00 95.12 163 SER A O 1
ATOM 1259 N N . THR A 1 164 ? 4.064 -0.982 17.261 1.00 96.69 164 THR A N 1
ATOM 1260 C CA . THR A 1 164 ? 3.403 -2.106 16.581 1.00 96.69 164 THR A CA 1
ATOM 1261 C C . THR A 1 164 ? 2.301 -1.663 15.618 1.00 96.69 164 THR A C 1
ATOM 1263 O O . THR A 1 164 ? 1.815 -2.492 14.859 1.00 96.69 164 THR A O 1
ATOM 1266 N N . LYS A 1 165 ? 1.906 -0.384 15.661 1.00 97.44 165 LYS A N 1
ATOM 1267 C CA . LYS A 1 165 ? 0.865 0.224 14.823 1.00 97.44 165 LYS A CA 1
ATOM 1268 C C . LYS A 1 165 ? 1.350 1.551 14.254 1.00 97.44 165 LYS A C 1
ATOM 1270 O O . LYS A 1 165 ? 2.084 2.268 14.932 1.00 97.44 165 LYS A O 1
ATOM 1275 N N . VAL A 1 166 ? 0.916 1.901 13.052 1.00 98.12 166 VAL A N 1
ATOM 1276 C CA . VAL A 1 166 ? 1.237 3.183 12.414 1.00 98.12 166 VAL A CA 1
ATOM 1277 C C . VAL A 1 166 ? -0.060 3.927 12.134 1.00 98.12 166 VAL A C 1
ATOM 1279 O O . VAL A 1 166 ? -0.915 3.401 11.424 1.00 98.12 166 VAL A O 1
ATOM 1282 N N . TYR A 1 167 ? -0.202 5.134 12.674 1.00 98.19 167 TYR A N 1
ATOM 1283 C CA . TYR A 1 167 ? -1.379 5.974 12.455 1.00 98.19 167 TYR A CA 1
ATOM 1284 C C . TYR A 1 167 ? -1.046 7.183 11.585 1.00 98.19 167 TYR A C 1
ATOM 1286 O O . TYR A 1 167 ? 0.076 7.697 11.593 1.00 98.19 167 TYR A O 1
ATOM 1294 N N . LEU A 1 168 ? -2.046 7.644 10.841 1.00 98.44 168 LEU A N 1
ATOM 1295 C CA . LEU A 1 168 ? -1.986 8.884 10.085 1.00 98.44 168 LEU A CA 1
ATOM 1296 C C . LEU A 1 168 ? -2.584 10.042 10.884 1.00 98.44 168 LEU A C 1
ATOM 1298 O O . LEU A 1 168 ? -3.606 9.878 11.542 1.00 98.44 168 LEU A O 1
ATOM 1302 N N . SER A 1 169 ? -1.979 11.222 10.790 1.00 98.00 169 SER A N 1
ATOM 1303 C CA . SER A 1 169 ? -2.475 12.441 11.436 1.00 98.00 169 SER A CA 1
ATOM 1304 C C . SER A 1 169 ? -2.065 13.692 10.657 1.00 98.00 169 SER A C 1
ATOM 1306 O O . SER A 1 169 ? -1.167 13.653 9.815 1.00 98.00 169 SER A O 1
ATOM 1308 N N . SER A 1 170 ? -2.719 14.817 10.941 1.00 97.75 170 SER A N 1
ATOM 1309 C CA . SER A 1 170 ? -2.176 16.142 10.641 1.00 97.75 170 SER A CA 1
ATOM 1310 C C . SER A 1 170 ? -1.208 16.580 11.752 1.00 97.75 170 SER A C 1
ATOM 1312 O O . SER A 1 170 ? -1.232 16.020 12.854 1.00 97.75 170 SER A O 1
ATOM 1314 N N . GLN A 1 171 ? -0.361 17.577 11.475 1.00 97.38 171 GLN A N 1
ATOM 1315 C CA . GLN A 1 171 ? 0.492 18.197 12.498 1.00 97.38 171 GLN A CA 1
ATOM 1316 C C . GLN A 1 171 ? -0.358 18.824 13.615 1.00 97.38 171 GLN A C 1
ATOM 1318 O O . GLN A 1 171 ? -0.071 18.618 14.789 1.00 97.38 171 GLN A O 1
ATOM 1323 N N . GLU A 1 172 ? -1.444 19.509 13.251 1.00 97.44 172 GLU A N 1
ATOM 1324 C CA . GLU A 1 172 ? -2.361 20.164 14.190 1.00 97.44 172 GLU A CA 1
ATOM 1325 C C . GLU A 1 172 ? -3.027 19.164 15.148 1.00 97.44 172 GLU A C 1
ATOM 1327 O O . GLU A 1 172 ? -2.983 19.343 16.368 1.00 97.44 172 GLU A O 1
ATOM 1332 N N . ASP A 1 173 ? -3.593 18.076 14.616 1.00 96.44 173 ASP A N 1
ATOM 1333 C CA . ASP A 1 173 ? -4.243 17.044 15.432 1.00 96.44 173 ASP A CA 1
ATOM 1334 C C . ASP A 1 173 ? -3.235 16.321 16.328 1.00 96.44 173 ASP A C 1
ATOM 1336 O O . ASP A 1 173 ? -3.536 16.006 17.484 1.00 96.44 173 ASP A O 1
ATOM 1340 N N . TYR A 1 174 ? -2.021 16.096 15.816 1.00 97.69 174 TYR A N 1
ATOM 1341 C CA . TYR A 1 174 ? -0.944 15.493 16.588 1.00 97.69 174 TYR A CA 1
ATOM 1342 C C . TYR A 1 174 ? -0.522 16.382 17.760 1.00 97.69 174 TYR A C 1
ATOM 1344 O O . TYR A 1 174 ? -0.468 15.908 18.896 1.00 97.69 174 TYR A O 1
ATOM 1352 N N . ASP A 1 175 ? -0.293 17.673 17.518 1.00 97.62 175 ASP A N 1
ATOM 1353 C CA . ASP A 1 175 ? 0.085 18.621 18.567 1.00 97.62 175 ASP A CA 1
ATOM 1354 C C . ASP A 1 175 ? -1.024 18.762 19.613 1.00 97.62 175 ASP A C 1
ATOM 1356 O O . ASP A 1 175 ? -0.752 18.777 20.815 1.00 97.62 175 ASP A O 1
ATOM 1360 N N . LYS A 1 176 ? -2.292 18.770 19.185 1.00 95.75 176 LYS A N 1
ATOM 1361 C CA . LYS A 1 176 ? -3.447 18.768 20.089 1.00 95.75 176 LYS A CA 1
ATOM 1362 C C . LYS A 1 176 ? -3.479 17.523 20.978 1.00 95.75 176 LYS A C 1
ATOM 1364 O O . LYS A 1 176 ? -3.604 17.655 22.197 1.00 95.75 176 LYS A O 1
ATOM 1369 N N . ALA A 1 177 ? -3.349 16.330 20.396 1.00 95.38 177 ALA A N 1
ATOM 1370 C CA . ALA A 1 177 ? -3.348 15.073 21.143 1.00 95.38 177 ALA A CA 1
ATOM 1371 C C . ALA A 1 177 ? -2.161 14.988 22.111 1.00 95.38 177 ALA A C 1
ATOM 1373 O O . ALA A 1 177 ? -2.336 14.590 23.264 1.00 95.38 177 ALA A O 1
ATOM 1374 N N . LYS A 1 178 ? -0.977 15.428 21.673 1.00 96.75 178 LYS A N 1
ATOM 1375 C CA . LYS A 1 178 ? 0.243 15.467 22.481 1.00 96.75 178 LYS A CA 1
ATOM 1376 C C . LYS A 1 178 ? 0.121 16.428 23.662 1.00 96.75 178 LYS A C 1
ATOM 1378 O O . LYS A 1 178 ? 0.413 16.035 24.789 1.00 96.75 178 LYS A O 1
ATOM 1383 N N . ASN A 1 179 ? -0.358 17.653 23.431 1.00 96.25 179 ASN A N 1
ATOM 1384 C CA . ASN A 1 179 ? -0.548 18.663 24.479 1.00 96.25 179 ASN A CA 1
ATOM 1385 C C . ASN A 1 179 ? -1.558 18.213 25.543 1.00 96.25 179 ASN A C 1
ATOM 1387 O O . ASN A 1 179 ? -1.407 18.537 26.716 1.00 96.25 179 ASN A O 1
ATOM 1391 N N . GLN A 1 180 ? -2.577 17.453 25.137 1.00 92.75 180 GLN A N 1
ATOM 1392 C CA . GLN A 1 180 ? -3.605 16.917 26.033 1.00 92.75 180 GLN A CA 1
ATOM 1393 C C . GLN A 1 180 ? -3.256 15.535 26.606 1.00 92.75 180 GLN A C 1
ATOM 1395 O O . GLN A 1 180 ? -4.016 15.012 27.416 1.00 92.75 180 GLN A O 1
ATOM 1400 N N . GLN A 1 181 ? -2.155 14.918 26.158 1.00 92.62 181 GLN A N 1
ATOM 1401 C CA . GLN A 1 181 ? -1.815 13.512 26.417 1.00 92.62 181 GLN A CA 1
ATOM 1402 C C . GLN A 1 181 ? -2.976 12.537 26.118 1.00 92.62 181 GLN A C 1
ATOM 1404 O O . GLN A 1 181 ? -3.162 11.519 26.793 1.00 92.62 181 GLN A O 1
ATOM 1409 N N . LYS A 1 182 ? -3.769 12.849 25.083 1.00 92.12 182 LYS A N 1
ATOM 1410 C CA . LYS A 1 182 ? -4.967 12.101 24.681 1.00 92.12 182 LYS A CA 1
ATOM 1411 C C . LYS A 1 182 ? -4.795 11.471 23.295 1.00 92.12 182 LYS A C 1
ATOM 1413 O O . LYS A 1 182 ? -5.392 11.901 22.310 1.00 92.12 182 LYS A O 1
ATOM 1418 N N . TRP A 1 183 ? -3.984 10.419 23.227 1.00 94.88 183 TRP A N 1
ATOM 1419 C CA . TRP A 1 183 ? -3.709 9.629 22.020 1.00 94.88 183 TRP A CA 1
ATOM 1420 C C . TRP A 1 183 ? -4.930 8.913 21.442 1.00 94.88 183 TRP A C 1
ATOM 1422 O O . TRP A 1 183 ? -4.979 8.679 20.237 1.00 94.88 183 TRP A O 1
ATOM 1432 N N . GLY A 1 184 ? -5.958 8.654 22.255 1.00 90.62 184 GLY A N 1
ATOM 1433 C CA . GLY A 1 184 ? -7.237 8.116 21.783 1.00 90.62 184 GLY A CA 1
ATOM 1434 C C . GLY A 1 184 ? -7.893 8.965 20.684 1.00 90.62 184 GLY A C 1
ATOM 1435 O O . GLY A 1 184 ? -8.670 8.440 19.894 1.00 90.62 184 GLY A O 1
ATOM 1436 N N . LEU A 1 185 ? -7.542 10.254 20.572 1.00 90.56 185 LEU A N 1
ATOM 1437 C CA . LEU A 1 185 ? -7.982 11.122 19.472 1.00 90.56 185 LEU A CA 1
ATOM 1438 C C . LEU A 1 185 ? -7.412 10.699 18.107 1.00 90.56 185 LEU A C 1
ATOM 1440 O O . LEU A 1 185 ? -8.081 10.873 17.094 1.00 90.56 185 LEU A O 1
ATOM 1444 N N . LEU A 1 186 ? -6.198 10.142 18.085 1.00 95.19 186 LEU A N 1
ATOM 1445 C CA . LEU A 1 186 ? -5.494 9.720 16.867 1.00 95.19 186 LEU A CA 1
ATOM 1446 C C . LEU A 1 186 ? -5.594 8.213 16.622 1.00 95.19 186 LEU A C 1
ATOM 1448 O O . LEU A 1 186 ? -5.521 7.768 15.478 1.00 95.19 186 LEU A O 1
ATOM 1452 N N . ASN A 1 187 ? -5.776 7.426 17.684 1.00 95.12 187 ASN A N 1
ATOM 1453 C CA . ASN A 1 187 ? -5.808 5.964 17.644 1.00 95.12 187 ASN A CA 1
ATOM 1454 C C . ASN A 1 187 ? -7.153 5.419 17.135 1.00 95.12 187 ASN A C 1
ATOM 1456 O O . ASN A 1 187 ? -7.786 4.563 17.753 1.00 95.12 187 ASN A O 1
ATOM 1460 N N . GLN A 1 188 ? -7.605 5.952 16.004 1.00 90.56 188 GLN A N 1
ATOM 1461 C CA . GLN A 1 188 ? -8.861 5.615 15.351 1.00 90.56 188 GLN A CA 1
ATOM 1462 C C . GLN A 1 188 ? -8.610 4.629 14.208 1.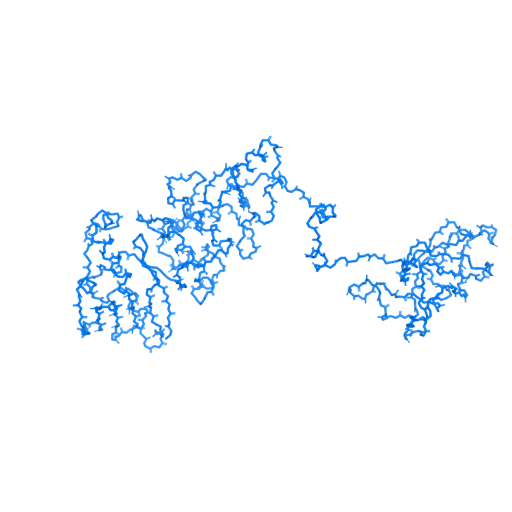00 90.56 188 GLN A C 1
ATOM 1464 O O . GLN A 1 188 ? -7.630 4.743 13.470 1.00 90.56 188 GLN A O 1
ATOM 1469 N N . ASP A 1 189 ? -9.508 3.658 14.030 1.00 90.44 189 ASP A N 1
ATOM 1470 C CA . ASP A 1 189 ? -9.314 2.571 13.059 1.00 90.44 189 ASP A CA 1
ATOM 1471 C C . ASP A 1 189 ? -9.186 3.070 11.609 1.00 90.44 189 ASP A C 1
ATOM 1473 O O . ASP A 1 189 ? -8.426 2.513 10.821 1.00 90.44 189 ASP A O 1
ATOM 1477 N N . ASN A 1 190 ? -9.877 4.161 11.266 1.00 90.81 190 ASN A N 1
ATOM 1478 C CA . ASN A 1 190 ? -9.808 4.804 9.950 1.00 90.81 190 ASN A CA 1
ATOM 1479 C C . ASN A 1 190 ? -8.482 5.546 9.691 1.00 90.81 190 ASN A C 1
ATOM 1481 O O . ASN A 1 190 ? -8.187 5.869 8.540 1.00 90.81 190 ASN A O 1
ATOM 1485 N N . LEU A 1 191 ? -7.705 5.834 10.738 1.00 95.50 191 LEU A N 1
ATOM 1486 C CA . LEU A 1 191 ? -6.377 6.447 10.658 1.00 95.50 191 LEU A CA 1
ATOM 1487 C C . LEU A 1 191 ? -5.252 5.404 10.725 1.00 95.50 191 LEU A C 1
ATOM 1489 O O . LEU A 1 191 ? -4.101 5.730 10.440 1.00 95.50 191 LEU A O 1
ATOM 1493 N N . LEU A 1 192 ? -5.568 4.157 11.082 1.00 97.19 192 LEU A N 1
ATOM 1494 C CA . LEU A 1 192 ? -4.613 3.063 11.222 1.00 97.19 192 LEU A CA 1
ATOM 1495 C C . LEU A 1 192 ? -4.207 2.496 9.858 1.00 97.19 192 LEU A C 1
ATOM 1497 O O . LEU A 1 192 ? -5.045 2.018 9.090 1.00 97.19 192 LEU A O 1
ATOM 1501 N N . LEU A 1 193 ? -2.905 2.473 9.574 1.00 98.00 193 LEU A N 1
ATOM 1502 C CA . LEU A 1 193 ? -2.382 1.809 8.386 1.00 98.00 193 LEU A CA 1
ATOM 1503 C C . LEU A 1 193 ? -2.497 0.289 8.516 1.00 98.00 193 LEU A C 1
ATOM 1505 O O . LEU A 1 193 ? -2.057 -0.320 9.499 1.00 98.00 193 LEU A O 1
ATOM 1509 N N . LYS A 1 194 ? -3.067 -0.327 7.479 1.00 96.88 194 LYS A N 1
ATOM 1510 C CA . LYS A 1 194 ? -3.264 -1.772 7.389 1.00 96.88 194 LYS A CA 1
ATOM 1511 C C . LYS A 1 194 ? -2.887 -2.280 6.007 1.00 96.88 194 LYS A C 1
ATOM 1513 O O . LYS A 1 194 ? -3.300 -1.709 5.003 1.00 96.88 194 LYS A O 1
ATOM 1518 N N . GLU A 1 195 ? -2.199 -3.411 5.956 1.00 95.44 195 GLU A N 1
ATOM 1519 C CA . GLU A 1 195 ? -1.976 -4.169 4.728 1.00 95.44 195 GLU A CA 1
ATOM 1520 C C . GLU A 1 195 ? -2.844 -5.428 4.761 1.00 95.44 195 GLU A C 1
ATOM 1522 O O . GLU A 1 195 ? -2.803 -6.203 5.717 1.00 95.44 195 GLU A O 1
ATOM 1527 N N . ASN A 1 196 ? -3.689 -5.627 3.745 1.00 91.25 196 ASN A N 1
ATOM 1528 C CA . ASN A 1 196 ? -4.653 -6.738 3.701 1.00 91.25 196 ASN A CA 1
ATOM 1529 C C . ASN A 1 196 ? -5.526 -6.858 4.971 1.00 91.25 196 ASN A C 1
ATOM 1531 O O . ASN A 1 196 ? -5.852 -7.957 5.416 1.00 91.25 196 ASN A O 1
ATOM 1535 N N . GLY A 1 197 ? -5.886 -5.720 5.575 1.00 92.50 197 GLY A N 1
ATOM 1536 C CA . GLY A 1 197 ? -6.688 -5.660 6.802 1.00 92.50 197 GLY A CA 1
ATOM 1537 C C . GLY A 1 197 ? -5.913 -5.925 8.098 1.00 92.50 197 GLY A C 1
ATOM 1538 O O . GLY A 1 197 ? -6.501 -5.824 9.172 1.00 92.50 197 GLY A O 1
ATOM 1539 N N . LYS A 1 198 ? -4.608 -6.215 8.025 1.00 94.75 198 LYS A N 1
ATOM 1540 C CA . LYS A 1 198 ? -3.738 -6.408 9.188 1.00 94.75 198 LYS A CA 1
ATOM 1541 C C . LYS A 1 198 ? -2.939 -5.140 9.479 1.00 94.75 198 LYS A C 1
ATOM 1543 O O . LYS A 1 198 ? -2.390 -4.534 8.567 1.00 94.75 198 LYS A O 1
ATOM 1548 N N . GLU A 1 199 ? -2.862 -4.767 10.751 1.00 96.38 199 GLU A N 1
ATOM 1549 C CA . GLU A 1 199 ? -2.061 -3.636 11.230 1.00 96.38 199 GLU A CA 1
ATOM 1550 C C . GLU A 1 199 ? -0.584 -3.816 10.856 1.00 96.38 199 GLU A C 1
ATOM 1552 O O . GLU A 1 199 ? -0.030 -4.911 11.005 1.00 96.38 199 GLU A O 1
ATOM 1557 N N . ILE A 1 200 ? 0.045 -2.741 10.381 1.00 96.94 200 ILE A N 1
ATOM 1558 C CA . ILE A 1 200 ? 1.472 -2.727 10.054 1.00 96.94 200 ILE A CA 1
ATOM 1559 C C . ILE A 1 200 ? 2.281 -2.134 11.213 1.00 96.94 200 ILE A C 1
ATOM 1561 O O . ILE A 1 200 ? 1.910 -1.112 11.794 1.00 96.94 200 ILE A O 1
ATOM 1565 N N . SER A 1 201 ? 3.407 -2.771 11.544 1.00 97.25 201 SER A N 1
ATOM 1566 C CA . SER A 1 201 ? 4.365 -2.226 12.513 1.00 97.25 201 SER A CA 1
ATOM 1567 C C . SER A 1 201 ? 5.219 -1.126 11.887 1.00 97.25 201 SER A C 1
ATOM 1569 O O . SER A 1 201 ? 5.454 -1.130 10.678 1.00 97.25 201 SER A O 1
ATOM 1571 N N . ASN A 1 202 ? 5.762 -0.220 12.703 1.00 97.25 202 ASN A N 1
ATOM 1572 C CA . ASN A 1 202 ? 6.639 0.833 12.194 1.00 97.25 202 ASN A CA 1
ATOM 1573 C C . ASN A 1 202 ? 7.904 0.275 11.527 1.00 97.25 202 ASN A C 1
ATOM 1575 O O . ASN A 1 202 ? 8.363 0.809 10.519 1.00 97.25 202 ASN A O 1
ATOM 1579 N N . ASN A 1 203 ? 8.452 -0.820 12.060 1.00 96.44 203 ASN A N 1
ATOM 1580 C CA . ASN A 1 203 ? 9.625 -1.472 11.485 1.00 96.44 203 ASN A CA 1
ATOM 1581 C C . ASN A 1 203 ? 9.330 -2.029 10.082 1.00 96.44 203 ASN A C 1
ATOM 1583 O O . ASN A 1 203 ? 10.113 -1.838 9.155 1.00 96.44 203 ASN A O 1
ATOM 1587 N N . GLU A 1 204 ? 8.177 -2.679 9.908 1.00 96.88 204 GLU A N 1
ATOM 1588 C CA . GLU A 1 204 ? 7.754 -3.209 8.609 1.00 96.88 204 GLU A CA 1
ATOM 1589 C C . GLU A 1 204 ? 7.426 -2.087 7.616 1.00 96.88 204 GLU A C 1
ATOM 1591 O O . GLU A 1 204 ? 7.920 -2.107 6.489 1.00 96.88 204 GLU A O 1
ATOM 1596 N N . PHE A 1 205 ? 6.688 -1.062 8.053 1.00 97.75 205 PHE A N 1
ATOM 1597 C CA . PHE A 1 205 ? 6.405 0.133 7.257 1.00 97.75 205 PHE A CA 1
ATOM 1598 C C . PHE A 1 205 ? 7.695 0.825 6.790 1.00 97.75 205 PHE A C 1
ATOM 1600 O O . PHE A 1 205 ? 7.865 1.106 5.602 1.00 97.75 205 PHE A O 1
ATOM 1607 N N . SER A 1 206 ? 8.646 1.028 7.703 1.00 97.06 206 SER A N 1
ATOM 1608 C CA . SER A 1 206 ? 9.925 1.681 7.414 1.00 97.06 206 SER A CA 1
ATOM 1609 C C . SER A 1 206 ? 10.842 0.834 6.526 1.00 97.06 206 SER A C 1
ATOM 1611 O O . SER A 1 206 ? 11.607 1.395 5.739 1.00 97.06 206 SER A O 1
ATOM 1613 N N . ASN A 1 207 ? 10.770 -0.501 6.606 1.00 97.19 207 ASN A N 1
ATOM 1614 C CA . ASN A 1 207 ? 11.472 -1.405 5.687 1.00 97.19 207 ASN A CA 1
ATOM 1615 C C . ASN A 1 207 ? 10.843 -1.377 4.286 1.00 97.19 207 ASN A C 1
ATOM 1617 O O . ASN A 1 207 ? 11.566 -1.282 3.298 1.00 97.19 207 ASN A O 1
ATOM 1621 N N . ASN A 1 208 ? 9.511 -1.390 4.187 1.00 97.31 208 ASN A N 1
ATOM 1622 C CA . ASN A 1 208 ? 8.811 -1.260 2.906 1.00 97.31 208 ASN A CA 1
ATOM 1623 C C . ASN A 1 208 ? 9.164 0.066 2.221 1.00 97.31 208 ASN A C 1
ATOM 1625 O O . ASN A 1 208 ? 9.518 0.072 1.043 1.00 97.31 208 ASN A O 1
ATOM 1629 N N . ALA A 1 209 ? 9.151 1.173 2.969 1.00 96.75 209 ALA A N 1
ATOM 1630 C CA . ALA A 1 209 ? 9.551 2.478 2.455 1.00 96.75 209 A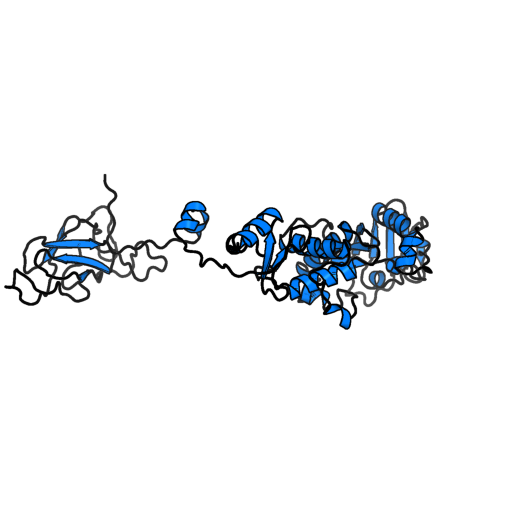LA A CA 1
ATOM 1631 C C . ALA A 1 209 ? 11.034 2.502 2.040 1.00 96.75 209 ALA A C 1
ATOM 1633 O O . ALA A 1 209 ? 11.360 3.044 0.989 1.00 96.75 209 ALA A O 1
ATOM 1634 N N . TYR A 1 210 ? 11.931 1.857 2.797 1.00 96.12 210 TYR A N 1
ATOM 1635 C CA . TYR A 1 210 ? 13.341 1.723 2.406 1.00 96.12 210 TYR A CA 1
ATOM 1636 C C . TYR A 1 210 ? 13.501 1.016 1.058 1.00 96.12 210 TYR A C 1
ATOM 1638 O O . TYR A 1 210 ? 14.255 1.473 0.205 1.00 96.12 210 TYR A O 1
ATOM 1646 N N . LEU A 1 211 ? 12.780 -0.086 0.854 1.00 95.81 211 LEU A N 1
ATOM 1647 C CA . LEU A 1 211 ? 12.842 -0.865 -0.380 1.00 95.81 211 LEU A CA 1
ATOM 1648 C C . LEU A 1 211 ? 12.314 -0.066 -1.579 1.00 95.81 211 LEU A C 1
ATOM 1650 O O . LEU A 1 211 ? 12.944 -0.078 -2.633 1.00 95.81 211 LEU A O 1
ATOM 1654 N N . VAL A 1 212 ? 11.223 0.691 -1.403 1.00 96.00 212 VAL A N 1
ATOM 1655 C CA . VAL A 1 212 ? 10.724 1.626 -2.430 1.00 96.00 212 VAL A CA 1
ATOM 1656 C C . VAL A 1 212 ? 11.760 2.698 -2.745 1.00 96.00 212 VAL A C 1
ATOM 1658 O O . VAL A 1 212 ? 12.042 2.940 -3.913 1.00 96.00 212 VAL A O 1
ATOM 1661 N N . TRP A 1 213 ? 12.344 3.327 -1.724 1.00 94.44 213 TRP A N 1
ATOM 1662 C CA . TRP A 1 213 ? 13.384 4.341 -1.901 1.00 94.44 213 TRP A CA 1
ATOM 1663 C C . TRP A 1 213 ? 14.598 3.788 -2.660 1.00 94.44 213 TRP A C 1
ATOM 1665 O O . TRP A 1 213 ? 15.086 4.426 -3.591 1.00 94.44 213 TRP A O 1
ATOM 1675 N N . HIS A 1 214 ? 15.049 2.586 -2.297 1.00 92.12 214 HIS A N 1
ATOM 1676 C CA . HIS A 1 214 ? 16.201 1.937 -2.916 1.00 92.12 214 HIS A CA 1
ATOM 1677 C C . HIS A 1 214 ? 15.933 1.593 -4.392 1.00 92.12 214 HIS A C 1
ATOM 1679 O O . HIS A 1 214 ? 16.799 1.805 -5.238 1.00 92.12 214 HIS A O 1
ATOM 1685 N N . GLU A 1 215 ? 14.730 1.108 -4.717 1.00 91.00 215 GLU A N 1
ATOM 1686 C CA . GLU A 1 215 ? 14.328 0.755 -6.090 1.00 91.00 215 GLU A CA 1
ATOM 1687 C C . GLU A 1 215 ? 13.968 1.976 -6.953 1.00 91.00 215 GLU A C 1
ATOM 1689 O O . GLU A 1 215 ? 14.189 1.957 -8.160 1.00 91.00 215 GLU A O 1
ATOM 1694 N N . ALA A 1 216 ? 13.484 3.074 -6.361 1.00 89.25 216 ALA A N 1
ATOM 1695 C CA . ALA A 1 216 ? 13.201 4.323 -7.079 1.00 89.25 216 ALA A CA 1
ATOM 1696 C C . ALA A 1 216 ? 14.470 5.047 -7.582 1.00 89.25 216 ALA A C 1
ATOM 1698 O O . ALA A 1 216 ? 14.361 6.003 -8.354 1.00 89.25 216 ALA A O 1
ATOM 1699 N N . SER A 1 217 ? 15.658 4.543 -7.221 1.00 67.38 217 SER A N 1
ATOM 1700 C CA . SER A 1 217 ? 16.997 4.958 -7.665 1.00 67.38 217 SER A CA 1
ATOM 1701 C C . SER A 1 217 ? 17.512 6.309 -7.138 1.00 67.38 217 SER A C 1
ATOM 1703 O O . SER A 1 217 ? 16.774 7.151 -6.626 1.00 67.38 217 SER A O 1
ATOM 1705 N N . LEU A 1 218 ? 18.818 6.545 -7.342 1.00 65.19 218 LEU A N 1
ATOM 1706 C CA . LEU A 1 218 ? 19.540 7.793 -7.036 1.00 65.19 218 LEU A CA 1
ATOM 1707 C C . LEU A 1 218 ? 19.035 9.018 -7.818 1.00 65.19 218 LEU A C 1
ATOM 1709 O O . LEU A 1 218 ? 19.379 10.152 -7.481 1.00 65.19 218 LEU A O 1
ATOM 1713 N N . THR A 1 219 ? 18.252 8.806 -8.877 1.00 68.06 219 THR A N 1
ATOM 1714 C CA . THR A 1 219 ? 17.664 9.874 -9.695 1.00 68.06 219 THR A CA 1
ATOM 1715 C C . THR A 1 219 ? 16.152 9.998 -9.522 1.00 68.06 219 THR A C 1
ATOM 1717 O O . THR A 1 219 ? 15.515 10.781 -10.230 1.00 68.06 219 THR A O 1
ATOM 1720 N N . GLY A 1 220 ? 15.586 9.230 -8.588 1.00 74.62 220 GLY A N 1
ATOM 1721 C CA . GLY A 1 220 ? 14.162 9.184 -8.317 1.00 74.62 220 GLY A CA 1
ATOM 1722 C C . GLY A 1 220 ? 13.614 10.493 -7.759 1.00 74.62 220 GLY A C 1
ATOM 1723 O O . GLY A 1 220 ? 14.314 11.294 -7.136 1.00 74.62 220 GLY A O 1
ATOM 1724 N N . ASN A 1 221 ? 12.321 10.681 -7.984 1.00 90.19 221 ASN A N 1
ATOM 1725 C CA . ASN A 1 221 ? 11.506 11.761 -7.444 1.00 90.19 221 ASN A CA 1
ATOM 1726 C C . ASN A 1 221 ? 10.215 11.176 -6.850 1.00 90.19 221 ASN A C 1
ATOM 1728 O O . ASN A 1 221 ? 9.996 9.961 -6.893 1.00 90.19 221 ASN A O 1
ATOM 1732 N N . LYS A 1 222 ? 9.327 12.043 -6.350 1.00 94.88 222 LYS A N 1
ATOM 1733 C CA . LYS A 1 222 ? 8.031 11.632 -5.794 1.00 94.88 222 LYS A CA 1
ATOM 1734 C C . LYS A 1 222 ? 7.247 10.704 -6.725 1.00 94.88 222 LYS A C 1
ATOM 1736 O O . LYS A 1 222 ? 6.818 9.638 -6.297 1.00 94.88 222 LYS A O 1
ATOM 1741 N N . THR A 1 223 ? 7.110 11.065 -8.000 1.00 95.94 223 THR A N 1
ATOM 1742 C CA . THR A 1 223 ? 6.377 10.258 -8.988 1.00 95.94 223 THR A CA 1
ATOM 1743 C C . THR A 1 223 ? 6.967 8.859 -9.132 1.00 95.94 223 THR A C 1
ATOM 1745 O O . THR A 1 223 ? 6.228 7.882 -9.152 1.00 95.94 223 THR A O 1
ATOM 1748 N N . THR A 1 224 ? 8.295 8.751 -9.166 1.00 95.50 224 THR A N 1
ATOM 1749 C CA . THR A 1 224 ? 8.992 7.464 -9.317 1.00 95.50 224 THR A CA 1
ATOM 1750 C C . THR A 1 224 ? 8.742 6.557 -8.113 1.00 95.50 224 THR A C 1
ATOM 1752 O O . THR A 1 224 ? 8.429 5.384 -8.292 1.00 95.50 224 THR A O 1
ATOM 1755 N N . ALA A 1 225 ? 8.800 7.100 -6.891 1.00 96.75 225 ALA A N 1
ATOM 1756 C CA . ALA A 1 225 ? 8.504 6.342 -5.674 1.00 96.75 225 ALA A CA 1
ATOM 1757 C C . ALA A 1 225 ? 7.061 5.807 -5.667 1.00 96.75 225 ALA A C 1
ATOM 1759 O O . ALA A 1 225 ? 6.844 4.629 -5.387 1.00 96.75 225 ALA A O 1
ATOM 1760 N N . PHE A 1 226 ? 6.086 6.648 -6.037 1.00 97.81 226 PHE A N 1
ATOM 1761 C CA . PHE A 1 226 ? 4.680 6.243 -6.158 1.00 97.81 226 PHE A CA 1
ATOM 1762 C C . PHE A 1 226 ? 4.512 5.139 -7.199 1.00 97.81 226 PHE A C 1
ATOM 1764 O O . PHE A 1 226 ? 3.883 4.121 -6.923 1.00 97.81 226 PHE A O 1
ATOM 1771 N N . TRP A 1 227 ? 5.122 5.297 -8.372 1.00 97.81 227 TRP A N 1
ATOM 1772 C CA . TRP A 1 227 ? 5.020 4.303 -9.433 1.00 97.81 227 TRP A CA 1
ATOM 1773 C C . TRP A 1 227 ? 5.656 2.968 -9.053 1.00 97.81 227 TRP A C 1
ATOM 1775 O O . TRP A 1 227 ? 5.047 1.929 -9.290 1.00 97.81 227 TRP A O 1
ATOM 1785 N N . ILE A 1 228 ? 6.826 2.964 -8.407 1.00 97.19 228 ILE A N 1
ATOM 1786 C CA . ILE A 1 228 ? 7.429 1.735 -7.871 1.00 97.19 228 ILE A CA 1
ATOM 1787 C C . ILE A 1 228 ? 6.478 1.072 -6.878 1.00 97.19 228 ILE A C 1
ATOM 1789 O O . ILE A 1 228 ? 6.213 -0.126 -6.990 1.00 97.19 228 ILE A O 1
ATOM 1793 N N . ALA A 1 229 ? 5.928 1.842 -5.935 1.00 97.81 229 ALA A N 1
ATOM 1794 C CA . ALA A 1 229 ? 5.089 1.269 -4.899 1.00 97.81 229 ALA A CA 1
ATOM 1795 C C . ALA A 1 229 ? 3.804 0.637 -5.468 1.00 97.81 229 ALA A C 1
ATOM 1797 O O . ALA A 1 229 ? 3.467 -0.507 -5.153 1.00 97.81 229 ALA A O 1
ATOM 1798 N N . HIS A 1 230 ? 3.126 1.344 -6.371 1.00 98.38 230 HIS A N 1
ATOM 1799 C CA . HIS A 1 230 ? 1.941 0.831 -7.060 1.00 98.38 230 HIS A CA 1
ATOM 1800 C C . HIS A 1 230 ? 2.262 -0.352 -7.978 1.00 98.38 230 HIS A C 1
ATOM 1802 O O . HIS A 1 230 ? 1.517 -1.328 -8.000 1.00 98.38 230 HIS A O 1
ATOM 1808 N N . THR A 1 231 ? 3.420 -0.350 -8.641 1.00 98.00 231 THR A N 1
ATOM 1809 C CA . THR A 1 231 ? 3.871 -1.486 -9.464 1.00 98.00 231 THR A CA 1
ATOM 1810 C C . THR A 1 231 ? 4.048 -2.761 -8.631 1.00 98.00 231 THR A C 1
ATOM 1812 O O . THR A 1 231 ? 3.668 -3.855 -9.052 1.00 98.00 231 THR A O 1
ATOM 1815 N N . VAL A 1 232 ? 4.588 -2.645 -7.414 1.00 97.50 232 VAL A N 1
ATOM 1816 C CA . VAL A 1 232 ? 4.696 -3.770 -6.466 1.00 97.50 232 VAL A CA 1
ATOM 1817 C C . VAL A 1 232 ? 3.307 -4.261 -6.043 1.00 97.50 232 VAL A C 1
ATOM 1819 O O . VAL A 1 232 ? 3.059 -5.469 -6.041 1.00 97.50 232 VAL A O 1
ATOM 1822 N N . ASN A 1 233 ? 2.382 -3.346 -5.741 1.00 97.56 233 ASN A N 1
ATOM 1823 C CA . ASN A 1 233 ? 1.004 -3.681 -5.369 1.00 97.56 233 ASN A CA 1
ATOM 1824 C C . ASN A 1 233 ? 0.241 -4.405 -6.497 1.00 97.56 233 ASN A C 1
ATOM 1826 O O . ASN A 1 233 ? -0.441 -5.411 -6.273 1.00 97.56 233 ASN A O 1
ATOM 1830 N N . ASN A 1 234 ? 0.419 -3.948 -7.734 1.00 97.69 234 ASN A N 1
ATOM 1831 C CA . ASN A 1 234 ? -0.123 -4.587 -8.929 1.00 97.69 234 ASN A CA 1
ATOM 1832 C C . ASN A 1 234 ? 0.440 -5.999 -9.117 1.00 97.69 234 ASN A C 1
ATOM 1834 O O . ASN A 1 234 ? -0.299 -6.944 -9.413 1.00 97.69 234 ASN A O 1
ATOM 1838 N N . ALA A 1 235 ? 1.745 -6.185 -8.900 1.00 97.00 235 ALA A N 1
ATOM 1839 C CA . ALA A 1 235 ? 2.355 -7.506 -8.957 1.00 97.00 235 ALA A CA 1
ATOM 1840 C C . ALA A 1 235 ? 1.801 -8.451 -7.879 1.00 97.00 235 ALA A C 1
ATOM 1842 O O . ALA A 1 235 ? 1.485 -9.597 -8.203 1.00 97.00 235 ALA A O 1
ATOM 1843 N N . LEU A 1 236 ? 1.599 -7.978 -6.642 1.00 96.25 236 LEU A N 1
ATOM 1844 C CA . LEU A 1 236 ? 0.960 -8.746 -5.560 1.00 96.25 236 LEU A CA 1
ATOM 1845 C C . LEU A 1 236 ? -0.468 -9.189 -5.895 1.00 96.25 236 LEU A C 1
ATOM 1847 O O . LEU A 1 236 ? -0.879 -10.297 -5.537 1.00 96.25 236 LEU A O 1
ATOM 1851 N N . SER A 1 237 ? -1.196 -8.351 -6.628 1.00 94.38 237 SER A N 1
ATOM 1852 C CA . SER A 1 237 ? -2.575 -8.607 -7.058 1.00 94.38 237 SER A CA 1
ATOM 1853 C C . SER A 1 237 ? -2.673 -9.449 -8.335 1.00 94.38 237 SER A C 1
ATOM 1855 O O . SER A 1 237 ? -3.768 -9.726 -8.820 1.00 94.38 237 SER A O 1
ATOM 1857 N N . SER A 1 238 ? -1.542 -9.893 -8.885 1.00 94.12 238 SER A N 1
ATOM 1858 C CA . SER A 1 238 ? -1.481 -10.636 -10.143 1.00 94.12 238 SER A CA 1
ATOM 1859 C C . SER A 1 238 ? -0.763 -11.980 -9.981 1.00 94.12 238 SER A C 1
ATOM 1861 O O . SER A 1 238 ? -0.369 -12.410 -8.893 1.00 94.12 238 SER A O 1
ATOM 1863 N N . LYS A 1 239 ? -0.550 -12.669 -11.103 1.00 92.25 239 LYS A N 1
ATOM 1864 C CA . LYS A 1 239 ? 0.281 -13.879 -11.161 1.00 92.25 239 LYS A CA 1
ATOM 1865 C C . LYS A 1 239 ? 1.762 -13.619 -10.836 1.00 92.25 239 LYS A C 1
ATOM 1867 O O . LYS A 1 239 ? 2.486 -14.566 -10.536 1.00 92.25 239 LYS A O 1
ATOM 1872 N N . TYR A 1 240 ? 2.217 -12.361 -10.849 1.00 93.31 240 TYR A N 1
ATOM 1873 C CA . TYR A 1 240 ? 3.611 -11.986 -10.582 1.00 93.31 240 TYR A CA 1
ATOM 1874 C C . TYR A 1 240 ? 3.966 -11.911 -9.095 1.00 93.31 240 TYR A C 1
ATOM 1876 O O . TYR A 1 240 ? 5.128 -11.701 -8.757 1.00 93.31 240 TYR A O 1
ATOM 1884 N N . LYS A 1 241 ? 3.008 -12.178 -8.202 1.00 94.81 241 LYS A N 1
ATOM 1885 C CA . LYS A 1 241 ? 3.190 -12.154 -6.745 1.00 94.81 241 LYS A CA 1
ATOM 1886 C C . LYS A 1 241 ? 4.192 -13.165 -6.190 1.00 94.81 241 LYS A C 1
ATOM 1888 O O . LYS A 1 241 ? 4.504 -13.114 -5.008 1.00 94.81 241 LYS A O 1
ATOM 1893 N N . ARG A 1 242 ? 4.660 -14.138 -6.987 1.00 94.06 242 ARG A N 1
ATOM 1894 C CA . ARG A 1 242 ? 5.629 -15.180 -6.564 1.00 94.06 242 ARG A CA 1
ATOM 1895 C C . ARG A 1 242 ? 5.217 -15.908 -5.270 1.00 94.06 242 ARG A C 1
ATOM 1897 O O . ARG A 1 242 ? 6.045 -16.205 -4.411 1.00 94.06 242 ARG A O 1
ATOM 1904 N N . GLY A 1 243 ? 3.913 -16.150 -5.118 1.00 94.81 243 GLY A N 1
ATOM 1905 C CA . GLY A 1 243 ? 3.320 -16.773 -3.929 1.00 94.81 243 GLY A CA 1
ATOM 1906 C C . GLY A 1 243 ? 3.339 -15.913 -2.658 1.00 94.81 243 GLY A C 1
ATOM 1907 O O . GLY A 1 243 ? 3.041 -16.435 -1.588 1.00 94.81 243 GLY A O 1
ATOM 1908 N N . LYS A 1 244 ? 3.702 -14.629 -2.751 1.00 96.56 244 LYS A N 1
ATOM 1909 C CA . LYS A 1 244 ? 3.785 -13.698 -1.618 1.00 96.56 244 LYS A CA 1
ATOM 1910 C C . LYS A 1 244 ? 2.469 -12.972 -1.394 1.00 96.56 244 LYS A C 1
ATOM 1912 O O . LYS A 1 244 ? 1.647 -12.876 -2.308 1.00 96.56 244 LYS A O 1
ATOM 1917 N N . LYS A 1 245 ? 2.261 -12.520 -0.156 1.00 93.06 245 LYS A N 1
ATOM 1918 C CA . LYS A 1 245 ? 0.991 -11.916 0.278 1.00 93.06 245 LYS A CA 1
ATOM 1919 C C . LYS A 1 245 ? 1.087 -10.420 0.548 1.00 93.06 245 LYS A C 1
ATOM 1921 O O . LYS A 1 245 ? 0.061 -9.754 0.514 1.00 93.06 245 LYS A O 1
ATOM 1926 N N . ASN A 1 246 ? 2.281 -9.916 0.828 1.00 94.06 246 ASN A N 1
ATOM 1927 C CA . ASN A 1 246 ? 2.511 -8.527 1.206 1.00 94.06 246 ASN A CA 1
ATOM 1928 C C . ASN A 1 246 ? 3.752 -7.952 0.515 1.00 94.06 246 ASN A C 1
ATOM 1930 O O . ASN A 1 246 ? 4.583 -8.679 -0.046 1.00 94.06 246 ASN A O 1
ATOM 1934 N N . PHE A 1 247 ? 3.852 -6.629 0.581 1.00 92.69 247 PHE A N 1
ATOM 1935 C CA . PHE A 1 247 ? 4.928 -5.810 0.037 1.00 92.69 247 PHE A CA 1
ATOM 1936 C C . PHE A 1 247 ? 6.303 -6.331 0.434 1.00 92.69 247 PHE A C 1
ATOM 1938 O O . PHE A 1 247 ? 7.185 -6.548 -0.404 1.00 92.69 247 PHE A O 1
ATOM 1945 N N . ASN A 1 248 ? 6.448 -6.573 1.735 1.00 94.19 248 ASN A N 1
ATOM 1946 C CA . ASN A 1 248 ? 7.706 -6.907 2.367 1.00 94.19 248 ASN A CA 1
ATOM 1947 C C . ASN A 1 248 ? 8.265 -8.235 1.845 1.00 94.19 248 ASN A C 1
ATOM 1949 O O . ASN A 1 248 ? 9.430 -8.343 1.453 1.00 94.19 248 ASN A O 1
ATOM 1953 N N . GLU A 1 249 ? 7.406 -9.249 1.789 1.00 95.38 249 GLU A N 1
ATOM 1954 C CA . GLU A 1 249 ? 7.730 -10.574 1.284 1.00 95.38 249 GLU A CA 1
ATOM 1955 C C . GLU A 1 249 ? 8.096 -10.559 -0.201 1.00 95.38 249 GLU A C 1
ATOM 1957 O O . GLU A 1 249 ? 9.033 -11.260 -0.593 1.00 95.38 249 GLU A O 1
ATOM 1962 N N . LEU A 1 250 ? 7.370 -9.798 -1.033 1.00 96.00 250 LEU A N 1
ATOM 1963 C CA . LEU A 1 250 ? 7.615 -9.765 -2.477 1.00 96.00 250 LEU A CA 1
ATOM 1964 C C . LEU A 1 250 ? 8.963 -9.125 -2.796 1.00 96.00 250 LEU A C 1
ATOM 1966 O O . LEU A 1 250 ? 9.765 -9.736 -3.512 1.00 96.00 250 LEU A O 1
ATOM 1970 N N . PHE A 1 251 ? 9.261 -7.964 -2.210 1.00 93.25 251 PHE A N 1
ATOM 1971 C CA . PHE A 1 251 ? 10.572 -7.333 -2.353 1.00 93.25 251 PHE A CA 1
ATOM 1972 C C . PHE A 1 251 ? 11.712 -8.229 -1.876 1.00 93.25 251 PHE A C 1
ATOM 1974 O O . PHE A 1 251 ? 12.807 -8.206 -2.439 1.00 93.25 251 PHE A O 1
ATOM 1981 N N . LYS A 1 252 ? 11.466 -9.080 -0.875 1.00 92.50 252 LYS A N 1
ATOM 1982 C CA . LYS A 1 252 ? 12.483 -10.011 -0.382 1.00 92.50 252 LYS A CA 1
ATOM 1983 C C . LYS A 1 252 ? 12.824 -11.141 -1.356 1.00 92.50 252 LYS A C 1
ATOM 1985 O O . LYS A 1 252 ? 13.891 -11.739 -1.244 1.00 92.50 252 LYS A O 1
ATOM 1990 N N . THR A 1 253 ? 12.016 -11.361 -2.390 1.00 93.50 253 THR A N 1
ATOM 1991 C CA . THR A 1 253 ? 12.332 -12.287 -3.491 1.00 93.50 253 THR A CA 1
ATOM 1992 C C . THR A 1 253 ? 13.232 -11.647 -4.555 1.00 93.50 253 THR A C 1
ATOM 1994 O O . THR A 1 253 ? 13.510 -10.454 -4.506 1.00 93.50 253 THR A O 1
ATOM 1997 N N . GLY A 1 254 ? 13.636 -12.394 -5.588 1.00 90.19 254 GLY A N 1
ATOM 1998 C CA . GLY A 1 254 ? 14.294 -11.820 -6.778 1.00 90.19 254 GLY A CA 1
ATOM 1999 C C . GLY A 1 254 ? 13.375 -10.966 -7.671 1.00 90.19 254 GLY A C 1
ATOM 2000 O O . GLY A 1 254 ? 13.554 -10.960 -8.887 1.00 90.19 254 GLY A O 1
ATOM 2001 N N . TYR A 1 255 ? 12.283 -10.422 -7.125 1.00 92.50 255 TYR A N 1
ATOM 2002 C CA . TYR A 1 255 ? 11.429 -9.435 -7.789 1.00 92.50 255 TYR A CA 1
ATOM 2003 C C . TYR A 1 255 ? 12.078 -8.052 -7.733 1.00 92.50 255 TYR A C 1
ATOM 2005 O O . TYR A 1 255 ? 11.993 -7.303 -8.695 1.00 92.50 255 TYR A O 1
ATOM 2013 N N . SER A 1 256 ? 12.786 -7.781 -6.638 1.00 91.38 256 SER A N 1
ATOM 2014 C CA . SER A 1 256 ? 13.653 -6.624 -6.467 1.00 91.38 256 SER A CA 1
ATOM 2015 C C . SER A 1 256 ? 15.119 -7.032 -6.569 1.00 91.38 256 SER A C 1
ATOM 2017 O O . SER A 1 256 ? 15.498 -8.155 -6.203 1.00 91.38 256 SER A O 1
ATOM 2019 N N . SER A 1 257 ? 15.920 -6.101 -7.083 1.00 88.75 257 SER A N 1
ATOM 2020 C CA . SER A 1 257 ? 17.359 -6.255 -7.297 1.00 88.75 257 SER A CA 1
ATOM 2021 C C . SER A 1 257 ? 18.192 -5.866 -6.071 1.00 88.75 257 SER A C 1
ATOM 2023 O O . SER A 1 257 ? 19.382 -6.177 -6.030 1.00 88.75 257 SER A O 1
ATOM 2025 N N . VAL A 1 258 ? 17.562 -5.249 -5.059 1.00 90.81 258 VAL A N 1
ATOM 2026 C CA . VAL A 1 258 ? 18.190 -4.864 -3.785 1.00 90.81 258 VAL A CA 1
ATOM 2027 C C . VAL A 1 258 ? 18.980 -6.043 -3.211 1.00 90.81 258 VAL A C 1
ATOM 2029 O O . VAL A 1 258 ? 18.482 -7.170 -3.131 1.00 90.81 258 VAL A O 1
ATOM 2032 N N . ALA A 1 259 ? 20.218 -5.797 -2.785 1.00 92.75 259 ALA A N 1
ATOM 2033 C CA . ALA A 1 259 ? 21.074 -6.835 -2.223 1.00 92.75 259 ALA A CA 1
ATOM 2034 C C . ALA A 1 259 ? 20.467 -7.446 -0.947 1.00 92.75 2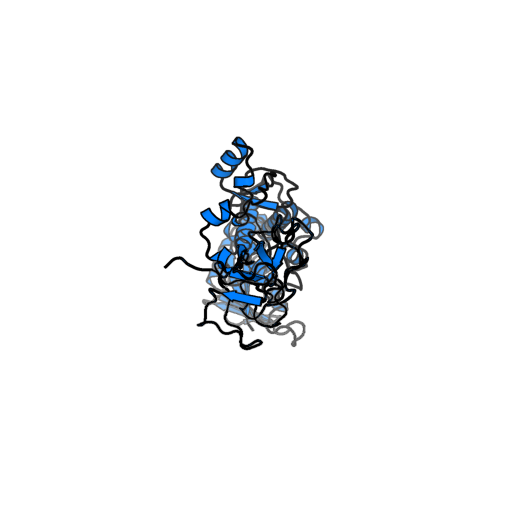59 ALA A C 1
ATOM 2036 O O . ALA A 1 259 ? 19.800 -6.766 -0.169 1.00 92.75 259 ALA A O 1
ATOM 2037 N N . ALA A 1 260 ? 20.734 -8.730 -0.682 1.00 92.25 260 ALA A N 1
ATOM 2038 C CA . ALA A 1 260 ? 20.145 -9.443 0.457 1.00 92.25 260 ALA A CA 1
ATOM 2039 C C . ALA A 1 260 ? 20.371 -8.740 1.810 1.00 92.25 260 ALA A C 1
ATOM 2041 O O . ALA A 1 260 ? 19.447 -8.667 2.618 1.00 92.25 260 ALA A O 1
ATOM 2042 N N . ALA A 1 261 ? 21.563 -8.173 2.022 1.00 92.44 261 ALA A N 1
ATOM 2043 C CA . ALA A 1 261 ? 21.898 -7.414 3.229 1.00 92.44 261 ALA A CA 1
ATOM 2044 C C . ALA A 1 261 ? 21.090 -6.109 3.362 1.00 92.44 261 ALA A C 1
ATOM 2046 O O . ALA A 1 261 ? 20.746 -5.695 4.468 1.00 92.44 261 ALA A O 1
ATOM 2047 N N . ASP A 1 262 ? 20.743 -5.482 2.238 1.00 93.75 262 ASP A N 1
ATOM 2048 C CA . ASP A 1 262 ? 20.031 -4.206 2.212 1.00 93.75 262 ASP A CA 1
ATOM 2049 C C . ASP A 1 262 ? 18.523 -4.383 2.376 1.00 93.75 262 ASP A C 1
ATOM 2051 O O . ASP A 1 262 ? 17.847 -3.489 2.878 1.00 93.75 262 ASP A O 1
ATOM 2055 N N . LYS A 1 263 ? 17.987 -5.569 2.071 1.00 93.75 263 LYS A N 1
ATOM 2056 C CA . LYS A 1 263 ? 16.557 -5.872 2.225 1.00 93.75 263 LYS A CA 1
ATOM 2057 C C . LYS A 1 263 ? 16.044 -5.809 3.666 1.00 93.75 263 LYS A C 1
ATOM 2059 O O . LYS A 1 263 ? 14.832 -5.836 3.875 1.00 93.75 263 LYS A O 1
ATOM 2064 N N . LEU A 1 264 ? 16.937 -5.748 4.654 1.00 93.75 264 LEU A N 1
ATOM 2065 C CA . LEU A 1 264 ? 16.605 -5.626 6.078 1.00 93.75 264 LEU A CA 1
ATOM 2066 C C . LEU A 1 264 ? 16.745 -4.194 6.615 1.00 93.75 264 LEU A C 1
ATOM 2068 O O . LEU A 1 264 ? 16.384 -3.944 7.762 1.00 93.75 264 LEU A O 1
ATOM 2072 N N . LYS A 1 265 ? 17.266 -3.255 5.817 1.00 95.50 265 LYS A N 1
ATOM 2073 C CA . LYS A 1 265 ? 17.446 -1.859 6.232 1.00 95.50 265 LYS A CA 1
ATOM 2074 C C . LYS A 1 265 ? 16.109 -1.122 6.294 1.00 95.50 265 LYS A C 1
ATOM 2076 O O . LYS A 1 265 ? 15.147 -1.476 5.616 1.00 95.50 265 LYS A O 1
ATOM 2081 N N . VAL A 1 266 ? 16.058 -0.072 7.103 1.00 95.44 266 VAL A N 1
ATOM 2082 C CA . VAL A 1 266 ? 14.858 0.744 7.324 1.00 95.44 266 VAL A CA 1
ATOM 2083 C C . VAL A 1 266 ? 15.169 2.221 7.124 1.00 95.44 266 VAL A C 1
ATOM 2085 O O . VAL A 1 266 ? 16.296 2.662 7.361 1.00 95.44 266 VAL A O 1
ATOM 2088 N N . ILE A 1 267 ? 14.162 2.998 6.725 1.00 94.44 267 ILE A N 1
ATOM 2089 C CA . ILE A 1 267 ? 14.225 4.459 6.817 1.00 94.44 267 ILE A CA 1
ATOM 2090 C C . ILE A 1 267 ? 13.968 4.844 8.275 1.00 94.44 267 ILE A C 1
ATOM 2092 O O . ILE A 1 267 ? 12.832 4.758 8.742 1.00 94.44 267 ILE A O 1
ATOM 2096 N N . GLY A 1 268 ? 15.007 5.288 8.984 1.00 91.56 268 GLY A N 1
ATOM 2097 C CA . GLY A 1 268 ? 14.881 5.750 10.372 1.00 91.56 268 GLY A CA 1
ATOM 2098 C C . GLY A 1 268 ? 13.901 6.919 10.501 1.00 91.56 268 GLY A C 1
ATOM 2099 O O . GLY A 1 268 ? 13.731 7.687 9.558 1.00 91.56 268 GLY A O 1
ATOM 2100 N N . ILE A 1 269 ? 13.242 7.071 11.655 1.00 86.31 269 ILE A N 1
ATOM 2101 C CA . ILE A 1 269 ? 12.127 8.024 11.863 1.00 86.31 269 ILE A CA 1
ATOM 2102 C C . ILE A 1 269 ? 12.401 9.441 11.325 1.00 86.31 269 ILE A C 1
ATOM 2104 O O . ILE A 1 269 ? 11.554 10.018 10.638 1.00 86.31 269 ILE A O 1
ATOM 2108 N N . LYS A 1 270 ? 13.626 9.945 11.505 1.00 87.94 270 LYS A N 1
ATOM 2109 C CA . LYS A 1 270 ? 14.121 11.159 10.850 1.00 87.94 270 LYS A CA 1
ATOM 2110 C C . LYS A 1 270 ? 14.636 10.818 9.453 1.00 87.94 270 LYS A C 1
ATOM 2112 O O . LYS A 1 270 ? 15.720 10.250 9.319 1.00 87.94 270 LYS A O 1
ATOM 2117 N N . ALA A 1 271 ? 13.856 11.178 8.437 1.00 85.56 271 ALA A N 1
ATOM 2118 C CA . ALA A 1 271 ? 14.267 11.031 7.048 1.00 85.56 271 ALA A CA 1
ATOM 2119 C C . ALA A 1 271 ? 15.508 11.892 6.758 1.00 85.56 271 ALA A C 1
ATOM 2121 O O . ALA A 1 271 ? 15.628 13.018 7.241 1.00 85.56 271 ALA A O 1
ATOM 2122 N N . LYS A 1 272 ? 16.430 11.355 5.962 1.00 89.44 272 LYS A N 1
ATOM 2123 C CA . LYS A 1 272 ? 17.685 11.999 5.551 1.00 89.44 272 LYS A CA 1
ATOM 2124 C C . LYS A 1 272 ? 17.547 12.794 4.255 1.00 89.44 272 LYS A C 1
ATOM 2126 O O . LYS A 1 272 ? 18.457 13.531 3.893 1.00 89.44 272 LYS A O 1
ATOM 2131 N N . SER A 1 273 ? 16.452 12.594 3.525 1.00 91.06 273 SER A N 1
ATOM 2132 C CA . SER A 1 273 ? 16.176 13.263 2.256 1.00 91.06 273 SER A CA 1
ATOM 2133 C C . SER A 1 273 ? 14.684 13.258 1.943 1.00 91.06 273 SER A C 1
ATOM 2135 O O . SER A 1 273 ? 13.947 12.393 2.421 1.00 91.06 273 SER A O 1
ATOM 2137 N N . ASP A 1 274 ? 14.262 14.154 1.055 1.00 92.44 274 ASP A N 1
ATOM 2138 C CA . ASP A 1 274 ? 12.892 14.174 0.536 1.00 92.44 274 ASP A CA 1
ATOM 2139 C C . ASP A 1 274 ? 12.518 12.855 -0.148 1.00 92.44 274 ASP A C 1
ATOM 2141 O O . ASP A 1 274 ? 11.381 12.408 -0.053 1.00 92.44 274 ASP A O 1
ATOM 2145 N N . ASN A 1 275 ? 13.476 12.167 -0.774 1.00 92.06 275 ASN A N 1
ATOM 2146 C CA . ASN A 1 275 ? 13.225 10.876 -1.414 1.00 92.06 275 ASN A CA 1
ATOM 2147 C C . ASN A 1 275 ? 12.819 9.789 -0.410 1.00 92.06 275 ASN A C 1
ATOM 2149 O O . ASN A 1 275 ? 12.005 8.927 -0.737 1.00 92.06 275 ASN A O 1
ATOM 2153 N N . GLU A 1 276 ? 13.347 9.830 0.815 1.00 94.38 276 GLU A N 1
ATOM 2154 C CA . GLU A 1 276 ? 12.909 8.930 1.885 1.00 94.38 276 GLU A CA 1
ATOM 2155 C C . GLU A 1 276 ? 11.476 9.260 2.346 1.00 94.38 276 GLU A C 1
ATOM 2157 O O . GLU A 1 276 ? 10.682 8.352 2.602 1.00 94.38 276 GLU A O 1
ATOM 2162 N N . ILE A 1 277 ? 11.114 10.549 2.385 1.00 95.50 277 ILE A N 1
ATOM 2163 C CA . ILE A 1 277 ? 9.747 11.015 2.678 1.00 95.50 277 ILE A CA 1
ATOM 2164 C C . ILE A 1 277 ? 8.787 10.568 1.566 1.00 95.50 277 ILE A C 1
ATOM 2166 O O . ILE A 1 277 ? 7.744 9.977 1.843 1.00 95.50 277 ILE A O 1
ATOM 2170 N N . TYR A 1 278 ? 9.167 10.739 0.298 1.00 96.38 278 TYR A N 1
ATOM 2171 C CA . TYR A 1 278 ? 8.377 10.298 -0.851 1.00 96.38 278 TYR A CA 1
ATOM 2172 C C . TYR A 1 278 ? 8.144 8.791 -0.868 1.00 96.38 278 TYR A C 1
ATOM 2174 O O . TYR A 1 278 ? 7.054 8.351 -1.229 1.00 96.38 278 TYR A O 1
ATOM 2182 N N . ALA A 1 279 ? 9.129 7.993 -0.459 1.00 96.88 279 ALA A N 1
ATOM 2183 C CA . ALA A 1 279 ? 8.965 6.549 -0.374 1.00 96.88 279 ALA A CA 1
ATOM 2184 C C . ALA A 1 279 ? 7.970 6.139 0.722 1.00 96.88 279 ALA A C 1
ATOM 2186 O O . ALA A 1 279 ? 7.147 5.252 0.498 1.00 96.88 279 ALA A O 1
ATOM 2187 N N . ARG A 1 280 ? 7.973 6.822 1.875 1.00 97.44 280 ARG A N 1
ATOM 2188 C CA . ARG A 1 280 ? 6.929 6.646 2.901 1.00 97.44 280 ARG A CA 1
ATOM 2189 C C . ARG A 1 280 ? 5.557 7.019 2.362 1.00 97.44 280 ARG A C 1
ATOM 2191 O O . ARG A 1 280 ? 4.630 6.229 2.497 1.00 97.44 280 ARG A O 1
ATOM 2198 N N . ALA A 1 281 ? 5.448 8.179 1.715 1.00 98.19 281 ALA A N 1
ATOM 2199 C CA . ALA A 1 281 ? 4.209 8.649 1.104 1.00 98.19 281 ALA A CA 1
ATOM 2200 C C . ALA A 1 281 ? 3.652 7.639 0.093 1.00 98.19 281 ALA A C 1
ATOM 2202 O O . ALA A 1 281 ? 2.466 7.343 0.111 1.00 98.19 281 ALA A O 1
ATOM 2203 N N . ALA A 1 282 ? 4.516 7.071 -0.749 1.00 98.31 282 ALA A N 1
ATOM 2204 C CA . ALA A 1 282 ? 4.142 6.078 -1.747 1.00 98.31 282 ALA A CA 1
ATOM 2205 C C . ALA A 1 282 ? 3.596 4.786 -1.116 1.00 98.31 282 ALA A C 1
ATOM 2207 O O . ALA A 1 282 ? 2.590 4.249 -1.574 1.00 98.31 282 ALA A O 1
ATOM 2208 N N . VAL A 1 283 ? 4.228 4.298 -0.041 1.00 98.38 283 VAL A N 1
ATOM 2209 C CA . VAL A 1 283 ? 3.720 3.135 0.706 1.00 98.38 283 VAL A CA 1
ATOM 2210 C C . VAL A 1 283 ? 2.390 3.469 1.385 1.00 98.38 283 VAL A C 1
ATOM 2212 O O . VAL A 1 283 ? 1.463 2.667 1.311 1.00 98.38 283 VAL A O 1
ATOM 2215 N N . ILE A 1 284 ? 2.265 4.649 2.004 1.00 98.62 284 ILE A N 1
ATOM 2216 C CA . ILE A 1 284 ? 1.002 5.117 2.597 1.00 98.62 284 ILE A CA 1
ATOM 2217 C C . ILE A 1 284 ? -0.102 5.130 1.539 1.00 98.62 284 ILE A C 1
ATOM 2219 O O . ILE A 1 284 ? -1.159 4.558 1.775 1.00 98.62 284 ILE A O 1
ATOM 2223 N N . ASP A 1 285 ? 0.152 5.716 0.372 1.00 98.62 285 ASP A N 1
ATOM 2224 C CA . ASP A 1 285 ? -0.818 5.854 -0.716 1.00 98.62 285 ASP A CA 1
ATOM 2225 C C . ASP A 1 285 ? -1.375 4.496 -1.182 1.00 98.62 285 ASP A C 1
ATOM 2227 O O . ASP A 1 285 ? -2.590 4.315 -1.300 1.00 98.62 285 ASP A O 1
ATOM 2231 N N . VAL A 1 286 ? -0.501 3.495 -1.328 1.00 98.00 286 VAL A N 1
ATOM 2232 C CA . VAL A 1 286 ? -0.906 2.112 -1.621 1.00 98.00 286 VAL A CA 1
ATOM 2233 C C . VAL A 1 286 ? -1.746 1.514 -0.487 1.00 98.00 286 VAL A C 1
ATOM 2235 O O . VAL A 1 286 ? -2.794 0.920 -0.745 1.00 98.00 286 VAL A O 1
ATOM 2238 N N . LEU A 1 287 ? -1.326 1.668 0.774 1.00 97.62 287 LEU A N 1
ATOM 2239 C CA . LEU A 1 287 ? -2.052 1.126 1.933 1.00 97.62 287 LEU A CA 1
ATOM 2240 C C . LEU A 1 287 ? -3.415 1.809 2.143 1.00 97.62 287 LEU A C 1
ATOM 2242 O O . LEU A 1 287 ? -4.358 1.172 2.614 1.00 97.62 287 LEU A O 1
ATOM 2246 N N . GLN A 1 288 ? -3.546 3.075 1.739 1.00 96.44 288 GLN A N 1
ATOM 2247 C CA . GLN A 1 288 ? -4.818 3.801 1.686 1.00 96.44 288 GLN A CA 1
ATOM 2248 C C . GLN A 1 288 ? -5.691 3.408 0.484 1.00 96.44 288 GLN A C 1
ATOM 2250 O O . GLN A 1 288 ? -6.823 3.881 0.384 1.00 96.44 288 GLN A O 1
ATOM 2255 N N . LYS A 1 289 ? -5.210 2.506 -0.385 1.00 95.31 289 LYS A N 1
ATOM 2256 C CA . LYS A 1 289 ? -5.895 2.025 -1.594 1.00 95.31 289 LYS A CA 1
ATOM 2257 C C . LYS A 1 289 ? -6.218 3.149 -2.580 1.00 95.31 289 LYS A C 1
ATOM 2259 O O . LYS A 1 289 ? -7.274 3.133 -3.216 1.00 95.31 289 LYS A O 1
ATOM 2264 N N . SER A 1 290 ? -5.317 4.122 -2.698 1.00 96.38 290 SER A N 1
ATOM 2265 C CA . SER A 1 290 ? -5.408 5.152 -3.729 1.00 96.38 290 SER A CA 1
ATOM 2266 C C . SER A 1 290 ? -5.383 4.538 -5.141 1.00 96.38 290 SER A C 1
ATOM 2268 O O . SER A 1 290 ? -4.869 3.429 -5.320 1.00 96.38 290 SER A O 1
ATOM 2270 N N . PRO A 1 291 ? -5.926 5.233 -6.159 1.00 97.44 291 PRO A N 1
ATOM 2271 C CA . PRO A 1 291 ? -5.909 4.756 -7.541 1.00 97.44 291 PRO A CA 1
ATOM 2272 C C . PRO A 1 291 ? -4.491 4.501 -8.073 1.00 97.44 291 PRO A C 1
ATOM 2274 O O . PRO A 1 291 ? -3.590 5.300 -7.833 1.00 97.44 291 PRO A O 1
ATOM 2277 N N . ASP A 1 292 ? -4.321 3.425 -8.847 1.00 97.50 292 ASP A N 1
ATOM 2278 C CA . ASP A 1 292 ? -3.055 3.080 -9.508 1.00 97.50 292 ASP A CA 1
ATOM 2279 C C . ASP A 1 292 ? -2.709 4.091 -10.624 1.00 97.50 292 ASP A C 1
ATOM 2281 O O . ASP A 1 292 ? -3.429 4.155 -11.627 1.00 97.50 292 ASP A O 1
ATOM 2285 N N . PRO A 1 293 ? -1.602 4.852 -10.515 1.00 97.38 293 PRO A N 1
ATOM 2286 C CA . PRO A 1 293 ? -1.187 5.804 -11.540 1.00 97.38 293 PRO A CA 1
ATOM 2287 C C . PRO A 1 293 ? -0.367 5.163 -12.672 1.00 97.38 293 PRO A C 1
ATOM 2289 O O . PRO A 1 293 ? -0.043 5.843 -13.641 1.00 97.38 293 PRO A O 1
ATOM 2292 N N . THR A 1 294 ? 0.014 3.887 -12.555 1.00 97.69 294 THR A N 1
ATOM 2293 C CA . THR A 1 294 ? 1.049 3.258 -13.397 1.00 97.69 294 THR A CA 1
ATOM 2294 C C . THR A 1 294 ? 0.529 2.669 -14.702 1.00 97.69 294 THR A C 1
ATOM 2296 O O . THR A 1 294 ? 1.316 2.155 -15.498 1.00 97.69 294 THR A O 1
ATOM 2299 N N . GLY A 1 295 ? -0.791 2.678 -14.909 1.00 94.38 295 GLY A N 1
ATOM 2300 C CA . GLY A 1 295 ? -1.421 1.977 -16.025 1.00 94.38 295 GLY A CA 1
ATOM 2301 C C . GLY A 1 295 ? -1.244 0.460 -15.934 1.00 94.38 295 GLY A C 1
ATOM 2302 O O . GLY A 1 295 ? -0.962 -0.177 -16.949 1.00 94.38 295 GLY A O 1
ATOM 2303 N N . SER A 1 296 ? -1.380 -0.115 -14.730 1.00 95.56 296 SER A N 1
ATOM 2304 C CA . SER A 1 296 ? -1.192 -1.549 -14.473 1.00 95.56 296 SER A CA 1
ATOM 2305 C C . SER A 1 296 ? 0.218 -2.048 -14.794 1.00 95.56 296 SER A C 1
ATOM 2307 O O . SER A 1 296 ? 0.400 -3.100 -15.417 1.00 95.56 296 SER A O 1
ATOM 2309 N N . ALA A 1 297 ? 1.233 -1.295 -14.367 1.00 98.00 297 ALA A N 1
ATOM 2310 C CA . ALA A 1 297 ? 2.606 -1.771 -14.414 1.00 98.00 297 ALA A CA 1
ATOM 2311 C C . ALA A 1 297 ? 2.815 -2.917 -13.413 1.00 98.00 297 ALA A C 1
ATOM 2313 O O . ALA A 1 297 ? 2.295 -2.889 -12.298 1.00 98.00 297 ALA A O 1
ATOM 2314 N N . TYR A 1 298 ? 3.625 -3.900 -13.800 1.00 96.81 298 TYR A N 1
ATOM 2315 C CA . TYR A 1 298 ? 4.038 -5.050 -12.992 1.00 96.81 298 TYR A CA 1
ATOM 2316 C C . TYR A 1 298 ? 5.553 -5.168 -12.838 1.00 96.81 298 TYR A C 1
ATOM 2318 O O . TYR A 1 298 ? 6.016 -6.016 -12.086 1.00 96.81 298 TYR A O 1
ATOM 2326 N N . PHE A 1 299 ? 6.337 -4.383 -13.579 1.00 96.00 299 PHE A N 1
ATOM 2327 C CA . PHE A 1 299 ? 7.796 -4.400 -13.505 1.00 96.00 299 PHE A CA 1
ATOM 2328 C C . PHE A 1 299 ? 8.367 -3.018 -13.785 1.00 96.00 299 PHE A C 1
ATOM 2330 O O . PHE A 1 299 ? 7.696 -2.169 -14.370 1.00 96.00 299 PHE A O 1
ATOM 2337 N N . TRP A 1 300 ? 9.642 -2.850 -13.457 1.00 95.44 300 TRP A N 1
ATOM 2338 C CA . TRP A 1 300 ? 10.430 -1.683 -13.816 1.00 95.44 300 TRP A CA 1
ATOM 2339 C C . TRP A 1 300 ? 11.858 -2.071 -14.215 1.00 95.44 300 TRP A C 1
ATOM 2341 O O . TRP A 1 300 ? 12.315 -3.157 -13.855 1.00 95.44 300 TRP A O 1
ATOM 2351 N N . ASP A 1 301 ? 12.545 -1.195 -14.951 1.00 93.56 301 ASP A N 1
ATOM 2352 C CA . ASP A 1 301 ? 13.986 -1.276 -15.238 1.00 93.56 301 ASP A CA 1
ATOM 2353 C C . ASP A 1 301 ? 14.611 0.128 -15.313 1.00 93.56 301 ASP A C 1
ATOM 2355 O O . ASP A 1 301 ? 13.928 1.114 -15.600 1.00 93.56 301 ASP A O 1
ATOM 2359 N N . GLY A 1 302 ? 15.920 0.215 -15.067 1.00 91.81 302 GLY A N 1
ATOM 2360 C CA . GLY A 1 302 ? 16.672 1.472 -15.075 1.00 91.81 302 GLY A CA 1
ATOM 2361 C C . GLY A 1 302 ? 17.506 1.685 -16.342 1.00 91.81 302 GLY A C 1
ATOM 2362 O O . GLY A 1 302 ? 17.199 1.196 -17.429 1.00 91.81 302 GLY A O 1
ATOM 2363 N N . LEU A 1 303 ? 18.617 2.413 -16.186 1.00 92.50 303 LEU A N 1
ATOM 2364 C CA . LEU A 1 303 ? 19.573 2.738 -17.257 1.00 92.50 303 LEU A CA 1
ATOM 2365 C C . LEU A 1 303 ? 20.130 1.501 -17.986 1.00 92.50 303 LEU A C 1
ATOM 2367 O O . LEU A 1 303 ? 20.504 1.573 -19.160 1.00 92.50 303 LEU A O 1
ATOM 2371 N N . ASP A 1 304 ? 20.225 0.360 -17.308 1.00 91.88 304 ASP A N 1
ATOM 2372 C CA . ASP A 1 304 ? 20.862 -0.832 -17.861 1.00 91.88 304 ASP A CA 1
ATOM 2373 C C . ASP A 1 304 ? 20.063 -1.481 -19.005 1.00 91.88 304 ASP A C 1
ATOM 2375 O O . ASP A 1 304 ? 20.662 -2.160 -19.846 1.00 91.88 304 ASP A O 1
ATOM 2379 N N . LEU A 1 305 ? 18.758 -1.200 -19.101 1.00 93.81 305 LEU A N 1
ATOM 2380 C CA . LEU A 1 305 ? 17.916 -1.534 -20.253 1.00 93.81 305 LEU A CA 1
ATOM 2381 C C . LEU A 1 305 ? 18.486 -0.973 -21.561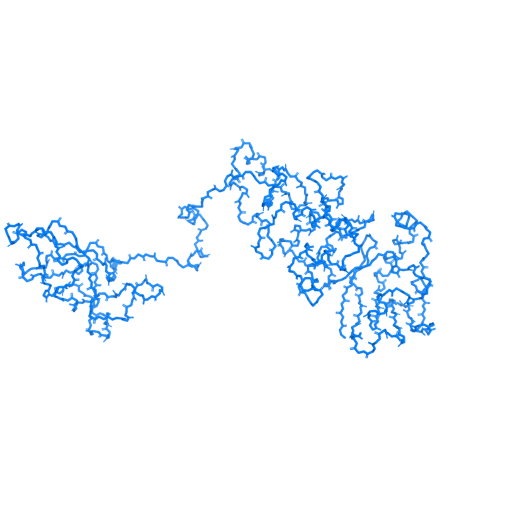 1.00 93.81 305 LEU A C 1
ATOM 2383 O O . LEU A 1 305 ? 18.533 -1.672 -22.572 1.00 93.81 305 LEU A O 1
ATOM 2387 N N . PHE A 1 306 ? 18.931 0.284 -21.527 1.00 94.25 306 PHE A N 1
ATOM 2388 C CA . PHE A 1 306 ? 19.308 1.054 -22.712 1.00 94.25 306 PHE A CA 1
ATOM 2389 C C . PHE A 1 306 ? 20.769 0.876 -23.122 1.00 94.25 306 PHE A C 1
ATOM 2391 O O . PHE A 1 306 ? 21.160 1.320 -24.194 1.00 94.25 306 PHE A O 1
ATOM 2398 N N . THR A 1 307 ? 21.595 0.267 -22.272 1.00 93.81 307 THR A N 1
ATOM 2399 C CA . THR A 1 307 ? 23.064 0.384 -22.355 1.00 93.81 307 THR A CA 1
ATOM 2400 C C . THR A 1 307 ? 23.772 -0.945 -22.598 1.00 93.81 307 THR A C 1
ATOM 2402 O O . THR A 1 307 ? 25.002 -1.029 -22.556 1.00 93.81 307 THR A O 1
ATOM 2405 N N . LYS A 1 308 ? 23.024 -2.022 -22.874 1.00 92.44 308 LYS A N 1
ATOM 2406 C CA . LYS A 1 308 ? 23.637 -3.290 -23.287 1.00 92.44 308 LYS A CA 1
ATOM 2407 C C . LYS A 1 308 ? 24.292 -3.134 -24.664 1.00 92.44 308 LYS A C 1
ATOM 2409 O O . LYS A 1 308 ? 23.747 -2.494 -25.560 1.00 92.44 308 LYS A O 1
ATOM 2414 N N . LYS A 1 309 ? 25.461 -3.766 -24.832 1.00 87.38 309 LYS A N 1
ATOM 2415 C CA . LYS A 1 309 ? 26.263 -3.686 -26.066 1.00 87.38 309 LYS A CA 1
ATOM 2416 C C . LYS A 1 309 ? 25.513 -4.203 -27.297 1.00 87.38 309 LYS A C 1
ATOM 2418 O O . LYS A 1 309 ? 25.562 -3.565 -28.339 1.00 87.38 309 LYS A O 1
ATOM 2423 N N . SER A 1 310 ? 24.830 -5.341 -27.176 1.00 88.94 310 SER A N 1
ATOM 2424 C CA . SER A 1 310 ? 24.007 -5.904 -28.255 1.00 88.94 310 SER A CA 1
ATOM 2425 C C . SER A 1 310 ? 22.551 -5.475 -28.107 1.00 88.94 310 SER A C 1
ATOM 2427 O O . SER A 1 310 ? 22.046 -5.356 -26.988 1.00 88.94 310 SER A O 1
ATOM 2429 N N . GLU A 1 311 ? 21.869 -5.316 -29.236 1.00 90.31 311 GLU A N 1
ATOM 2430 C CA . GLU A 1 311 ? 20.543 -4.706 -29.369 1.00 90.31 311 GLU A CA 1
ATOM 2431 C C . GLU A 1 311 ? 19.466 -5.386 -28.505 1.00 90.31 311 GLU A C 1
ATOM 2433 O O . GLU A 1 311 ? 18.578 -4.726 -27.977 1.00 90.31 311 GLU A O 1
ATOM 2438 N N . LEU A 1 312 ? 19.564 -6.709 -28.327 1.00 91.69 312 LEU A N 1
ATOM 2439 C CA . LEU A 1 312 ? 18.586 -7.542 -27.609 1.00 91.69 312 LEU A CA 1
ATOM 2440 C C . LEU A 1 312 ? 19.206 -8.299 -26.418 1.00 91.69 312 LEU A C 1
ATOM 2442 O O . LEU A 1 312 ? 18.712 -9.350 -25.999 1.00 91.69 312 LEU A O 1
ATOM 2446 N N . ALA A 1 313 ? 20.319 -7.795 -25.871 1.00 90.88 313 ALA A N 1
ATOM 2447 C CA . ALA A 1 313 ? 21.047 -8.473 -24.793 1.00 90.88 313 ALA A CA 1
ATOM 2448 C C . ALA A 1 313 ? 20.416 -8.310 -23.399 1.00 90.88 313 ALA A C 1
ATOM 2450 O O . ALA A 1 313 ? 20.749 -9.081 -22.494 1.00 90.88 313 ALA A O 1
ATOM 2451 N N . HIS A 1 314 ? 19.526 -7.333 -23.193 1.00 92.38 314 HIS A N 1
ATOM 2452 C CA . HIS A 1 314 ? 18.868 -7.156 -21.897 1.00 92.38 314 HIS A CA 1
ATOM 2453 C C . HIS A 1 314 ? 17.992 -8.382 -21.553 1.00 92.38 314 HIS A C 1
ATOM 2455 O O . HIS A 1 314 ? 17.277 -8.873 -22.432 1.00 92.38 314 HIS A O 1
ATOM 2461 N N . PRO A 1 315 ? 17.989 -8.887 -20.298 1.00 89.50 315 PRO A N 1
ATOM 2462 C CA . PRO A 1 315 ? 17.244 -10.094 -19.928 1.00 89.50 315 PRO A CA 1
ATOM 2463 C C . PRO A 1 315 ? 15.755 -10.070 -20.287 1.00 89.50 315 PRO A C 1
ATOM 2465 O O . PRO A 1 315 ? 15.204 -11.116 -20.619 1.00 89.50 315 PRO A O 1
ATOM 2468 N N . LYS A 1 316 ? 15.109 -8.895 -20.293 1.00 89.50 316 LYS A N 1
ATOM 2469 C CA . LYS A 1 316 ? 13.698 -8.758 -20.698 1.00 89.50 316 LYS A CA 1
ATOM 2470 C C . LYS A 1 316 ? 13.432 -9.309 -22.102 1.00 89.50 316 LYS A C 1
ATOM 2472 O O . LYS A 1 316 ? 12.457 -10.024 -22.283 1.00 89.50 316 LYS A O 1
ATOM 2477 N N . PHE A 1 317 ? 14.326 -9.088 -23.066 1.00 90.69 317 PHE A N 1
ATOM 2478 C CA . PHE A 1 317 ? 14.149 -9.618 -24.424 1.00 90.69 317 PHE A CA 1
ATOM 2479 C C . PHE A 1 317 ? 14.208 -11.148 -24.481 1.00 90.69 317 PHE A C 1
ATOM 2481 O O . PHE A 1 317 ? 13.677 -11.737 -25.412 1.00 90.69 317 PHE A O 1
ATOM 2488 N N . LYS A 1 318 ? 14.840 -11.802 -23.495 1.00 86.62 318 LYS A N 1
ATOM 2489 C CA . LYS A 1 318 ? 14.838 -13.269 -23.346 1.00 86.62 318 LYS A CA 1
ATOM 2490 C C . LYS A 1 318 ? 13.600 -13.787 -22.613 1.00 86.62 318 LYS A C 1
ATOM 2492 O O . LYS A 1 318 ? 13.228 -14.938 -22.808 1.00 86.62 318 LYS A O 1
ATOM 2497 N N . GLN A 1 319 ? 13.020 -12.967 -21.736 1.00 87.12 319 GLN A N 1
ATOM 2498 C CA . GLN A 1 319 ? 11.885 -13.323 -20.878 1.00 87.12 319 GLN A CA 1
ATOM 2499 C C . GLN A 1 319 ? 10.528 -13.149 -21.566 1.00 87.12 319 GLN A C 1
ATOM 2501 O O . GLN A 1 319 ? 9.573 -13.808 -21.163 1.00 87.12 319 GLN A O 1
ATOM 2506 N N . TYR A 1 320 ? 10.445 -12.269 -22.567 1.00 90.19 320 TYR A N 1
ATOM 2507 C CA . TYR A 1 320 ? 9.210 -11.882 -23.252 1.00 90.19 320 TYR A CA 1
ATOM 2508 C C . TYR A 1 320 ? 9.325 -12.085 -24.762 1.00 90.19 320 TYR A C 1
ATOM 2510 O O . TYR A 1 320 ? 10.413 -12.011 -25.329 1.00 90.19 320 TYR A O 1
ATOM 2518 N N . LYS A 1 321 ? 8.185 -12.336 -25.413 1.00 90.00 321 LYS A N 1
ATOM 2519 C CA . LYS A 1 321 ? 8.097 -12.626 -26.851 1.00 90.00 321 LYS A CA 1
ATOM 2520 C C . LYS A 1 321 ? 8.495 -11.406 -27.675 1.00 90.00 321 LYS A C 1
ATOM 2522 O O . LYS A 1 321 ? 9.178 -11.521 -28.687 1.00 90.00 321 LYS A O 1
ATOM 2527 N N . SER A 1 322 ? 8.098 -10.231 -27.203 1.00 92.94 322 SER A N 1
ATOM 2528 C CA . SER A 1 322 ? 8.650 -8.956 -27.638 1.00 92.94 322 SER A CA 1
ATOM 2529 C C . SER A 1 322 ? 8.642 -7.963 -26.485 1.00 92.94 322 SER A C 1
ATOM 2531 O O . SER A 1 322 ? 7.886 -8.112 -25.523 1.00 92.94 322 SER A O 1
ATOM 2533 N N . VAL A 1 323 ? 9.456 -6.924 -26.616 1.00 95.94 323 VAL A N 1
ATOM 2534 C CA . VAL A 1 323 ? 9.453 -5.754 -25.740 1.00 95.94 323 VAL A CA 1
ATOM 2535 C C . VAL A 1 323 ? 9.177 -4.532 -26.601 1.00 95.94 323 VAL A C 1
ATOM 2537 O O . VAL A 1 323 ? 9.883 -4.303 -27.582 1.00 95.94 323 VAL A O 1
ATOM 2540 N N . SER A 1 324 ? 8.154 -3.762 -26.243 1.00 97.62 324 SER A N 1
ATOM 2541 C CA . SER A 1 324 ? 7.753 -2.540 -26.935 1.00 97.62 324 SER A CA 1
ATOM 2542 C C . SER A 1 324 ? 7.817 -1.335 -25.999 1.00 97.62 324 SER A C 1
ATOM 2544 O O . SER A 1 324 ? 7.237 -1.370 -24.913 1.00 97.62 324 SER A O 1
ATOM 2546 N N . ILE A 1 325 ? 8.453 -0.254 -26.436 1.00 98.44 325 ILE A N 1
ATOM 2547 C CA . ILE A 1 325 ? 8.499 1.028 -25.730 1.00 98.44 325 ILE A CA 1
ATOM 2548 C C . ILE A 1 325 ? 7.768 2.052 -26.590 1.00 98.44 325 ILE A C 1
ATOM 2550 O O . ILE A 1 325 ? 8.170 2.297 -27.728 1.00 98.44 325 ILE A O 1
ATOM 2554 N N . LYS A 1 326 ? 6.710 2.665 -26.054 1.00 97.69 326 LYS A N 1
ATOM 2555 C CA . LYS A 1 326 ? 5.974 3.733 -26.742 1.00 97.69 326 LYS A CA 1
ATOM 2556 C C . LYS A 1 326 ? 6.913 4.897 -27.046 1.00 97.69 326 LYS A C 1
ATOM 2558 O O . LYS A 1 326 ? 7.752 5.251 -26.220 1.00 97.69 326 LYS A O 1
ATOM 2563 N N . ASN A 1 327 ? 6.724 5.550 -28.191 1.00 97.12 327 ASN A N 1
ATOM 2564 C CA . ASN A 1 327 ? 7.572 6.673 -28.605 1.00 97.12 327 ASN A CA 1
ATOM 2565 C C . ASN A 1 327 ? 7.671 7.789 -27.543 1.00 97.12 327 ASN A C 1
ATOM 2567 O O . ASN A 1 327 ? 8.746 8.336 -27.318 1.00 97.12 327 ASN A O 1
ATOM 2571 N N . ALA A 1 328 ? 6.568 8.111 -26.856 1.00 97.25 328 ALA A N 1
ATOM 2572 C CA . ALA A 1 328 ? 6.562 9.126 -25.798 1.00 97.25 328 ALA A CA 1
ATOM 2573 C C . ALA A 1 328 ? 7.478 8.749 -24.616 1.00 97.25 328 ALA A C 1
ATOM 2575 O O . ALA A 1 328 ? 8.285 9.568 -24.166 1.00 97.25 328 ALA A O 1
ATOM 2576 N N . ASP A 1 329 ? 7.404 7.497 -24.161 1.00 97.69 329 ASP A N 1
ATOM 2577 C CA . ASP A 1 329 ? 8.223 6.983 -23.060 1.00 97.69 329 ASP A CA 1
ATOM 2578 C C . ASP A 1 329 ? 9.695 6.895 -23.474 1.00 97.69 329 ASP A C 1
ATOM 2580 O O . ASP A 1 329 ? 10.580 7.301 -22.722 1.00 97.69 329 ASP A O 1
ATOM 2584 N N . LEU A 1 330 ? 9.959 6.425 -24.700 1.00 97.75 330 LEU A N 1
ATOM 2585 C CA . LEU A 1 330 ? 11.305 6.327 -25.260 1.00 97.75 330 LEU A CA 1
ATOM 2586 C C . LEU A 1 330 ? 11.967 7.703 -25.364 1.00 97.75 330 LEU A C 1
ATOM 2588 O O . LEU A 1 330 ? 13.083 7.875 -24.885 1.00 97.75 330 LEU A O 1
ATOM 2592 N N . LYS A 1 331 ? 11.274 8.699 -25.927 1.00 96.69 331 LYS A N 1
ATOM 2593 C CA . LYS A 1 331 ? 11.778 10.079 -26.007 1.00 96.69 331 LYS A CA 1
ATOM 2594 C C . LYS A 1 331 ? 12.111 10.630 -24.628 1.00 96.69 331 LYS A C 1
ATOM 2596 O O . LYS A 1 331 ? 13.195 11.171 -24.439 1.00 96.69 331 LYS A O 1
ATOM 2601 N N . THR A 1 332 ? 11.215 10.437 -23.661 1.00 96.44 332 THR A N 1
ATOM 2602 C CA . THR A 1 332 ? 11.429 10.899 -22.283 1.00 96.44 332 THR A CA 1
ATOM 2603 C C . THR A 1 332 ? 12.658 10.223 -21.666 1.00 96.44 332 THR A C 1
ATOM 2605 O O . THR A 1 332 ? 13.488 10.897 -21.054 1.00 96.44 332 THR A O 1
ATOM 2608 N N . ALA A 1 333 ? 12.827 8.916 -21.886 1.00 96.06 333 ALA A N 1
ATOM 2609 C CA . ALA A 1 333 ? 13.989 8.166 -21.422 1.00 96.06 333 ALA A CA 1
ATOM 2610 C C . ALA A 1 333 ? 15.301 8.642 -22.061 1.00 96.06 333 ALA A C 1
ATOM 2612 O O . ALA A 1 333 ? 16.288 8.840 -21.354 1.00 96.06 333 ALA A O 1
ATOM 2613 N N . LEU A 1 334 ? 15.315 8.867 -23.377 1.00 95.56 334 LEU A N 1
ATOM 2614 C CA . LEU A 1 334 ? 16.494 9.345 -24.101 1.00 95.56 334 LEU A CA 1
ATOM 2615 C C . LEU A 1 334 ? 16.869 10.774 -23.714 1.00 95.56 334 LEU A C 1
ATOM 2617 O O . LEU A 1 334 ? 18.050 11.063 -23.555 1.00 95.56 334 LEU A O 1
ATOM 2621 N N . THR A 1 335 ? 15.894 11.660 -23.505 1.00 95.69 335 THR A N 1
ATOM 2622 C CA . THR A 1 335 ? 16.163 13.001 -22.971 1.00 95.69 335 THR A CA 1
ATOM 2623 C C . THR A 1 335 ? 16.776 12.910 -21.575 1.00 95.69 335 THR A C 1
ATOM 2625 O O . THR A 1 335 ? 17.801 13.533 -21.309 1.00 95.69 335 THR A O 1
ATOM 2628 N N . PHE A 1 336 ? 16.197 12.090 -20.694 1.00 94.75 336 PHE A N 1
ATOM 2629 C CA . PHE A 1 336 ? 16.666 11.949 -19.318 1.00 94.75 336 PHE A CA 1
ATOM 2630 C C . PHE A 1 336 ? 18.074 11.350 -19.223 1.00 94.75 336 PHE A C 1
ATOM 2632 O O . PHE A 1 336 ? 18.920 11.879 -18.502 1.00 94.75 336 PHE A O 1
ATOM 2639 N N . TRP A 1 337 ? 18.334 10.261 -19.953 1.00 93.69 337 TRP A N 1
ATOM 2640 C CA . TRP A 1 337 ? 19.630 9.579 -19.977 1.00 93.69 337 TRP A CA 1
ATOM 2641 C C . TRP A 1 337 ? 20.638 10.209 -20.948 1.00 93.69 337 TRP A C 1
ATOM 2643 O O . TRP A 1 337 ? 21.830 9.899 -20.899 1.00 93.69 337 TRP A O 1
ATOM 2653 N N . GLY A 1 338 ? 20.202 11.130 -21.804 1.00 91.12 338 GLY A N 1
ATOM 2654 C CA . GLY A 1 338 ? 21.081 12.005 -22.575 1.00 91.12 338 GLY A CA 1
ATOM 2655 C C . GLY A 1 338 ? 21.870 12.953 -21.669 1.00 91.12 338 GLY A C 1
ATOM 2656 O O . GLY A 1 338 ? 23.048 13.214 -21.930 1.00 91.12 338 GLY A O 1
ATOM 2657 N N . ASP A 1 339 ? 21.264 13.378 -20.557 1.00 91.50 339 ASP A N 1
ATOM 2658 C CA . ASP A 1 339 ? 21.893 14.215 -19.539 1.00 91.50 339 ASP A CA 1
ATOM 2659 C C . ASP A 1 339 ? 23.052 13.480 -18.832 1.00 91.50 339 ASP A C 1
ATOM 2661 O O . ASP A 1 339 ? 22.914 12.375 -18.288 1.00 91.50 339 ASP A O 1
ATOM 2665 N N . LYS A 1 340 ? 24.232 14.110 -18.841 1.00 90.25 340 LYS A N 1
ATOM 2666 C CA . LYS A 1 340 ? 25.455 13.567 -18.236 1.00 90.25 340 LYS A CA 1
ATOM 2667 C C . LYS A 1 340 ? 25.363 13.471 -16.714 1.00 90.25 340 LYS A C 1
ATOM 2669 O O . LYS A 1 340 ? 25.883 12.504 -16.160 1.00 90.25 340 LYS A O 1
ATOM 2674 N N . GLU A 1 341 ? 24.704 14.412 -16.043 1.00 90.69 341 GLU A N 1
ATOM 2675 C CA . GLU A 1 341 ? 24.555 14.398 -14.585 1.00 90.69 341 GLU A CA 1
ATOM 2676 C C . GLU A 1 341 ? 23.650 13.256 -14.129 1.00 90.69 341 GLU A C 1
ATOM 2678 O O . GLU A 1 341 ? 23.955 12.579 -13.146 1.00 90.69 341 GLU A O 1
ATOM 2683 N N . ASN A 1 342 ? 22.579 12.972 -14.874 1.00 91.31 342 ASN A N 1
ATOM 2684 C CA . ASN A 1 342 ? 21.716 11.831 -14.571 1.00 91.31 342 ASN A CA 1
ATOM 2685 C C . ASN A 1 342 ? 22.460 10.508 -14.757 1.00 91.31 342 ASN A C 1
ATOM 2687 O O . ASN A 1 342 ? 22.440 9.667 -13.858 1.00 91.31 342 ASN A O 1
ATOM 2691 N N . LYS A 1 343 ? 23.197 10.341 -15.864 1.00 89.31 343 LYS A N 1
ATOM 2692 C CA . LYS A 1 343 ? 24.048 9.156 -16.063 1.00 89.31 343 LYS A CA 1
ATOM 2693 C C . LYS A 1 343 ? 25.102 9.010 -14.977 1.00 89.31 343 LYS A C 1
ATOM 2695 O O . LYS A 1 343 ? 25.277 7.911 -14.465 1.00 89.31 343 LYS A O 1
ATOM 2700 N N . ARG A 1 344 ? 25.776 10.096 -14.581 1.00 89.12 344 ARG A N 1
ATOM 2701 C CA . ARG A 1 344 ? 26.839 10.080 -13.561 1.00 89.12 344 ARG A CA 1
ATOM 2702 C C . ARG A 1 344 ? 26.375 9.509 -12.223 1.00 89.12 344 ARG A C 1
ATOM 2704 O O . ARG A 1 344 ? 27.165 8.850 -11.555 1.00 89.12 344 ARG A O 1
ATOM 2711 N N . LYS A 1 345 ? 25.105 9.712 -11.859 1.00 88.94 345 LYS A N 1
ATOM 2712 C CA . LYS A 1 345 ? 24.509 9.153 -10.636 1.00 88.94 345 LYS A CA 1
ATOM 2713 C C . LYS A 1 345 ? 24.391 7.626 -10.664 1.00 88.94 345 LYS A C 1
ATOM 2715 O O . LYS A 1 345 ? 24.312 7.031 -9.601 1.00 88.94 345 LYS A O 1
ATOM 2720 N N . VAL A 1 346 ? 24.378 6.993 -11.838 1.00 88.12 346 VAL A N 1
ATOM 2721 C CA . VAL A 1 346 ? 24.211 5.534 -11.980 1.00 88.12 346 VAL A CA 1
ATOM 2722 C C . VAL A 1 346 ? 25.456 4.888 -12.586 1.00 88.12 346 VAL A C 1
ATOM 2724 O O . VAL A 1 346 ? 26.076 4.025 -11.974 1.00 88.12 346 VAL A O 1
ATOM 2727 N N . ASN A 1 347 ? 25.835 5.307 -13.792 1.00 89.94 347 ASN A N 1
ATOM 2728 C CA . ASN A 1 347 ? 27.052 4.895 -14.477 1.00 89.94 347 ASN A CA 1
ATOM 2729 C C . ASN A 1 347 ? 27.486 5.988 -15.469 1.00 89.94 347 ASN A C 1
ATOM 2731 O O . ASN A 1 347 ? 26.912 6.130 -16.550 1.00 89.94 347 ASN A O 1
ATOM 2735 N N . ALA A 1 348 ? 28.532 6.741 -15.117 1.00 88.12 348 ALA A N 1
ATOM 2736 C CA . ALA A 1 348 ? 29.038 7.851 -15.928 1.00 88.12 348 ALA A CA 1
ATOM 2737 C C . ALA A 1 348 ? 29.529 7.430 -17.328 1.00 88.12 348 ALA A C 1
ATOM 2739 O O . ALA A 1 348 ? 29.455 8.224 -18.262 1.00 88.12 348 ALA A O 1
ATOM 2740 N N . GLY A 1 349 ? 30.013 6.191 -17.478 1.00 88.62 349 GLY A N 1
ATOM 2741 C CA . GLY A 1 349 ? 30.521 5.647 -18.742 1.00 88.62 349 GLY A CA 1
ATOM 2742 C C . GLY A 1 349 ? 29.456 4.969 -19.605 1.00 88.62 349 GLY A C 1
ATOM 2743 O O . GLY A 1 349 ? 29.796 4.334 -20.600 1.00 88.62 349 GLY A O 1
ATOM 2744 N N . ALA A 1 350 ? 28.182 5.043 -19.218 1.00 90.81 350 ALA A N 1
ATOM 2745 C CA . ALA A 1 350 ? 27.104 4.401 -19.950 1.00 90.81 350 ALA A CA 1
ATOM 2746 C C . ALA A 1 350 ? 26.867 5.053 -21.322 1.00 90.81 350 ALA A C 1
ATOM 2748 O O . ALA A 1 350 ? 26.614 6.256 -21.429 1.00 90.81 350 ALA A O 1
ATOM 2749 N N . THR A 1 351 ? 26.874 4.225 -22.365 1.00 92.56 351 THR A N 1
ATOM 2750 C CA . THR A 1 351 ? 26.481 4.602 -23.727 1.00 92.56 351 THR A CA 1
ATOM 2751 C C . THR A 1 351 ? 25.140 3.959 -24.045 1.00 92.56 351 THR A C 1
ATOM 2753 O O . THR A 1 351 ? 24.982 2.749 -23.877 1.00 92.56 351 THR A O 1
ATOM 2756 N N . ILE A 1 352 ? 24.173 4.770 -24.473 1.00 93.94 352 ILE A N 1
ATOM 2757 C CA . ILE A 1 352 ? 22.879 4.274 -24.941 1.00 93.94 352 ILE A CA 1
ATOM 2758 C C . ILE A 1 352 ? 23.106 3.540 -26.263 1.00 93.94 352 ILE A C 1
ATOM 2760 O O . ILE A 1 352 ? 23.889 3.970 -27.106 1.00 93.94 352 ILE A O 1
ATOM 2764 N N . ASN A 1 353 ? 22.456 2.394 -26.430 1.00 94.25 353 ASN A N 1
ATOM 2765 C CA . ASN A 1 353 ? 22.533 1.637 -27.664 1.00 94.25 353 ASN A CA 1
ATOM 2766 C C . ASN A 1 353 ? 21.809 2.392 -28.791 1.00 94.25 353 ASN A C 1
ATOM 2768 O O . ASN A 1 353 ? 20.657 2.803 -28.635 1.00 94.25 353 ASN A O 1
ATOM 2772 N N . VAL A 1 354 ? 22.468 2.502 -29.945 1.00 92.94 354 VAL A N 1
ATOM 2773 C CA . VAL A 1 354 ? 21.998 3.261 -31.114 1.00 92.94 354 VAL A CA 1
ATOM 2774 C C . VAL A 1 354 ? 20.606 2.847 -31.605 1.00 92.94 354 VAL A C 1
ATOM 2776 O O . VAL A 1 354 ? 19.897 3.672 -32.178 1.00 92.94 354 VAL A O 1
ATOM 2779 N N . VAL A 1 355 ? 20.167 1.606 -31.346 1.00 93.12 355 VAL A N 1
ATOM 2780 C CA . VAL A 1 355 ? 18.813 1.153 -31.723 1.00 93.12 355 VAL A CA 1
ATOM 2781 C C . VAL A 1 355 ? 17.695 1.928 -31.041 1.00 93.12 355 VAL A C 1
ATOM 2783 O O . VAL A 1 355 ? 16.598 2.009 -31.586 1.00 93.12 355 VAL A O 1
ATOM 2786 N N . PHE A 1 356 ? 17.958 2.499 -29.865 1.00 95.44 356 PHE A N 1
ATOM 2787 C CA . PHE A 1 356 ? 16.998 3.343 -29.165 1.00 95.44 356 PHE A CA 1
ATOM 2788 C C . PHE A 1 356 ? 17.027 4.781 -29.691 1.00 95.44 356 PHE A C 1
ATOM 2790 O O . PHE A 1 356 ? 15.986 5.424 -29.742 1.00 95.44 356 PHE A O 1
ATOM 2797 N N . GLU A 1 357 ? 18.191 5.271 -30.118 1.00 93.00 357 GLU A N 1
ATOM 2798 C CA . GLU A 1 357 ? 18.394 6.667 -30.531 1.00 93.00 357 GLU A CA 1
ATOM 2799 C C . GLU A 1 357 ? 18.000 6.928 -31.986 1.00 93.00 357 GLU A C 1
ATOM 2801 O O . GLU A 1 357 ? 17.501 8.003 -32.314 1.00 93.00 357 GLU A O 1
ATOM 2806 N N . THR A 1 358 ? 18.230 5.953 -32.868 1.00 90.12 358 THR A N 1
ATOM 2807 C CA . THR A 1 358 ? 18.084 6.137 -34.314 1.00 90.12 358 THR A CA 1
ATOM 2808 C C . THR A 1 358 ? 16.864 5.403 -34.840 1.00 90.12 358 THR A C 1
ATOM 2810 O O . THR A 1 358 ? 16.696 4.200 -34.612 1.00 90.12 358 THR A O 1
ATOM 2813 N N . ALA A 1 359 ? 16.047 6.121 -35.614 1.00 92.25 359 ALA A N 1
ATOM 2814 C CA . ALA A 1 359 ? 14.952 5.520 -36.355 1.00 92.25 359 ALA A CA 1
ATOM 2815 C C . ALA A 1 359 ? 15.496 4.396 -37.247 1.00 92.25 359 ALA A C 1
ATOM 2817 O O . ALA A 1 359 ? 16.379 4.596 -38.079 1.00 92.25 359 ALA A O 1
ATOM 2818 N N . THR A 1 360 ? 14.977 3.198 -37.033 1.00 91.19 360 THR A N 1
ATOM 2819 C CA . THR A 1 360 ? 15.431 1.968 -37.659 1.00 91.19 360 THR A CA 1
ATOM 2820 C C . THR A 1 360 ? 14.193 1.258 -38.201 1.00 91.19 360 THR A C 1
ATOM 2822 O O . THR A 1 360 ? 13.364 0.820 -37.398 1.00 91.19 360 THR A O 1
ATOM 2825 N N . PRO A 1 361 ? 14.022 1.129 -39.534 1.00 92.75 361 PRO A N 1
ATOM 2826 C CA . PRO A 1 361 ? 12.960 0.283 -40.072 1.00 92.75 361 PRO A CA 1
ATOM 2827 C C . PRO A 1 361 ? 13.173 -1.156 -39.596 1.00 92.75 361 PRO A C 1
ATOM 2829 O O . PRO A 1 361 ? 14.261 -1.492 -39.127 1.00 92.75 361 PRO A O 1
ATOM 2832 N N . LEU A 1 362 ? 12.160 -2.013 -39.731 1.00 95.44 362 LEU A N 1
ATOM 2833 C CA . LEU A 1 362 ? 12.266 -3.410 -39.310 1.00 95.44 362 LEU A CA 1
ATOM 2834 C C . LEU A 1 362 ? 13.554 -4.053 -39.854 1.00 95.44 362 LEU A C 1
ATOM 2836 O O . LEU A 1 362 ? 13.715 -4.255 -41.059 1.00 95.44 362 LEU A O 1
ATOM 2840 N N . LYS A 1 363 ? 14.477 -4.364 -38.944 1.00 94.00 363 LYS A N 1
ATOM 2841 C CA . LYS A 1 363 ? 15.832 -4.814 -39.251 1.00 94.00 363 LYS A CA 1
ATOM 2842 C C . LYS A 1 363 ? 16.116 -6.112 -38.512 1.00 94.00 363 LYS A C 1
ATOM 2844 O O . LYS A 1 363 ? 15.912 -6.208 -37.302 1.00 94.00 363 LYS A O 1
ATOM 2849 N N . LYS A 1 364 ? 16.647 -7.101 -39.235 1.00 93.44 364 LYS A N 1
ATOM 2850 C CA . LYS A 1 364 ? 17.233 -8.298 -38.622 1.00 93.44 364 LYS A CA 1
ATOM 2851 C C . LYS A 1 364 ? 18.549 -7.931 -37.938 1.00 93.44 364 LYS A C 1
ATOM 2853 O O . LYS A 1 364 ? 19.416 -7.301 -38.541 1.00 93.44 364 LYS A O 1
ATOM 2858 N N . VAL A 1 365 ? 18.681 -8.348 -36.690 1.00 89.19 365 VAL A N 1
ATOM 2859 C CA . VAL A 1 365 ? 19.907 -8.275 -35.891 1.00 89.19 365 VAL A CA 1
ATOM 2860 C C . VAL A 1 365 ? 20.359 -9.694 -35.564 1.00 89.19 365 VAL A C 1
ATOM 2862 O O . VAL A 1 365 ? 19.630 -10.653 -35.816 1.00 89.19 365 VAL A O 1
ATOM 2865 N N . THR A 1 366 ? 21.554 -9.836 -34.994 1.00 85.06 366 THR A N 1
ATOM 2866 C CA . THR A 1 366 ? 22.168 -11.137 -34.677 1.00 85.06 366 THR A CA 1
ATOM 2867 C C . THR A 1 366 ? 21.229 -12.089 -33.933 1.00 85.06 366 THR A C 1
ATOM 2869 O O . THR A 1 366 ? 21.287 -13.294 -34.135 1.00 85.06 366 THR A O 1
ATOM 2872 N N . ASP A 1 367 ? 20.358 -11.546 -33.085 1.00 84.50 367 ASP A N 1
ATOM 2873 C CA . ASP A 1 367 ? 19.552 -12.311 -32.138 1.00 84.50 367 ASP A CA 1
ATOM 2874 C C . ASP A 1 367 ? 18.057 -11.976 -32.240 1.00 84.50 367 ASP A C 1
ATOM 2876 O O . ASP A 1 367 ? 17.355 -11.995 -31.235 1.00 84.50 367 ASP A O 1
ATOM 2880 N N . GLY A 1 368 ? 17.559 -11.584 -33.421 1.00 92.06 368 GLY A N 1
ATOM 2881 C CA . GLY A 1 368 ? 16.155 -11.199 -33.580 1.00 92.06 368 GLY A CA 1
ATOM 2882 C C . GLY A 1 368 ? 15.870 -10.116 -34.607 1.00 92.06 368 GLY A C 1
ATOM 2883 O O . GLY A 1 368 ? 16.585 -9.934 -35.592 1.00 92.06 368 GLY A O 1
ATOM 2884 N N . THR A 1 369 ? 14.808 -9.366 -34.345 1.00 94.94 369 THR A N 1
ATOM 2885 C CA . THR A 1 369 ? 14.412 -8.180 -35.099 1.00 94.94 369 THR A CA 1
ATOM 2886 C C . THR A 1 369 ? 14.232 -6.993 -34.173 1.00 94.94 369 THR A C 1
ATOM 2888 O O . THR A 1 369 ? 13.694 -7.130 -33.071 1.00 94.94 369 THR A O 1
ATOM 2891 N N . VAL A 1 370 ? 14.631 -5.822 -34.655 1.00 96.12 370 VAL A N 1
ATOM 2892 C CA . VAL A 1 370 ? 14.357 -4.536 -34.014 1.00 96.12 370 VAL A CA 1
ATOM 2893 C C . VAL A 1 370 ? 13.679 -3.598 -34.999 1.00 96.12 370 VAL A C 1
ATOM 2895 O O . VAL A 1 370 ? 13.919 -3.665 -36.205 1.00 96.12 370 VAL A O 1
ATOM 2898 N N . GLN A 1 371 ? 12.849 -2.713 -34.471 1.00 97.25 371 GLN A N 1
ATOM 2899 C CA . GLN A 1 371 ? 12.239 -1.604 -35.184 1.00 97.25 371 GLN A CA 1
ATOM 2900 C C . GLN A 1 371 ? 12.170 -0.418 -34.227 1.00 97.25 371 GLN A C 1
ATOM 2902 O O . GLN A 1 371 ? 11.838 -0.586 -33.057 1.00 97.25 371 GLN A O 1
ATOM 2907 N N . ASN A 1 372 ? 12.502 0.768 -34.713 1.00 97.12 372 ASN A N 1
ATOM 2908 C CA . ASN A 1 372 ? 12.342 2.022 -33.993 1.00 97.12 372 ASN A CA 1
ATOM 2909 C C . ASN A 1 372 ? 11.794 3.056 -34.971 1.00 97.12 372 ASN A C 1
ATOM 2911 O O . ASN A 1 372 ? 12.493 3.467 -35.894 1.00 97.12 372 ASN A O 1
ATOM 2915 N N . ASP A 1 373 ? 10.538 3.441 -34.816 1.00 94.94 373 ASP A N 1
ATOM 2916 C CA . ASP A 1 373 ? 9.885 4.380 -35.720 1.00 94.94 373 ASP A CA 1
ATOM 2917 C C . ASP A 1 373 ? 9.007 5.384 -34.962 1.00 94.94 373 ASP A C 1
ATOM 2919 O O . ASP A 1 373 ? 9.118 5.570 -33.751 1.00 94.94 373 ASP A O 1
ATOM 2923 N N . SER A 1 374 ? 8.121 6.070 -35.685 1.00 93.19 374 SER A N 1
ATOM 2924 C CA . SER A 1 374 ? 7.210 7.058 -35.102 1.00 93.19 374 SER A CA 1
ATOM 2925 C C . SER A 1 374 ? 6.292 6.512 -33.993 1.00 93.19 374 SER A C 1
ATOM 2927 O O . SER A 1 374 ? 5.830 7.294 -33.158 1.00 93.19 374 SER A O 1
ATOM 2929 N N . THR A 1 375 ? 6.050 5.199 -33.952 1.00 93.31 375 THR A N 1
ATOM 2930 C CA . THR A 1 375 ? 5.219 4.519 -32.947 1.00 93.31 375 THR A CA 1
ATOM 2931 C C . THR A 1 375 ? 6.015 4.131 -31.698 1.00 93.31 375 THR A C 1
ATOM 2933 O O . THR A 1 375 ? 5.467 4.113 -30.590 1.00 93.31 375 THR A O 1
ATOM 2936 N N . GLY A 1 376 ? 7.328 3.938 -31.842 1.00 96.50 376 GLY A N 1
ATOM 2937 C CA . GLY A 1 376 ? 8.257 3.640 -30.760 1.00 96.50 376 GLY A CA 1
ATOM 2938 C C . GLY A 1 376 ? 9.239 2.533 -31.123 1.00 96.50 376 GLY A C 1
ATOM 2939 O O . GLY A 1 376 ? 9.449 2.223 -32.295 1.00 96.50 376 GLY A O 1
ATOM 2940 N N . PHE A 1 377 ? 9.839 1.937 -30.095 1.00 98.06 377 PHE A N 1
ATOM 2941 C CA . PHE A 1 377 ? 10.787 0.838 -30.239 1.00 98.06 377 PHE A CA 1
ATOM 2942 C C . PHE A 1 377 ? 10.098 -0.509 -30.016 1.00 98.06 377 PHE A C 1
ATOM 2944 O O . PHE A 1 377 ? 9.347 -0.670 -29.055 1.00 98.06 377 PHE A O 1
ATOM 2951 N N . VAL A 1 378 ? 10.414 -1.501 -30.845 1.00 97.31 378 VAL A N 1
ATOM 2952 C CA . VAL A 1 378 ? 10.034 -2.903 -30.667 1.00 97.31 378 VAL A CA 1
ATOM 2953 C C . VAL A 1 378 ? 11.253 -3.785 -30.903 1.00 97.31 378 VAL A C 1
ATOM 2955 O O . VAL A 1 378 ? 11.915 -3.685 -31.933 1.00 97.31 378 VAL A O 1
ATOM 2958 N N . GLY A 1 379 ? 11.527 -4.684 -29.961 1.00 95.38 379 GLY A N 1
ATOM 2959 C CA . GLY A 1 379 ? 12.547 -5.720 -30.092 1.00 95.38 379 GLY A CA 1
ATOM 2960 C C . GLY A 1 379 ? 11.970 -7.102 -29.808 1.00 95.38 379 GLY A C 1
ATOM 2961 O O . GLY A 1 379 ? 11.257 -7.289 -28.820 1.00 95.38 379 GLY A O 1
ATOM 2962 N N . ALA A 1 380 ? 12.285 -8.076 -30.657 1.00 92.69 380 ALA A N 1
ATOM 2963 C CA . ALA A 1 380 ? 11.850 -9.465 -30.515 1.00 92.69 380 ALA A CA 1
ATOM 2964 C C . ALA A 1 380 ? 12.989 -10.408 -30.903 1.00 92.69 380 ALA A C 1
ATOM 2966 O O . ALA A 1 380 ? 13.607 -10.217 -31.949 1.00 92.69 380 ALA A O 1
ATOM 2967 N N . ARG A 1 381 ? 13.281 -11.413 -30.072 1.00 87.94 381 ARG A N 1
ATOM 2968 C CA . ARG A 1 381 ? 14.330 -12.397 -30.371 1.00 87.94 381 ARG A CA 1
ATOM 2969 C C . ARG A 1 381 ? 13.823 -13.501 -31.290 1.00 87.94 381 ARG A C 1
ATOM 2971 O O . ARG A 1 381 ? 12.664 -13.890 -31.187 1.00 87.94 381 ARG A O 1
ATOM 2978 N N . THR A 1 382 ? 14.710 -14.043 -32.125 1.00 79.31 382 THR A N 1
ATOM 2979 C CA . THR A 1 382 ? 14.414 -15.246 -32.926 1.00 79.31 382 THR A CA 1
ATOM 2980 C C . THR A 1 382 ? 14.366 -16.485 -32.031 1.00 79.31 382 THR A C 1
ATOM 2982 O O . THR A 1 382 ? 13.390 -17.229 -32.058 1.00 79.31 382 THR A O 1
ATOM 2985 N N . ASP A 1 383 ? 15.380 -16.642 -31.171 1.00 65.69 383 ASP A N 1
ATOM 2986 C CA . ASP A 1 383 ? 15.499 -17.745 -30.219 1.00 65.69 383 ASP A CA 1
ATOM 2987 C C . ASP A 1 383 ? 15.298 -17.209 -28.794 1.00 65.69 383 ASP A C 1
ATOM 2989 O O . ASP A 1 383 ? 16.223 -16.733 -28.116 1.00 65.69 383 ASP A O 1
ATOM 2993 N N . SER A 1 384 ? 14.043 -17.229 -28.338 1.00 58.72 384 SER A N 1
ATOM 2994 C CA . SER A 1 384 ? 13.730 -17.080 -26.913 1.00 58.72 384 SER A CA 1
ATOM 2995 C C . SER A 1 384 ? 14.145 -18.364 -26.178 1.00 58.72 384 SER A C 1
ATOM 2997 O O . SER A 1 384 ? 14.075 -19.457 -26.743 1.00 58.72 384 SER A O 1
ATOM 2999 N N . GLN A 1 385 ? 14.627 -18.278 -24.932 1.00 52.41 385 GLN A N 1
ATOM 3000 C CA . GLN A 1 385 ? 14.966 -19.495 -24.185 1.00 52.41 385 GLN A CA 1
ATOM 3001 C C . GLN A 1 385 ? 13.690 -20.333 -23.965 1.00 52.41 385 GLN A C 1
ATOM 3003 O O . GLN A 1 385 ? 12.825 -19.946 -23.186 1.00 52.41 385 GLN A O 1
ATOM 3008 N N . ASN A 1 386 ? 13.612 -21.496 -24.624 1.00 48.56 386 ASN A N 1
ATOM 3009 C CA . ASN A 1 386 ? 12.540 -22.498 -24.539 1.00 48.56 386 ASN A CA 1
ATOM 3010 C C . ASN A 1 386 ? 11.135 -22.002 -24.947 1.00 48.56 386 ASN A C 1
ATOM 3012 O O . ASN A 1 386 ? 10.321 -21.587 -24.116 1.00 48.56 386 ASN A O 1
ATOM 3016 N N . ASN A 1 387 ? 10.842 -22.186 -26.241 1.00 49.81 387 ASN A N 1
ATOM 3017 C CA . ASN A 1 387 ? 9.615 -21.888 -27.003 1.00 49.81 387 ASN A CA 1
ATOM 3018 C C . ASN A 1 387 ? 8.301 -22.568 -26.524 1.00 49.81 387 ASN A C 1
ATOM 3020 O O . ASN A 1 387 ? 7.410 -22.845 -27.320 1.00 49.81 387 ASN A O 1
ATOM 3024 N N . SER A 1 388 ? 8.128 -22.803 -25.222 1.00 47.69 388 SER A N 1
ATOM 3025 C CA . SER A 1 388 ? 6.841 -23.176 -24.611 1.00 47.69 388 SER A CA 1
ATOM 3026 C C . SER A 1 388 ? 6.440 -22.312 -23.406 1.00 47.69 388 SER A C 1
ATOM 3028 O O . SER A 1 388 ? 5.316 -22.444 -22.925 1.00 47.69 388 SER A O 1
ATOM 3030 N N . LYS A 1 389 ? 7.314 -21.411 -22.915 1.00 47.56 389 LYS A N 1
ATOM 3031 C CA . LYS A 1 389 ? 7.055 -20.586 -21.711 1.00 47.56 389 LYS A CA 1
ATOM 3032 C C . LYS A 1 389 ? 6.965 -19.075 -21.942 1.00 47.56 389 LYS A C 1
ATOM 3034 O O . LYS A 1 389 ? 6.450 -18.378 -21.072 1.00 47.56 389 LYS A O 1
ATOM 3039 N N . VAL A 1 390 ? 7.431 -18.558 -23.078 1.00 60.00 390 VAL A N 1
ATOM 3040 C CA . VAL A 1 390 ? 7.431 -17.115 -23.360 1.00 60.00 390 VAL A CA 1
ATOM 3041 C C . VAL A 1 390 ? 6.207 -16.754 -24.207 1.00 60.00 390 VAL A C 1
ATOM 3043 O O . VAL A 1 390 ? 6.277 -16.676 -25.430 1.00 60.00 390 VAL A O 1
ATOM 3046 N N . SER A 1 391 ? 5.051 -16.593 -23.557 1.00 73.94 391 SER A N 1
ATOM 3047 C CA . SER A 1 391 ? 3.776 -16.323 -24.240 1.00 73.94 391 SER A CA 1
ATOM 3048 C C . SER A 1 391 ? 3.354 -14.855 -24.234 1.00 73.94 391 SER A C 1
ATOM 3050 O O . SER A 1 391 ? 2.254 -14.571 -24.677 1.00 73.94 391 SER A O 1
ATOM 3052 N N . GLU A 1 392 ? 4.150 -13.944 -23.670 1.00 88.88 392 GLU A N 1
ATOM 3053 C CA . GLU A 1 392 ? 3.692 -12.577 -23.392 1.00 88.88 392 GLU A CA 1
ATOM 3054 C C . GLU A 1 392 ? 4.575 -11.507 -24.010 1.00 88.88 392 GLU A C 1
ATOM 3056 O O . GLU A 1 392 ? 5.798 -11.642 -24.098 1.00 88.88 392 GLU A O 1
ATOM 3061 N N . HIS A 1 393 ? 3.919 -10.427 -24.404 1.00 92.94 393 HIS A N 1
ATOM 3062 C CA . HIS A 1 393 ? 4.494 -9.190 -24.886 1.00 92.94 393 HIS A CA 1
ATOM 3063 C C . HIS A 1 393 ? 4.645 -8.218 -23.708 1.00 92.94 393 HIS A C 1
ATOM 3065 O O . HIS A 1 393 ? 3.724 -8.055 -22.907 1.00 92.94 393 HIS A O 1
ATOM 3071 N N . LEU A 1 394 ? 5.815 -7.591 -23.583 1.00 96.19 394 LEU A N 1
ATOM 3072 C CA . LEU A 1 394 ? 6.093 -6.564 -22.579 1.00 96.19 394 LEU A CA 1
ATOM 3073 C C . LEU A 1 394 ? 5.929 -5.186 -23.217 1.00 96.19 394 LEU A C 1
ATOM 3075 O O . LEU A 1 394 ? 6.544 -4.916 -24.250 1.00 96.19 394 LEU A O 1
ATOM 3079 N N . SER A 1 395 ? 5.160 -4.300 -22.592 1.00 97.56 395 SER A N 1
ATOM 3080 C CA . SER A 1 395 ? 4.905 -2.960 -23.127 1.00 97.56 395 SER A CA 1
ATOM 3081 C C . SER A 1 395 ? 5.111 -1.882 -22.077 1.00 97.56 395 SER A C 1
ATOM 3083 O O . SER A 1 395 ? 4.718 -2.062 -20.924 1.00 97.56 395 SER A O 1
ATOM 3085 N N . SER A 1 396 ? 5.725 -0.763 -22.468 1.00 98.31 396 SER A N 1
ATOM 3086 C CA . SER A 1 396 ? 5.921 0.361 -21.555 1.00 98.31 396 SER A CA 1
ATOM 3087 C C . SER A 1 396 ? 4.589 1.003 -21.164 1.00 98.31 396 SER A C 1
ATOM 3089 O O . SER A 1 396 ? 3.682 1.190 -21.990 1.00 98.31 396 SER A O 1
ATOM 3091 N N . THR A 1 397 ? 4.469 1.348 -19.886 1.00 98.12 397 THR A N 1
ATOM 3092 C CA . THR A 1 397 ? 3.347 2.138 -19.368 1.00 98.12 397 THR A CA 1
ATOM 3093 C C . THR A 1 397 ? 3.741 3.577 -19.059 1.00 98.12 397 THR A C 1
ATOM 3095 O O . THR A 1 397 ? 2.874 4.446 -19.104 1.00 98.12 397 THR A O 1
ATOM 3098 N N . GLY A 1 398 ? 5.027 3.829 -18.804 1.00 97.19 398 GLY A N 1
ATOM 3099 C CA . GLY A 1 398 ? 5.573 5.162 -18.581 1.00 97.19 398 GLY A CA 1
ATOM 3100 C C . GLY A 1 398 ? 7.060 5.143 -18.233 1.00 97.19 398 GLY A C 1
ATOM 3101 O O . GLY A 1 398 ? 7.637 4.088 -17.951 1.00 97.19 398 GLY A O 1
ATOM 3102 N N . PHE A 1 399 ? 7.670 6.330 -18.221 1.00 96.06 399 PHE A N 1
ATOM 3103 C CA . PHE A 1 399 ? 9.044 6.550 -17.770 1.00 96.06 399 PHE A CA 1
ATOM 3104 C C . PHE A 1 399 ? 9.114 7.715 -16.774 1.00 96.06 399 PHE A C 1
ATOM 3106 O O . PHE A 1 399 ? 8.735 8.841 -17.100 1.00 96.06 399 PHE A O 1
ATOM 3113 N N . HIS A 1 400 ? 9.648 7.468 -15.574 1.00 94.62 400 HIS A N 1
ATOM 3114 C CA . HIS A 1 400 ? 9.766 8.476 -14.517 1.00 94.62 400 HIS A CA 1
ATOM 3115 C C . HIS A 1 400 ? 11.099 8.370 -13.776 1.00 94.62 400 HIS A C 1
ATOM 3117 O O . HIS A 1 400 ? 11.484 7.295 -13.327 1.00 94.62 400 HIS A O 1
ATOM 3123 N N . GLY A 1 401 ? 11.804 9.501 -13.652 1.00 90.12 401 GLY A N 1
ATOM 3124 C CA . GLY A 1 401 ? 12.993 9.633 -12.798 1.00 90.12 401 GLY A CA 1
ATOM 3125 C C . GLY A 1 401 ? 14.110 8.626 -13.081 1.00 90.12 401 GLY A C 1
ATOM 3126 O O . GLY A 1 401 ? 14.785 8.199 -12.148 1.00 90.12 401 GLY A O 1
ATOM 3127 N N . GLY A 1 402 ? 14.289 8.221 -14.343 1.00 91.94 402 GLY A N 1
ATOM 3128 C CA . GLY A 1 402 ? 15.273 7.208 -14.743 1.00 91.94 402 GLY A CA 1
ATOM 3129 C C . GLY A 1 402 ? 14.701 5.797 -14.903 1.00 91.94 402 GLY A C 1
ATOM 3130 O O . GLY A 1 402 ? 15.384 4.905 -15.398 1.00 91.94 402 GLY A O 1
ATOM 3131 N N . THR A 1 403 ? 13.446 5.580 -14.530 1.00 94.62 403 THR A N 1
ATOM 3132 C CA . THR A 1 403 ? 12.857 4.244 -14.456 1.00 94.62 403 THR A CA 1
ATOM 3133 C C . THR A 1 403 ? 11.799 4.052 -15.531 1.00 94.62 403 THR A C 1
ATOM 3135 O O . THR A 1 403 ? 10.867 4.847 -15.635 1.00 94.62 403 THR A O 1
ATOM 3138 N N . MET A 1 404 ? 11.936 2.988 -16.321 1.00 96.50 404 MET A N 1
ATOM 3139 C CA . MET A 1 404 ? 10.924 2.514 -17.263 1.00 96.50 404 MET A CA 1
ATOM 3140 C C . MET A 1 404 ? 9.998 1.526 -16.558 1.00 96.50 404 MET A C 1
ATOM 3142 O O . MET A 1 404 ? 10.484 0.646 -15.853 1.00 96.50 404 MET A O 1
ATOM 3146 N N . PHE A 1 405 ? 8.690 1.641 -16.773 1.00 97.75 405 PHE A N 1
ATOM 3147 C CA . PHE A 1 405 ? 7.673 0.777 -16.171 1.00 97.75 405 PHE A CA 1
ATOM 3148 C C . PHE A 1 405 ? 6.945 -0.042 -17.226 1.00 97.75 405 PHE A C 1
ATOM 3150 O O . PHE A 1 405 ? 6.744 0.415 -18.354 1.00 97.75 405 PHE A O 1
ATOM 3157 N N . TRP A 1 406 ? 6.542 -1.256 -16.857 1.00 98.00 406 TRP A N 1
ATOM 3158 C CA . TRP A 1 406 ? 6.087 -2.253 -17.819 1.00 98.00 406 TRP A CA 1
ATOM 3159 C C . TRP A 1 406 ? 4.817 -2.962 -17.406 1.00 98.00 406 TRP A C 1
ATOM 3161 O O . TRP A 1 406 ? 4.705 -3.425 -16.274 1.00 98.00 406 TRP A O 1
ATOM 3171 N 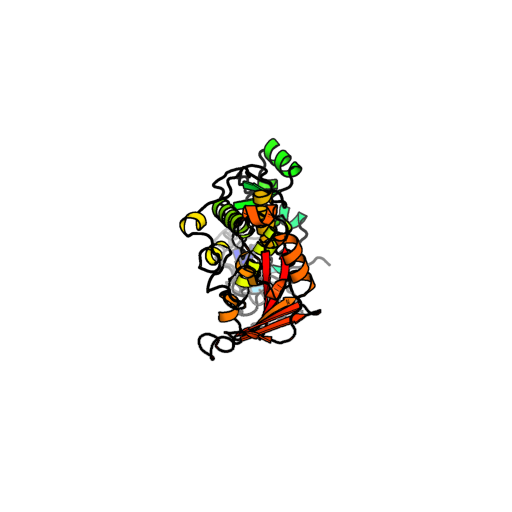N . THR A 1 407 ? 3.939 -3.184 -18.376 1.00 97.31 407 THR A N 1
ATOM 3172 C CA . THR A 1 407 ? 2.831 -4.134 -18.289 1.00 97.31 407 THR A CA 1
ATOM 3173 C C . THR A 1 407 ? 3.038 -5.293 -19.262 1.00 97.31 407 THR A C 1
ATOM 3175 O O . THR A 1 407 ? 3.973 -5.289 -20.067 1.00 97.31 407 THR A O 1
ATOM 3178 N N . THR A 1 408 ? 2.175 -6.302 -19.185 1.00 94.56 408 THR A N 1
ATOM 3179 C CA . THR A 1 408 ? 2.250 -7.506 -20.019 1.00 94.56 408 THR A CA 1
ATOM 3180 C C . THR A 1 408 ? 0.913 -7.821 -20.667 1.00 94.56 408 THR A C 1
ATOM 3182 O O . THR A 1 408 ? -0.113 -7.778 -19.989 1.00 94.56 408 THR A O 1
ATOM 3185 N N . SER A 1 409 ? 0.936 -8.239 -21.929 1.00 91.44 409 SER A N 1
ATOM 3186 C CA . SER A 1 409 ? -0.214 -8.788 -22.655 1.00 91.44 409 SER A CA 1
ATOM 3187 C C . SER A 1 409 ? 0.123 -10.157 -23.252 1.00 91.44 409 SER A C 1
ATOM 3189 O O . SER A 1 409 ? 1.294 -10.486 -23.438 1.00 91.44 409 SER A O 1
ATOM 3191 N N . LYS A 1 410 ? -0.898 -10.979 -23.507 1.00 84.88 410 LYS A N 1
ATOM 3192 C CA . LYS A 1 410 ? -0.742 -12.265 -24.203 1.00 84.88 410 LYS A CA 1
ATOM 3193 C C . LYS A 1 410 ? -0.687 -12.086 -25.712 1.00 84.88 410 LYS A C 1
ATOM 3195 O O . LYS A 1 410 ? -1.385 -11.173 -26.202 1.00 84.88 410 LYS A O 1
#

pLDDT: mean 91.14, std 10.22, range [44.62, 98.62]

Sequence (410 aa):
MSEKHLVCQGAVCRCDFGTTTDKLMVKTQSKRYINDKDGKKKLMATHVDIGATFENNSFGSCKKLNNGPCAPVVTKWEGFYDQIIVQDNNGKALLEDSKATCAVSNASSIKIIFHGQTAEPTQQNVNNARPEVLAQLVPLKEDNKEYVYYTKDGTYLGGLENSTKVYLSSQEDYDKAKNQQKWGLLNQDNLLLKENGKEISNNEFSNNAYLVWHEASLTGNKTTAFWIAHTVNNALSSKYKRGKKNFNELFKTGYSSVAAADKLKVIGIKAKSDNEIYARAAVIDVLQKSPDPTGSAYFWDGLDLFTKKSELAHPKFKQYKSVSIKNADLKTALTFWGDKENKRKVNAGATINVVFETATPLKKVTDGTVQNDSTGFVGARTDSQNNSKVSEHLSSTGFHGGTMFWTTSK

Foldseek 3Di:
DDDWDFAWWQFWKAFQQADAIWTFADPQDQQAADQDPVSHGTHFDFFPSWFQGTPVQWSQFGVLVVRDTHRWTWDTKPPFAQVDADPSRRGGIDIQQIFTDTPSVNDRGMHGPGRRHDHDDDVVNVVPDDPVVCCVPDPDPQPLDWAWEAALLQATQDTDQFGQWYFYDDNVQSVVCVVVSRCSSGPDPLRTQDAVNHGHTNQQLQLLLLLLLVQCAPLHDLVSSLLSLLLLVLCLVDPNVPPPNDSLVSCCDPLPPDDNVSSNDGQGNDHPDSSSSSSSSSNSCVSNVHDNPQQSFNHKDFLVQFFDPFPQPPVVLLQAQKEWEFPVQLVVLCVQCVDQVLCVRPPNPGDGDVLSVDQDPFDDDPFFTWGAHNGGIMTGGPDRPDPPRHPWYWYFRHHGSRMTTIDIDD

Secondary structure (DSSP, 8-state):
----PBPBTT-EEEETT-SSEEEB---S-SS-BSS-TTSSS-BBPBTT--BS-BSSS--SEEGGGTTEEP---EEEEES-EEEEEETTTTEEEPBTT-EEEETTT-SEEEEEEE-S------HHHHHHS-HHHHHHHS---------EEE-TTS-EEEE-TT-S-EEE--HHHHHHHHHTT-GGGT--GGGB-EETTEEPPHHHHHHHHHHHHHHT-TT--HHHHHHHHHHHHHHHTSGGGTT--SHHHHIIIIIS-S-TTGGG----SS-SSHHHHHHHHHHHHHHTTPPP-SSS--EEE-GGGT--SSTT-SHHHHHSSEEEEEHHHHHHHHHHHHSHHHHHTT-TT----HHHHS-EEEEEETTEEEEEETTEEEEE-SS-SSTTS---EEEEEEEETTEEEEEEE-